Protein AF-0000000076749361 (afdb_homodimer)

Nearest PDB structures (foldseek):
  3mz1-assembly2_D  TM=9.208E-01  e=2.573E-22  Sinorhizobium meliloti 1021
  3hhg-assembly1_D  TM=6.307E-01  e=2.033E-26  Neisseria meningitidis serogroup B
  3hhf-assembly1_A  TM=8.801E-01  e=1.855E-18  Neisseria meningitidis serogroup B
  3kos-assembly1_A  TM=7.605E-01  e=1.256E-14  Citrobacter freundii
  6g1b-assembly1_J-2  TM=4.850E-01  e=5.502E-16  Corynebacterium glutamicum

Radius of gyration: 25.29 Å; Cα contacts (8 Å, |Δi|>4): 1091; chains: 2; bounding box: 62×69×65 Å

Solvent-accessible surface area (backbone atoms only — not comparable to full-atom values): 31247 Å² total; per-residue (Å²): 130,53,72,66,56,37,43,51,46,44,47,36,24,60,65,51,31,24,60,62,55,27,11,62,75,69,73,42,56,49,67,56,46,53,48,40,45,49,49,51,24,62,76,69,71,45,67,38,60,41,81,50,96,85,53,54,38,65,30,74,59,20,49,53,50,41,54,49,41,52,52,52,52,45,52,49,43,34,65,65,31,49,77,36,71,88,66,27,60,44,80,42,33,34,36,30,51,60,70,55,37,56,69,61,42,44,75,49,38,55,61,51,44,66,74,34,68,49,39,33,36,35,46,36,49,67,50,42,75,76,51,41,81,81,65,65,35,54,32,34,42,43,76,42,87,79,88,73,79,88,47,46,73,43,77,72,47,59,35,55,32,38,36,36,29,12,56,68,35,31,71,73,71,49,76,55,85,47,79,78,50,42,76,80,41,44,22,46,30,40,21,52,56,73,43,92,51,51,60,61,47,51,28,34,54,93,91,34,83,46,74,46,73,55,54,61,50,40,31,28,51,39,73,67,51,47,53,49,34,18,60,46,45,58,22,34,42,74,46,49,39,80,81,43,45,66,38,45,75,70,56,48,28,42,83,42,53,74,88,34,39,30,69,61,34,38,29,32,44,31,31,48,72,81,45,65,51,21,30,55,53,44,53,48,53,52,46,50,59,71,66,54,78,116,128,54,72,65,55,37,42,51,46,46,48,36,24,60,66,50,32,26,60,61,57,26,11,60,74,68,71,42,58,48,66,57,45,53,48,42,45,50,50,49,24,61,74,68,71,45,68,38,62,42,82,51,95,84,53,53,38,66,31,74,60,20,50,53,49,40,54,49,41,53,51,51,51,44,52,50,44,35,66,64,30,50,78,36,70,87,67,29,61,44,80,42,33,34,36,29,50,61,70,55,39,56,67,60,41,44,74,49,39,57,62,52,44,65,74,33,70,47,40,35,37,36,47,36,49,67,48,42,76,76,52,41,81,82,66,66,36,54,31,34,42,44,77,43,86,80,86,72,79,87,46,44,75,42,79,70,46,60,36,54,32,36,37,34,29,12,58,68,36,30,72,72,71,50,75,54,84,46,78,77,51,42,76,79,42,44,22,45,30,42,21,52,59,74,44,90,50,50,61,63,48,52,27,32,54,94,93,34,82,44,76,45,74,55,53,59,50,42,33,26,53,40,73,66,50,48,52,50,33,18,60,47,44,57,22,36,42,73,45,48,40,80,82,42,44,66,38,45,74,71,57,48,29,41,83,41,52,74,89,32,38,29,70,60,35,38,29,32,44,30,30,47,73,80,47,65,51,22,30,54,54,44,54,50,54,53,46,50,60,71,66,54,77,115

Secondary structure (DSSP, 8-state):
--HHHHHHHHHHHHHHT-HHHHHHHHT--HHHHHHHHHHHHHHHTS--EEE-SS-EEE-HHHHHHHHHHHHHHHHHHHHHHTT-TTS--EEEEEEE-HHHIIIIIHHHHHHHHHH-TTEEEEEE--SS---HHHHT-SEEEEES----SSSEEEEEEEE-EEEEE-HHHHHHH----SSGGGGG-BB-EE--TT-SSPPPEEEEETTEEEEE--B-SEEES-HHHHHHHHHTTS-BEEEEGGGGHHHHHTTSSEEE-TTSPPPPEEEEEEE-GGGGG-HHHHHHHHHHHHH---/--HHHHHHHHHHHHHHT-HHHHHHHHT--HHHHHHHHHHHHHHHTS--EEE-SS-EEE-HHHHHHHHHHHHHHHHHHHHHHTT-TTS--EEEEEEE-HHHIIIIIHHHHHHHHHH-TTEEEEEE--SS---HHHHT-SEEEEES----SSSEEEEEEEE-EEEEE-HHHHHHH----SSGGGGG-BB-EE--TT-SSPPPEEEEETTEEEEE--B-SEEES-HHHHHHHHHTTS-BEEEEGGGGHHHHHTTSSEEE-TTSPPPPEEEEEEE-GGGGG-HHHHHHHHHHHHH---

Structure (mmCIF, N/CA/C/O backbone):
data_AF-0000000076749361-model_v1
#
loop_
_entity.id
_entity.type
_entity.pdbx_description
1 polymer 'Transcriptional regulator'
#
loop_
_atom_site.group_PDB
_atom_site.id
_atom_site.type_symbol
_atom_site.label_atom_id
_atom_site.label_alt_id
_atom_site.label_comp_id
_atom_site.label_asym_id
_atom_site.label_entity_id
_atom_site.label_seq_id
_atom_site.pdbx_PDB_ins_code
_atom_site.Cartn_x
_atom_site.Cartn_y
_atom_site.Cartn_z
_atom_site.occupancy
_atom_site.B_iso_or_equiv
_atom_site.auth_seq_id
_atom_site.auth_comp_id
_atom_site.auth_asym_id
_atom_site.auth_atom_id
_atom_site.pdbx_PDB_model_num
ATOM 1 N N . MET A 1 1 ? 6.59 -21.062 -35.562 1 78.12 1 MET A N 1
ATOM 2 C CA . MET A 1 1 ? 5.914 -20.766 -34.281 1 78.12 1 MET A CA 1
ATOM 3 C C . MET A 1 1 ? 4.887 -19.656 -34.469 1 78.12 1 MET A C 1
ATOM 5 O O . MET A 1 1 ? 5.145 -18.672 -35.188 1 78.12 1 MET A O 1
ATOM 9 N N . ASP A 1 2 ? 3.6 -19.875 -34.094 1 81.06 2 ASP A N 1
ATOM 10 C CA . ASP A 1 2 ? 2.607 -18.812 -34.312 1 81.06 2 ASP A CA 1
ATOM 11 C C . ASP A 1 2 ? 2.844 -17.656 -33.344 1 81.06 2 ASP A C 1
ATOM 13 O O . ASP A 1 2 ? 3.639 -17.781 -32.406 1 81.06 2 ASP A O 1
ATOM 17 N N . ARG A 1 3 ? 2.221 -16.641 -33.781 1 80.75 3 ARG A N 1
ATOM 18 C CA . ARG A 1 3 ? 2.473 -15.391 -33.062 1 80.75 3 ARG A CA 1
ATOM 19 C C . ARG A 1 3 ? 2.117 -15.523 -31.594 1 80.75 3 ARG A C 1
ATOM 21 O O . ARG A 1 3 ? 2.75 -14.898 -30.734 1 80.75 3 ARG A O 1
ATOM 28 N N . ILE A 1 4 ? 1.194 -16.297 -31.281 1 81.06 4 ILE A N 1
ATOM 29 C CA . ILE A 1 4 ? 0.757 -16.5 -29.906 1 81.06 4 ILE A CA 1
ATOM 30 C C . ILE A 1 4 ? 1.844 -17.234 -29.125 1 81.06 4 ILE A C 1
ATOM 32 O O . ILE A 1 4 ? 2.184 -16.844 -28.016 1 81.06 4 ILE A O 1
ATOM 36 N N . ASP A 1 5 ? 2.34 -18.203 -29.734 1 88.12 5 ASP A N 1
ATOM 37 C CA . ASP A 1 5 ? 3.422 -18.969 -29.109 1 88.12 5 ASP A CA 1
ATOM 38 C C . ASP A 1 5 ? 4.66 -18.094 -28.922 1 88.12 5 ASP A C 1
ATOM 40 O O . ASP A 1 5 ? 5.359 -18.203 -27.906 1 88.12 5 ASP A O 1
ATOM 44 N N . ALA A 1 6 ? 4.852 -17.328 -29.859 1 88.88 6 ALA A N 1
ATOM 45 C CA . ALA A 1 6 ? 6 -16.422 -29.766 1 88.88 6 ALA A CA 1
ATOM 46 C C . ALA A 1 6 ? 5.828 -15.438 -28.625 1 88.88 6 ALA A C 1
ATOM 48 O O . ALA A 1 6 ? 6.801 -15.086 -27.953 1 88.88 6 ALA A O 1
ATOM 49 N N . MET A 1 7 ? 4.645 -14.938 -28.422 1 90.31 7 MET A N 1
ATOM 50 C CA . MET A 1 7 ? 4.371 -14.07 -27.281 1 90.31 7 MET A CA 1
ATOM 51 C C . MET A 1 7 ? 4.629 -14.805 -25.969 1 90.31 7 MET A C 1
ATOM 53 O O . MET A 1 7 ? 5.191 -14.234 -25.031 1 90.31 7 MET A O 1
ATOM 57 N N . ARG A 1 8 ? 4.238 -16.031 -25.953 1 89.62 8 ARG A N 1
ATOM 58 C CA . ARG A 1 8 ? 4.453 -16.844 -24.75 1 89.62 8 ARG A CA 1
ATOM 59 C C . ARG A 1 8 ? 5.941 -17.016 -24.469 1 89.62 8 ARG A C 1
ATOM 61 O O . ARG A 1 8 ? 6.371 -16.953 -23.312 1 89.62 8 ARG A O 1
ATOM 68 N N . VAL A 1 9 ? 6.629 -17.266 -25.547 1 92.25 9 VAL A N 1
ATOM 69 C CA . VAL A 1 9 ? 8.07 -17.422 -25.406 1 92.25 9 VAL A CA 1
ATOM 70 C C . VAL A 1 9 ? 8.695 -16.141 -24.859 1 92.25 9 VAL A C 1
ATOM 72 O O . VAL A 1 9 ? 9.453 -16.188 -23.875 1 92.25 9 VAL A O 1
ATOM 75 N N . PHE A 1 10 ? 8.336 -15.047 -25.406 1 92.31 10 PHE A N 1
ATOM 76 C CA . PHE A 1 10 ? 8.891 -13.766 -24.984 1 92.31 10 PHE A CA 1
ATOM 77 C C . PHE A 1 10 ? 8.57 -13.5 -23.516 1 92.31 10 PHE A C 1
ATOM 79 O O . PHE A 1 10 ? 9.461 -13.133 -22.734 1 92.31 10 PHE A O 1
ATOM 86 N N . THR A 1 11 ? 7.297 -13.688 -23.156 1 90.06 11 THR A N 1
ATOM 87 C CA . THR A 1 11 ? 6.887 -13.414 -21.781 1 90.06 11 THR A CA 1
ATOM 88 C C . THR A 1 11 ? 7.633 -14.328 -20.812 1 90.06 11 THR A C 1
ATOM 90 O O . THR A 1 11 ? 8.062 -13.891 -19.734 1 90.06 11 THR A O 1
ATOM 93 N N . ARG A 1 12 ? 7.859 -15.539 -21.219 1 89.44 12 ARG A N 1
ATOM 94 C CA . ARG A 1 12 ? 8.539 -16.5 -20.344 1 89.44 12 ARG A CA 1
ATOM 95 C C . ARG A 1 12 ? 10.008 -16.141 -20.172 1 89.44 12 ARG A C 1
ATOM 97 O O . ARG A 1 12 ? 10.57 -16.281 -19.094 1 89.44 12 ARG A O 1
ATOM 104 N N . VAL A 1 13 ? 10.609 -15.711 -21.234 1 89.44 13 VAL A N 1
ATOM 105 C CA . VAL A 1 13 ? 12.008 -15.289 -21.188 1 89.44 13 VAL A CA 1
ATOM 106 C C . VAL A 1 13 ? 12.164 -14.148 -20.188 1 89.44 13 VAL A C 1
ATOM 108 O O . VAL A 1 13 ? 13.109 -14.141 -19.391 1 89.44 13 VAL A O 1
ATOM 111 N N . LEU A 1 14 ? 11.281 -13.258 -20.219 1 86.38 14 LEU A N 1
ATOM 112 C CA . LEU A 1 14 ? 11.367 -12.109 -19.328 1 86.38 14 LEU A CA 1
ATOM 113 C C . LEU A 1 14 ? 11.055 -12.523 -17.891 1 86.38 14 LEU A C 1
ATOM 115 O O . LEU A 1 14 ? 11.719 -12.07 -16.953 1 86.38 14 LEU A O 1
ATOM 119 N N . GLU A 1 15 ? 10.102 -13.328 -17.75 1 82.31 15 GLU A N 1
ATOM 120 C CA . GLU A 1 15 ? 9.688 -13.766 -16.422 1 82.31 15 GLU A CA 1
ATOM 121 C C . GLU A 1 15 ? 10.797 -14.531 -15.711 1 82.31 15 GLU A C 1
ATOM 123 O O . GLU A 1 15 ? 10.969 -14.414 -14.5 1 82.31 15 GLU A O 1
ATOM 128 N N . ARG A 1 16 ? 11.539 -15.336 -16.531 1 79.06 16 ARG A N 1
ATOM 129 C CA . ARG A 1 16 ? 12.602 -16.156 -15.961 1 79.06 16 ARG A CA 1
ATOM 130 C C . ARG A 1 16 ? 13.945 -15.445 -16.047 1 79.06 16 ARG A C 1
ATOM 132 O O . ARG A 1 16 ? 14.945 -15.93 -15.516 1 79.06 16 ARG A O 1
ATOM 139 N N . ARG A 1 17 ? 13.906 -14.359 -16.734 1 80.94 17 ARG A N 1
ATOM 140 C CA . ARG A 1 17 ? 15.125 -13.609 -17.031 1 80.94 17 ARG A CA 1
ATOM 141 C C . ARG A 1 17 ? 16.234 -14.523 -17.547 1 80.94 17 ARG A C 1
ATOM 143 O O . ARG A 1 17 ? 17.391 -14.391 -17.156 1 80.94 17 ARG A O 1
ATOM 150 N N . SER A 1 18 ? 15.82 -15.469 -18.266 1 85.5 18 SER A N 1
ATOM 151 C CA . SER A 1 18 ? 16.75 -16.469 -18.781 1 85.5 18 SER A CA 1
ATOM 152 C C . SER A 1 18 ? 16.188 -17.156 -20.016 1 85.5 18 SER A C 1
ATOM 154 O O . SER A 1 18 ? 15.047 -17.625 -20.016 1 85.5 18 SER A O 1
ATOM 156 N N . PHE A 1 19 ? 17.031 -17.25 -21.047 1 88.88 19 PHE A N 1
ATOM 157 C CA . PHE A 1 19 ? 16.641 -17.969 -22.25 1 88.88 19 PHE A CA 1
ATOM 158 C C . PHE A 1 19 ? 16.625 -19.469 -22 1 88.88 19 PHE A C 1
ATOM 160 O O . PHE A 1 19 ? 15.734 -20.172 -22.469 1 88.88 19 PHE A O 1
ATOM 167 N N . THR A 1 20 ?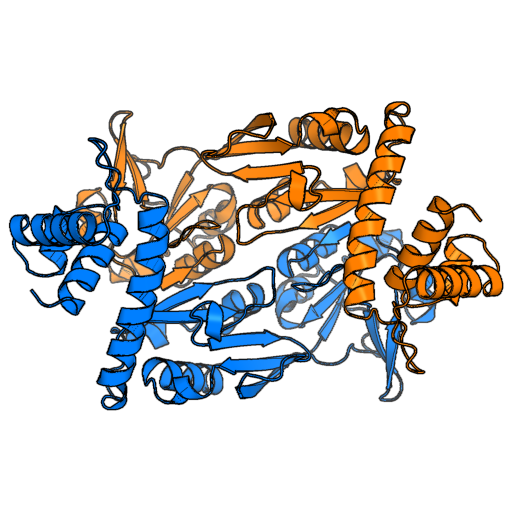 17.547 -19.859 -21.156 1 88.06 20 THR A N 1
ATOM 168 C CA . THR A 1 20 ? 17.688 -21.281 -20.891 1 88.06 20 THR A CA 1
ATOM 169 C C . THR A 1 20 ? 16.531 -21.797 -20.031 1 88.06 20 THR A C 1
ATOM 171 O O . THR A 1 20 ? 15.93 -22.828 -20.344 1 88.06 20 THR A O 1
ATOM 174 N N . LEU A 1 21 ? 16.25 -21.031 -19.078 1 85.25 21 LEU A N 1
ATOM 175 C CA . LEU A 1 21 ? 15.172 -21.453 -18.203 1 85.25 21 LEU A CA 1
ATOM 176 C C . LEU A 1 21 ? 13.828 -21.391 -18.922 1 85.25 21 LEU A C 1
ATOM 178 O O . LEU A 1 21 ? 12.977 -22.266 -18.734 1 85.25 21 LEU A O 1
ATOM 182 N N . ALA A 1 22 ? 13.664 -20.375 -19.688 1 90.44 22 ALA A N 1
ATOM 183 C CA . ALA A 1 22 ? 12.438 -20.266 -20.484 1 90.44 22 ALA A CA 1
ATOM 184 C C . ALA A 1 22 ? 12.289 -21.438 -21.438 1 90.44 22 ALA A C 1
ATOM 186 O O . ALA A 1 22 ? 11.195 -22 -21.578 1 90.44 22 ALA A O 1
ATOM 187 N N . ALA A 1 23 ? 13.359 -21.859 -22.062 1 92.75 23 ALA A N 1
ATOM 188 C CA . ALA A 1 23 ? 13.352 -23 -22.969 1 92.75 23 ALA A CA 1
ATOM 189 C C . ALA A 1 23 ? 12.953 -24.281 -22.234 1 92.75 23 ALA A C 1
ATOM 191 O O . ALA A 1 23 ? 12.133 -25.062 -22.734 1 92.75 23 ALA A O 1
ATOM 192 N N . THR A 1 24 ? 13.523 -24.406 -21.094 1 89.12 24 THR A N 1
ATOM 193 C CA . THR A 1 24 ? 13.227 -25.578 -20.266 1 89.12 24 THR A CA 1
ATOM 194 C C . THR A 1 24 ? 11.75 -25.594 -19.875 1 89.12 24 THR A C 1
ATOM 196 O O . THR A 1 24 ? 11.078 -26.609 -20.031 1 89.12 24 THR A O 1
ATOM 199 N N . ASP A 1 25 ? 11.312 -24.5 -19.453 1 86.06 25 ASP A N 1
ATOM 200 C CA . ASP A 1 25 ? 9.93 -24.391 -19 1 86.06 25 ASP A CA 1
ATOM 201 C C . ASP A 1 25 ? 8.961 -24.719 -20.141 1 86.06 25 ASP A C 1
ATOM 203 O O . ASP A 1 25 ? 7.91 -25.312 -19.922 1 86.06 25 ASP A O 1
ATOM 207 N N . LEU A 1 26 ? 9.289 -24.281 -21.328 1 90.06 26 LEU A N 1
ATOM 208 C CA . LEU A 1 26 ? 8.359 -24.359 -22.453 1 90.06 26 LEU A CA 1
ATOM 209 C C . LEU A 1 26 ? 8.625 -25.609 -23.281 1 90.06 26 LEU A C 1
ATOM 211 O O . LEU A 1 26 ? 7.895 -25.891 -24.234 1 90.06 26 LEU A O 1
ATOM 215 N N . GLY A 1 27 ? 9.617 -26.328 -22.922 1 91.75 27 GLY A N 1
ATOM 216 C CA . GLY A 1 27 ? 9.969 -27.531 -23.656 1 91.75 27 GLY A CA 1
ATOM 217 C C . GLY A 1 27 ? 10.445 -27.234 -25.078 1 91.75 27 GLY A C 1
ATOM 218 O O . GLY A 1 27 ? 10.086 -27.938 -26.016 1 91.75 27 GLY A O 1
ATOM 219 N N . LEU A 1 28 ? 11.141 -26.188 -25.234 1 92.81 28 LEU A N 1
ATOM 220 C CA . LEU A 1 28 ? 11.648 -25.766 -26.531 1 92.81 28 LEU A CA 1
ATOM 221 C C . LEU A 1 28 ? 13.172 -25.703 -26.531 1 92.81 28 LEU A C 1
ATOM 223 O O . LEU A 1 28 ? 13.789 -25.484 -25.484 1 92.81 28 LEU A O 1
ATOM 227 N N . PRO A 1 29 ? 13.734 -26 -27.672 1 93.5 29 PRO A N 1
ATOM 228 C CA . PRO A 1 29 ? 15.172 -25.703 -27.766 1 93.5 29 PRO A CA 1
ATOM 229 C C . PRO A 1 29 ? 15.484 -24.234 -27.516 1 93.5 29 PRO A C 1
ATOM 231 O O . PRO A 1 29 ? 14.734 -23.359 -27.953 1 93.5 29 PRO A O 1
ATOM 234 N N . ARG A 1 30 ? 16.641 -24.016 -26.875 1 93.62 30 ARG A N 1
ATOM 235 C CA . ARG A 1 30 ? 17.062 -22.656 -26.578 1 93.62 30 ARG A CA 1
ATOM 236 C C . ARG A 1 30 ? 17.172 -21.812 -27.844 1 93.62 30 ARG A C 1
ATOM 238 O O . ARG A 1 30 ? 16.859 -20.625 -27.844 1 93.62 30 ARG A O 1
ATOM 245 N N . SER A 1 31 ? 17.625 -22.469 -28.922 1 93.38 31 SER A N 1
ATOM 246 C CA . SER A 1 31 ? 17.75 -21.766 -30.188 1 93.38 31 SER A CA 1
ATOM 247 C C . SER A 1 31 ? 16.406 -21.234 -30.672 1 93.38 31 SER A C 1
ATOM 249 O O . SER A 1 31 ? 16.328 -20.141 -31.219 1 93.38 31 SER A O 1
ATOM 251 N N . THR A 1 32 ? 15.391 -22.016 -30.453 1 92.56 32 THR A N 1
ATOM 252 C CA . THR A 1 32 ? 14.039 -21.609 -30.828 1 92.56 32 THR A CA 1
ATOM 253 C C . THR A 1 32 ? 13.578 -20.406 -30.031 1 92.56 32 THR A C 1
ATOM 255 O O . THR A 1 32 ? 12.953 -19.484 -30.562 1 92.56 32 THR A O 1
ATOM 258 N N . VAL A 1 33 ? 13.844 -20.391 -28.75 1 94 33 VAL A N 1
ATOM 259 C CA . VAL A 1 33 ? 13.5 -19.312 -27.844 1 94 33 VAL A CA 1
ATOM 260 C C . VAL A 1 33 ? 14.227 -18.031 -28.266 1 94 33 VAL A C 1
ATOM 262 O O . VAL A 1 33 ? 13.625 -16.953 -28.344 1 94 33 VAL A O 1
ATOM 265 N N . THR A 1 34 ? 15.469 -18.156 -28.562 1 93 34 THR A N 1
ATOM 266 C CA . THR A 1 34 ? 16.281 -17.031 -28.984 1 93 34 THR A CA 1
ATOM 267 C C . THR A 1 34 ? 15.766 -16.453 -30.297 1 93 34 THR A C 1
ATOM 269 O O . THR A 1 34 ? 15.656 -15.227 -30.422 1 93 34 THR A O 1
ATOM 272 N N . ASP A 1 35 ? 15.453 -17.359 -31.188 1 93.06 35 ASP A N 1
ATOM 273 C CA . ASP A 1 35 ? 14.953 -16.953 -32.5 1 93.06 35 ASP A CA 1
ATOM 274 C C . ASP A 1 35 ? 13.617 -16.203 -32.344 1 93.06 35 ASP A C 1
ATOM 276 O O . ASP A 1 35 ? 13.367 -15.234 -33.062 1 93.06 35 ASP A O 1
ATOM 280 N N . ALA A 1 36 ? 12.781 -16.703 -31.531 1 92.81 36 ALA A N 1
ATOM 281 C CA . ALA A 1 36 ? 11.469 -16.094 -31.344 1 92.81 36 ALA A CA 1
ATOM 282 C C . ALA A 1 36 ? 11.594 -14.656 -30.859 1 92.81 36 ALA A C 1
ATOM 284 O O . ALA A 1 36 ? 10.883 -13.766 -31.344 1 92.81 36 ALA A O 1
ATOM 285 N N . VAL A 1 37 ? 12.469 -14.406 -29.906 1 92.5 37 VAL A N 1
ATOM 286 C CA . VAL A 1 37 ? 12.664 -13.07 -29.359 1 92.5 37 VAL A CA 1
ATOM 287 C C . VAL A 1 37 ? 13.266 -12.156 -30.422 1 92.5 37 VAL A C 1
ATOM 289 O O . VAL A 1 37 ? 12.844 -11.008 -30.562 1 92.5 37 VAL A O 1
ATOM 292 N N . LYS A 1 38 ? 14.195 -12.688 -31.156 1 91.44 38 LYS A N 1
ATOM 293 C CA . LYS A 1 38 ? 14.82 -11.914 -32.219 1 91.44 38 LYS A CA 1
ATOM 294 C C . LYS A 1 38 ? 13.797 -11.523 -33.281 1 91.44 38 LYS A C 1
ATOM 296 O O . LYS A 1 38 ? 13.836 -10.406 -33.812 1 91.44 38 LYS A O 1
ATOM 301 N N . LYS A 1 39 ? 13.023 -12.445 -33.594 1 89.5 39 LYS A N 1
ATOM 302 C CA . LYS A 1 39 ? 11.984 -12.188 -34.594 1 89.5 39 LYS A CA 1
ATOM 303 C C . LYS A 1 39 ? 11.062 -11.062 -34.125 1 89.5 39 LYS A C 1
ATOM 305 O O . LYS A 1 39 ? 10.641 -10.227 -34.938 1 89.5 39 LYS A O 1
ATOM 310 N N . TRP A 1 40 ? 10.68 -11.078 -32.844 1 88.44 40 TRP A N 1
ATOM 311 C CA . TRP A 1 40 ? 9.852 -10 -32.281 1 88.44 40 TRP A CA 1
ATOM 312 C C . TRP A 1 40 ? 10.562 -8.656 -32.406 1 88.44 40 TRP A C 1
ATOM 314 O O . TRP A 1 40 ? 9.961 -7.664 -32.812 1 88.44 40 TRP A O 1
ATOM 324 N N . GLU A 1 41 ? 11.812 -8.672 -31.969 1 91.12 41 GLU A N 1
ATOM 325 C CA . GLU A 1 41 ? 12.578 -7.426 -32.031 1 91.12 41 GLU A CA 1
ATOM 326 C C . GLU A 1 41 ? 12.695 -6.898 -33.438 1 91.12 41 GLU A C 1
ATOM 328 O O . GLU A 1 41 ? 12.578 -5.695 -33.688 1 91.12 41 GLU A O 1
ATOM 333 N N . THR A 1 42 ? 12.898 -7.805 -34.438 1 88 42 THR A N 1
ATOM 334 C CA . THR A 1 42 ? 12.984 -7.438 -35.844 1 88 42 THR A CA 1
ATOM 335 C C . THR A 1 42 ? 11.656 -6.895 -36.344 1 88 42 THR A C 1
ATOM 337 O O . THR A 1 42 ? 11.609 -5.855 -37 1 88 42 THR A O 1
ATOM 340 N N . ARG A 1 43 ? 10.633 -7.547 -36.031 1 85.56 43 ARG A N 1
ATOM 341 C CA . ARG A 1 43 ? 9.297 -7.16 -36.5 1 85.56 43 ARG A CA 1
ATOM 342 C C . ARG A 1 43 ? 8.898 -5.801 -35.938 1 85.56 43 ARG A C 1
ATOM 344 O O . ARG A 1 43 ? 8.312 -4.977 -36.656 1 85.56 43 ARG A O 1
ATOM 351 N N . LEU A 1 44 ? 9.242 -5.605 -34.625 1 86.69 44 LEU A N 1
ATOM 352 C CA . LEU A 1 44 ? 8.828 -4.391 -33.938 1 86.69 44 LEU A CA 1
ATOM 353 C C . LEU A 1 44 ? 9.82 -3.26 -34.156 1 86.69 44 LEU A C 1
ATOM 355 O O . LEU A 1 44 ? 9.508 -2.09 -33.938 1 86.69 44 LEU A O 1
ATOM 359 N N . GLY A 1 45 ? 11.047 -3.592 -34.594 1 87.25 45 GLY A N 1
ATOM 360 C CA . GLY A 1 45 ? 12.07 -2.607 -34.906 1 87.25 45 GLY A CA 1
ATOM 361 C C . GLY A 1 45 ? 12.711 -2.012 -33.656 1 87.25 45 GLY A C 1
ATOM 362 O O . GLY A 1 45 ? 13.258 -0.906 -33.719 1 87.25 45 GLY A O 1
ATOM 363 N N . VAL A 1 46 ? 12.484 -2.615 -32.531 1 88.75 46 VAL A N 1
ATOM 364 C CA . VAL A 1 46 ? 13.078 -2.154 -31.297 1 88.75 46 VAL A CA 1
ATOM 365 C C . VAL A 1 46 ? 13.727 -3.328 -30.562 1 88.75 46 VAL A C 1
ATOM 367 O O . VAL A 1 46 ? 13.445 -4.488 -30.875 1 88.75 46 VAL A O 1
ATOM 370 N N . ARG A 1 47 ? 14.609 -2.996 -29.703 1 88 47 ARG A N 1
ATOM 371 C CA . ARG A 1 47 ? 15.141 -4.004 -28.781 1 88 47 ARG A CA 1
ATOM 372 C C . ARG A 1 47 ? 14.234 -4.191 -27.578 1 88 47 ARG A C 1
ATOM 374 O O . ARG A 1 47 ? 13.789 -3.213 -26.969 1 88 47 ARG A O 1
ATOM 381 N N . LEU A 1 48 ? 13.906 -5.469 -27.25 1 90.12 48 LEU A N 1
ATOM 382 C CA . LEU A 1 48 ? 12.992 -5.75 -26.156 1 90.12 48 LEU A CA 1
ATOM 383 C C . LEU A 1 48 ? 13.758 -6.156 -24.906 1 90.12 48 LEU A C 1
ATOM 385 O O . LEU A 1 48 ? 13.266 -5.977 -23.781 1 90.12 48 LEU A O 1
ATOM 389 N N . LEU A 1 49 ? 14.922 -6.715 -25.109 1 88.94 49 LEU A N 1
ATOM 390 C CA . LEU A 1 49 ? 15.711 -7.207 -23.984 1 88.94 49 LEU A CA 1
ATOM 391 C C . LEU A 1 49 ? 17.109 -6.594 -24 1 88.94 49 LEU A C 1
ATOM 393 O O . LEU A 1 49 ? 17.672 -6.316 -25.062 1 88.94 49 LEU A O 1
ATOM 397 N N . GLU A 1 50 ? 17.516 -6.117 -22.734 1 80.19 50 GLU A N 1
ATOM 398 C CA . GLU A 1 50 ? 18.906 -5.695 -22.594 1 80.19 50 GLU A CA 1
ATOM 399 C C . GLU A 1 50 ? 19.828 -6.895 -22.391 1 80.19 50 GLU A C 1
ATOM 401 O O . GLU A 1 50 ? 19.484 -7.84 -21.688 1 80.19 50 GLU A O 1
ATOM 406 N N . ARG A 1 51 ? 20.656 -7.242 -23.312 1 61.78 51 ARG A N 1
ATOM 407 C CA . ARG A 1 51 ? 21.547 -8.398 -23.266 1 61.78 51 ARG A CA 1
ATOM 408 C C . ARG A 1 51 ? 22.844 -8.062 -22.516 1 61.78 51 ARG A C 1
ATOM 410 O O . ARG A 1 51 ? 23.75 -7.469 -23.094 1 61.78 51 ARG A O 1
ATOM 417 N N . THR A 1 52 ? 22.688 -7.469 -21.359 1 52.97 52 THR A N 1
ATOM 418 C CA . THR A 1 52 ? 24 -7.441 -20.75 1 52.97 52 THR A CA 1
ATOM 419 C C . THR A 1 52 ? 24.422 -8.836 -20.297 1 52.97 52 THR A C 1
ATOM 421 O O . THR A 1 52 ? 23.578 -9.742 -20.219 1 52.97 52 THR A O 1
ATOM 424 N N . THR A 1 53 ? 25.672 -9.133 -20.219 1 50.06 53 THR A N 1
ATOM 425 C CA . THR A 1 53 ? 26.281 -10.438 -19.984 1 50.06 53 THR A CA 1
ATOM 426 C C . THR A 1 53 ? 25.594 -11.156 -18.828 1 50.06 53 THR A C 1
ATOM 428 O O . THR A 1 53 ? 25.594 -12.383 -18.766 1 50.06 53 THR A O 1
ATOM 431 N N . ARG A 1 54 ? 25.109 -10.547 -17.719 1 53.97 54 ARG A N 1
ATOM 432 C CA . ARG A 1 54 ? 24.797 -11.281 -16.5 1 53.97 54 ARG A CA 1
ATOM 433 C C . ARG A 1 54 ? 23.297 -11.531 -16.375 1 53.97 54 ARG A C 1
ATOM 435 O O . ARG A 1 54 ? 22.875 -12.562 -15.852 1 53.97 54 ARG A O 1
ATOM 442 N N . HIS A 1 55 ? 22.375 -10.688 -16.688 1 66.31 55 HIS A N 1
ATOM 443 C CA . HIS A 1 55 ? 20.969 -10.93 -16.406 1 66.31 55 HIS A CA 1
ATOM 444 C C . HIS A 1 55 ? 20.078 -10.328 -17.484 1 66.31 55 HIS A C 1
ATOM 446 O O . HIS A 1 55 ? 20.391 -9.273 -18.047 1 66.31 55 HIS A O 1
ATOM 452 N N . VAL A 1 56 ? 19.141 -11.25 -18.125 1 80.19 56 VAL A N 1
ATOM 453 C CA . VAL A 1 56 ? 18.125 -10.805 -19.094 1 80.19 56 VAL A CA 1
ATOM 454 C C . VAL A 1 56 ? 17.172 -9.82 -18.422 1 80.19 56 VAL A C 1
ATOM 456 O O . VAL A 1 56 ? 16.547 -10.133 -17.406 1 80.19 56 VAL A O 1
ATOM 459 N N . SER A 1 57 ? 17.234 -8.516 -18.844 1 81.81 57 SER A N 1
ATOM 460 C CA . SER A 1 57 ? 16.312 -7.492 -18.359 1 81.81 57 SER A CA 1
ATOM 461 C C . SER A 1 57 ? 15.586 -6.809 -19.5 1 81.81 57 SER A C 1
ATOM 463 O O . SER A 1 57 ? 16.125 -6.695 -20.609 1 81.81 57 SER A O 1
ATOM 465 N N . PRO A 1 58 ? 14.336 -6.414 -19.25 1 82.94 58 PRO A N 1
ATOM 466 C CA . PRO A 1 58 ? 13.602 -5.742 -20.328 1 82.94 58 PRO A CA 1
ATOM 467 C C . PRO A 1 58 ? 14.062 -4.301 -20.531 1 82.94 58 PRO A C 1
ATOM 469 O O . PRO A 1 58 ? 14.492 -3.641 -19.594 1 82.94 58 PRO A O 1
ATOM 472 N N . THR A 1 59 ? 14.047 -3.846 -21.797 1 83.25 59 THR A N 1
ATOM 473 C CA . THR A 1 59 ? 14.039 -2.418 -22.078 1 83.25 59 THR A CA 1
ATOM 474 C C . THR A 1 59 ? 12.695 -1.797 -21.734 1 83.25 59 THR A C 1
ATOM 476 O O . THR A 1 59 ? 11.766 -2.502 -21.328 1 83.25 59 THR A O 1
ATOM 479 N N . LEU A 1 60 ? 12.648 -0.522 -21.859 1 77.94 60 LEU A N 1
ATOM 480 C CA . LEU A 1 60 ? 11.359 0.134 -21.672 1 77.94 60 LEU A CA 1
ATOM 481 C C . LEU A 1 60 ? 10.32 -0.403 -22.641 1 77.94 60 LEU A C 1
ATOM 483 O O . LEU A 1 60 ? 9.18 -0.685 -22.266 1 77.94 60 LEU A O 1
ATOM 487 N N . ASP A 1 61 ? 10.727 -0.552 -23.844 1 80.38 61 ASP A N 1
ATOM 488 C CA . ASP A 1 61 ? 9.859 -1.135 -24.859 1 80.38 61 ASP A CA 1
ATOM 489 C C . ASP A 1 61 ? 9.523 -2.588 -24.531 1 80.38 61 ASP A C 1
ATOM 491 O O . ASP A 1 61 ? 8.406 -3.045 -24.781 1 80.38 61 ASP A O 1
ATOM 495 N N . GLY A 1 62 ? 10.523 -3.217 -23.953 1 85.88 62 GLY A N 1
ATOM 496 C CA . GLY A 1 62 ? 10.305 -4.594 -23.547 1 85.88 62 GLY A CA 1
ATOM 497 C C . GLY A 1 62 ? 9.242 -4.73 -22.469 1 85.88 62 GLY A C 1
ATOM 498 O O . GLY A 1 62 ? 8.391 -5.617 -22.531 1 85.88 62 GLY A O 1
ATOM 499 N N . ASP A 1 63 ? 9.305 -3.83 -21.531 1 81.75 63 ASP A N 1
ATOM 500 C CA . ASP A 1 63 ? 8.32 -3.822 -20.453 1 81.75 63 ASP A CA 1
ATOM 501 C C . ASP A 1 63 ? 6.918 -3.549 -21 1 81.75 63 ASP A C 1
ATOM 503 O O . ASP A 1 63 ? 5.957 -4.215 -20.609 1 81.75 63 ASP A O 1
ATOM 507 N N . ASN A 1 64 ? 6.855 -2.598 -21.828 1 78.81 64 ASN A N 1
ATOM 508 C CA . ASN A 1 64 ? 5.574 -2.248 -22.422 1 78.81 64 ASN A CA 1
ATOM 509 C C . ASN A 1 64 ? 5.012 -3.396 -23.25 1 78.81 64 ASN A C 1
ATOM 511 O O . ASN A 1 64 ? 3.82 -3.703 -23.172 1 78.81 64 ASN A O 1
ATOM 515 N N . PHE A 1 65 ? 5.902 -3.932 -24.078 1 84.81 65 PHE A N 1
ATOM 516 C CA . PHE A 1 65 ? 5.48 -5.039 -24.922 1 84.81 65 PHE A CA 1
ATOM 517 C C . PHE A 1 65 ? 5.07 -6.242 -24.078 1 84.81 65 PHE A C 1
ATOM 519 O O . PHE A 1 65 ? 4.109 -6.938 -24.406 1 84.81 65 PHE A O 1
ATOM 526 N N . TYR A 1 66 ? 5.809 -6.484 -23.016 1 87.06 66 TYR A N 1
ATOM 527 C CA . TYR A 1 66 ? 5.473 -7.566 -22.094 1 87.06 66 TYR A CA 1
ATOM 528 C C . TYR A 1 66 ? 4.07 -7.387 -21.516 1 87.06 66 TYR A C 1
ATOM 530 O O . TYR A 1 66 ? 3.258 -8.32 -21.547 1 87.06 66 TYR A O 1
ATOM 538 N N . ALA A 1 67 ? 3.83 -6.207 -21.078 1 78.56 67 ALA A N 1
ATOM 539 C CA . ALA A 1 67 ? 2.518 -5.918 -20.516 1 78.56 67 ALA A CA 1
ATOM 540 C C . ALA A 1 67 ? 1.408 -6.184 -21.531 1 78.56 67 ALA A C 1
ATOM 542 O O . ALA A 1 67 ? 0.369 -6.754 -21.188 1 78.56 67 ALA A O 1
ATOM 543 N N . ARG A 1 68 ? 1.626 -5.832 -22.703 1 78.06 68 ARG A N 1
ATOM 544 C CA . ARG A 1 68 ? 0.641 -6.039 -23.75 1 78.06 68 ARG A CA 1
ATOM 545 C C . ARG A 1 68 ? 0.497 -7.523 -24.078 1 78.06 68 ARG A C 1
ATOM 547 O O . ARG A 1 68 ? -0.616 -8.016 -24.281 1 78.06 68 ARG A O 1
ATOM 554 N N . CYS A 1 69 ? 1.643 -8.195 -24.203 1 85.56 69 CYS A N 1
ATOM 555 C CA . CYS A 1 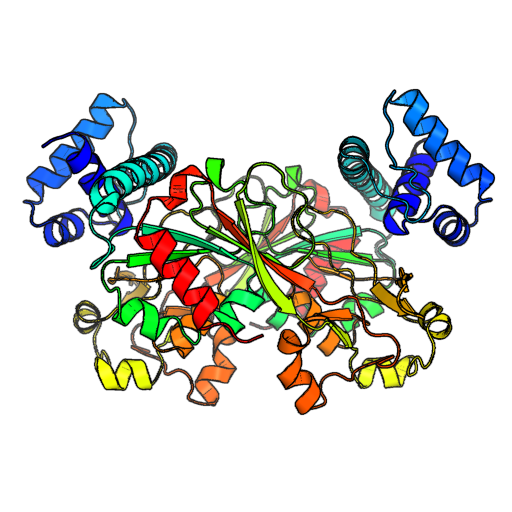69 ? 1.606 -9.625 -24.484 1 85.56 69 CYS A CA 1
ATOM 556 C C . CYS A 1 69 ? 0.813 -10.367 -23.422 1 85.56 69 CYS A C 1
ATOM 558 O O . CYS A 1 69 ? -0.005 -11.234 -23.734 1 85.56 69 CYS A O 1
ATOM 560 N N . VAL A 1 70 ? 1.082 -9.953 -22.25 1 82.44 70 VAL A N 1
ATOM 561 C CA . VAL A 1 70 ? 0.41 -10.602 -21.141 1 82.44 70 VAL A CA 1
ATOM 562 C C . VAL A 1 70 ? -1.101 -10.43 -21.266 1 82.44 70 VAL A C 1
ATOM 564 O O . VAL A 1 70 ? -1.861 -11.375 -21.062 1 82.44 70 VAL A O 1
ATOM 567 N N . GLN A 1 71 ? -1.532 -9.258 -21.656 1 76 71 GLN A N 1
ATOM 568 C CA . GLN A 1 71 ? -2.955 -8.984 -21.828 1 76 71 GLN A CA 1
ATOM 569 C C . GLN A 1 71 ? -3.543 -9.812 -22.969 1 76 71 GLN A C 1
ATOM 571 O O . GLN A 1 71 ? -4.625 -10.383 -22.828 1 76 71 GLN A O 1
ATOM 576 N N . ILE A 1 72 ? -2.838 -9.859 -24.016 1 77.69 72 ILE A N 1
ATOM 577 C CA . ILE A 1 72 ? -3.303 -10.594 -25.188 1 77.69 72 ILE A CA 1
ATOM 578 C C . ILE A 1 72 ? -3.395 -12.086 -24.875 1 77.69 72 ILE A C 1
ATOM 580 O O . ILE A 1 72 ? -4.398 -12.727 -25.172 1 77.69 72 ILE A O 1
ATOM 584 N N . LEU A 1 73 ? -2.387 -12.594 -24.266 1 81.56 73 LEU A N 1
ATOM 585 C CA . LEU A 1 73 ? -2.365 -14.016 -23.922 1 81.56 73 LEU A CA 1
ATOM 586 C C . LEU A 1 73 ? -3.496 -14.352 -22.953 1 81.56 73 LEU A C 1
ATOM 588 O O . LEU A 1 73 ? -4.105 -15.422 -23.062 1 81.56 73 LEU A O 1
ATOM 592 N N . ARG A 1 74 ? -3.729 -13.438 -22.141 1 76.88 74 ARG A N 1
ATOM 593 C CA . ARG A 1 74 ? -4.844 -13.609 -21.203 1 76.88 74 ARG A CA 1
ATOM 594 C C . ARG A 1 74 ? -6.168 -13.68 -21.953 1 76.88 74 ARG A C 1
ATOM 596 O O . ARG A 1 74 ? -7.02 -14.523 -21.656 1 76.88 74 ARG A O 1
ATOM 603 N N . ASP A 1 75 ? -6.312 -12.82 -22.844 1 72.5 75 ASP A N 1
ATOM 604 C CA . ASP A 1 75 ? -7.547 -12.789 -23.625 1 72.5 75 ASP A CA 1
ATOM 605 C C . ASP A 1 75 ? -7.734 -14.094 -24.406 1 72.5 75 ASP A C 1
ATOM 607 O O . ASP A 1 75 ? -8.852 -14.594 -24.516 1 72.5 75 ASP A O 1
ATOM 611 N N . ILE A 1 76 ? -6.684 -14.562 -24.859 1 73.75 76 ILE A N 1
ATOM 612 C CA . ILE A 1 76 ? -6.723 -15.82 -25.578 1 73.75 76 ILE A CA 1
ATOM 613 C C . ILE A 1 76 ? -7.086 -16.953 -24.641 1 73.75 76 ILE A C 1
ATOM 615 O O . ILE A 1 76 ? -7.953 -17.781 -24.938 1 73.75 76 ILE A O 1
ATOM 619 N N . ASP A 1 77 ? -6.426 -16.984 -23.516 1 74.38 77 ASP A N 1
ATOM 620 C CA . ASP A 1 77 ? -6.715 -18.016 -22.516 1 74.38 77 ASP A CA 1
ATOM 621 C C . ASP A 1 77 ? -8.18 -17.953 -22.078 1 74.38 77 ASP A C 1
ATOM 623 O O . ASP A 1 77 ? -8.82 -19 -21.922 1 74.38 77 ASP A O 1
ATOM 627 N N . ASP A 1 78 ? -8.633 -16.797 -21.969 1 71.06 78 ASP A N 1
ATOM 628 C CA . ASP A 1 78 ? -10.031 -16.594 -21.594 1 71.06 78 ASP A CA 1
ATOM 629 C C . ASP A 1 78 ? -10.969 -17.172 -22.641 1 71.06 78 ASP A C 1
ATOM 631 O O . ASP A 1 78 ? -11.969 -17.812 -22.312 1 71.06 78 ASP A O 1
ATOM 635 N N . ALA A 1 79 ? -10.578 -16.938 -23.797 1 67.31 79 ALA A N 1
ATOM 636 C CA . ALA A 1 79 ? -11.398 -17.438 -24.906 1 67.31 79 ALA A CA 1
ATOM 637 C C . ALA A 1 79 ? -11.383 -18.969 -24.953 1 67.31 79 ALA A C 1
ATOM 639 O O . ALA A 1 79 ? -12.406 -19.594 -25.219 1 67.31 79 ALA A O 1
ATOM 640 N N . GLU A 1 80 ? -10.266 -19.484 -24.594 1 67.44 80 GLU A N 1
ATOM 641 C CA . GLU A 1 80 ? -10.117 -20.922 -24.672 1 67.44 80 GLU A CA 1
ATOM 642 C C . GLU A 1 80 ? -10.695 -21.609 -23.453 1 67.44 80 GLU A C 1
ATOM 644 O O . GLU A 1 80 ? -11.148 -22.75 -23.516 1 67.44 80 GLU A O 1
ATOM 649 N N . SER A 1 81 ? -10.562 -20.875 -22.344 1 66.19 81 SER A N 1
ATOM 650 C CA . SER A 1 81 ? -10.977 -21.469 -21.078 1 66.19 81 SER A CA 1
ATOM 651 C C . SER A 1 81 ? -12.477 -21.297 -20.844 1 66.19 81 SER A C 1
ATOM 653 O O . SER A 1 81 ? -13.055 -21.938 -19.969 1 66.19 81 SER A O 1
ATOM 655 N N . ALA A 1 82 ? -12.969 -20.438 -21.562 1 60.28 82 ALA A N 1
ATOM 656 C CA . ALA A 1 82 ? -14.391 -20.188 -21.375 1 60.28 82 ALA A CA 1
ATOM 657 C C . ALA A 1 82 ? -15.195 -21.484 -21.406 1 60.28 82 ALA A C 1
ATOM 659 O O . ALA A 1 82 ? -16.281 -21.562 -20.812 1 60.28 82 ALA A O 1
ATOM 660 N N . PHE A 1 83 ? -14.516 -22.453 -21.844 1 58.12 83 PHE A N 1
ATOM 661 C CA . PHE A 1 83 ? -15.273 -23.688 -22.016 1 58.12 83 PHE A CA 1
ATOM 662 C C . PHE A 1 83 ? -14.789 -24.766 -21.047 1 58.12 83 PHE A C 1
ATOM 664 O O . PHE A 1 83 ? -15.281 -25.891 -21.062 1 58.12 83 PHE A O 1
ATOM 671 N N . GLN A 1 84 ? -13.836 -24.422 -20.156 1 60.94 84 GLN A N 1
ATOM 672 C CA . GLN A 1 84 ? -13.258 -25.438 -19.281 1 60.94 84 GLN A CA 1
ATOM 673 C C . GLN A 1 84 ? -13.359 -25.016 -17.828 1 60.94 84 GLN A C 1
ATOM 675 O O . GLN A 1 84 ? -12.352 -24.656 -17.203 1 60.94 84 GLN A O 1
ATOM 680 N N . ASP A 1 85 ? -14.5 -25.109 -17.188 1 63.44 85 ASP A N 1
ATOM 681 C CA . ASP A 1 85 ? -14.734 -24.656 -15.828 1 63.44 85 ASP A CA 1
ATOM 682 C C . ASP A 1 85 ? -14.031 -25.562 -14.82 1 63.44 85 ASP A C 1
ATOM 684 O O . ASP A 1 85 ? -13.742 -25.141 -13.695 1 63.44 85 ASP A O 1
ATOM 688 N N . GLU A 1 86 ? -13.68 -26.719 -15.195 1 73.19 86 GLU A N 1
ATOM 689 C CA . GLU A 1 86 ? -13.211 -27.688 -14.203 1 73.19 86 GLU A CA 1
ATOM 690 C C . GLU A 1 86 ? -11.742 -27.453 -13.859 1 73.19 86 GLU A C 1
ATOM 692 O O . GLU A 1 86 ? -11.305 -27.766 -12.75 1 73.19 86 GLU A O 1
ATOM 697 N N . ASN A 1 87 ? -11.047 -26.938 -14.719 1 82.94 87 ASN A N 1
ATOM 698 C CA . ASN A 1 87 ? -9.625 -26.75 -14.461 1 82.94 87 ASN A CA 1
ATOM 699 C C . ASN A 1 87 ? -9.133 -25.406 -15.008 1 82.94 87 ASN A C 1
ATOM 701 O O . ASN A 1 87 ? -8.32 -25.375 -15.93 1 82.94 87 ASN A O 1
ATOM 705 N N . PRO A 1 88 ? -9.672 -24.328 -14.273 1 85.88 88 PRO A N 1
ATOM 706 C CA . PRO A 1 88 ? -9.25 -23.031 -14.773 1 85.88 88 PRO A CA 1
ATOM 707 C C . PRO A 1 88 ? -7.734 -22.844 -14.734 1 85.88 88 PRO A C 1
ATOM 709 O O . PRO A 1 88 ? -7.074 -23.312 -13.805 1 85.88 88 PRO A O 1
ATOM 712 N N . LYS A 1 89 ? -7.207 -22.281 -15.781 1 83.88 89 LYS A N 1
ATOM 713 C CA . LYS A 1 89 ? -5.773 -22.047 -15.906 1 83.88 89 LYS A CA 1
ATOM 714 C C . LYS A 1 89 ? -5.484 -20.625 -16.375 1 83.88 89 LYS A C 1
ATOM 716 O O . LYS A 1 89 ? -6.324 -20.016 -17.031 1 83.88 89 LYS A O 1
ATOM 721 N N . GLY A 1 90 ? -4.301 -20.156 -15.945 1 83.56 90 GLY A N 1
ATOM 722 C CA . GLY A 1 90 ? -3.848 -18.891 -16.469 1 83.56 90 GLY A CA 1
ATOM 723 C C . GLY A 1 90 ? -3.76 -17.797 -15.422 1 83.56 90 GLY A C 1
ATOM 724 O O . GLY A 1 90 ? -3.943 -18.062 -14.234 1 83.56 90 GLY A O 1
ATOM 725 N N . ALA A 1 91 ? -3.479 -16.625 -15.898 1 86.19 91 ALA A N 1
ATOM 726 C CA . ALA A 1 91 ? -3.234 -15.492 -15.023 1 86.19 91 ALA A CA 1
ATOM 727 C C . ALA A 1 91 ? -4.543 -14.891 -14.523 1 86.19 91 ALA A C 1
ATOM 729 O O . ALA A 1 91 ? -5.488 -14.711 -15.297 1 86.19 91 ALA A O 1
ATOM 730 N N . LEU A 1 92 ? -4.625 -14.773 -13.305 1 90.31 92 LEU A N 1
ATOM 731 C CA . LEU A 1 92 ? -5.715 -14.062 -12.641 1 90.31 92 LEU A CA 1
ATOM 732 C C . LEU A 1 92 ? -5.191 -12.828 -11.906 1 90.31 92 LEU A C 1
ATOM 734 O O . LEU A 1 92 ? -4.371 -12.953 -10.992 1 90.31 92 LEU A O 1
ATOM 738 N N . ARG A 1 93 ? -5.605 -11.672 -12.305 1 91.06 93 ARG A N 1
ATOM 739 C CA . ARG A 1 93 ? -5.152 -10.414 -11.711 1 91.06 93 ARG A CA 1
ATOM 740 C C . ARG A 1 93 ? -6.238 -9.797 -10.836 1 91.06 93 ARG A C 1
ATOM 742 O O . ARG A 1 93 ? -7.301 -9.422 -11.336 1 91.06 93 ARG A O 1
ATOM 749 N N . VAL A 1 94 ? -5.914 -9.695 -9.57 1 92 94 VAL A N 1
ATOM 750 C CA . VAL A 1 94 ? -6.859 -9.164 -8.594 1 92 94 VAL A CA 1
ATOM 751 C C . VAL A 1 94 ? -6.258 -7.941 -7.902 1 92 94 VAL A C 1
ATOM 753 O O . VAL A 1 94 ? -5.105 -7.977 -7.465 1 92 94 VAL A O 1
ATOM 756 N N . ASP A 1 95 ? -6.977 -6.898 -7.855 1 91.25 95 ASP A N 1
ATOM 757 C CA . ASP A 1 95 ? -6.602 -5.719 -7.086 1 91.25 95 ASP A CA 1
ATOM 758 C C . ASP A 1 95 ? -7.508 -5.543 -5.867 1 91.25 95 ASP A C 1
ATOM 760 O O . ASP A 1 95 ? -8.727 -5.699 -5.969 1 91.25 95 ASP A O 1
ATOM 764 N N . ALA A 1 96 ? -6.902 -5.406 -4.762 1 90.19 96 ALA A N 1
ATOM 765 C CA . ALA A 1 96 ? -7.688 -5.27 -3.535 1 90.19 96 ALA A CA 1
ATOM 766 C C . ALA A 1 96 ? -6.969 -4.383 -2.523 1 90.19 96 ALA A C 1
ATOM 768 O O . ALA A 1 96 ? -5.77 -4.133 -2.646 1 90.19 96 ALA A O 1
ATOM 769 N N . HIS A 1 97 ? -7.758 -3.879 -1.591 1 87.44 97 HIS A N 1
ATOM 770 C CA . HIS A 1 97 ? -7.16 -3.197 -0.447 1 87.44 97 HIS A CA 1
ATOM 771 C C . HIS A 1 97 ? -6.223 -4.125 0.319 1 87.44 97 HIS A C 1
ATOM 773 O O . HIS A 1 97 ? -6.535 -5.297 0.529 1 87.44 97 HIS A O 1
ATOM 779 N N . GLY A 1 98 ? -5.086 -3.615 0.696 1 89.25 98 GLY A N 1
ATOM 780 C CA . GLY A 1 98 ? -4.039 -4.434 1.292 1 89.25 98 GLY A CA 1
ATOM 781 C C . GLY A 1 98 ? -4.488 -5.145 2.555 1 89.25 98 GLY A C 1
ATOM 782 O O . GLY A 1 98 ? -4.309 -6.355 2.688 1 89.25 98 GLY A O 1
ATOM 783 N N . SER A 1 99 ? -5.074 -4.414 3.463 1 88.81 99 SER A N 1
ATOM 784 C CA . SER A 1 99 ? -5.484 -5.012 4.73 1 88.81 99 SER A CA 1
ATOM 785 C C . SER A 1 99 ? -6.551 -6.078 4.516 1 88.81 99 SER A C 1
ATOM 787 O O . SER A 1 99 ? -6.559 -7.102 5.207 1 88.81 99 SER A O 1
ATOM 789 N N . PHE A 1 100 ? -7.445 -5.848 3.572 1 90.12 100 PHE A N 1
ATOM 790 C CA . PHE A 1 100 ? -8.461 -6.836 3.252 1 90.12 100 PHE A CA 1
ATOM 791 C C . PHE A 1 100 ? -7.828 -8.133 2.758 1 90.12 100 PHE A C 1
ATOM 793 O O . PHE A 1 100 ? -8.172 -9.219 3.225 1 90.12 100 PHE A O 1
ATOM 800 N N . SER A 1 101 ? -6.926 -8.008 1.805 1 92.06 101 SER A N 1
ATOM 801 C CA . SER A 1 101 ? -6.258 -9.172 1.231 1 92.06 101 SER A CA 1
ATOM 802 C C . SER A 1 101 ? -5.531 -9.977 2.303 1 92.06 101 SER A C 1
ATOM 804 O O . SER A 1 101 ? -5.656 -11.203 2.354 1 92.06 101 SER A O 1
ATOM 806 N N . ARG A 1 102 ? -4.809 -9.328 3.152 1 91.69 102 ARG A N 1
ATOM 807 C CA . ARG A 1 102 ? -3.973 -9.984 4.148 1 91.69 102 ARG A CA 1
ATOM 808 C C . ARG A 1 102 ? -4.82 -10.656 5.223 1 91.69 102 ARG A C 1
ATOM 810 O O . ARG A 1 102 ? -4.434 -11.688 5.777 1 91.69 102 ARG A O 1
ATOM 817 N N . HIS A 1 103 ? -6.023 -10.117 5.477 1 90.12 103 HIS A N 1
ATOM 818 C CA . HIS A 1 103 ? -6.859 -10.648 6.551 1 90.12 103 HIS A CA 1
ATOM 819 C C . HIS A 1 103 ? -7.832 -11.695 6.023 1 90.12 103 HIS A C 1
ATOM 821 O O . HIS A 1 103 ? -8.125 -12.68 6.707 1 90.12 103 HIS A O 1
ATOM 827 N N . PHE A 1 104 ? -8.312 -11.484 4.785 1 91 104 PHE A N 1
ATOM 828 C CA . PHE A 1 104 ? -9.422 -12.32 4.344 1 91 104 PHE A CA 1
ATOM 829 C C . PHE A 1 104 ? -8.992 -13.242 3.211 1 91 104 PHE A C 1
ATOM 831 O O . PHE A 1 104 ? -9.484 -14.367 3.098 1 91 104 PHE A O 1
ATOM 838 N N . ILE A 1 105 ? -8.07 -12.891 2.342 1 92.88 105 ILE A N 1
ATOM 839 C CA . ILE A 1 105 ? -7.746 -13.648 1.141 1 92.88 105 ILE A CA 1
ATOM 840 C C . ILE A 1 105 ? -6.555 -14.562 1.417 1 92.88 105 ILE A C 1
ATOM 842 O O . ILE A 1 105 ? -6.676 -15.789 1.35 1 92.88 105 ILE A O 1
ATOM 846 N N . LEU A 1 106 ? -5.465 -14.016 1.877 1 93.31 106 LEU A N 1
ATOM 847 C CA . LEU A 1 106 ? -4.195 -14.734 1.962 1 93.31 106 LEU A CA 1
ATOM 848 C C . LEU A 1 106 ? -4.297 -15.914 2.924 1 93.31 106 LEU A C 1
ATOM 850 O O . LEU A 1 106 ? -3.795 -17 2.635 1 93.31 106 LEU A O 1
ATOM 854 N N . PRO A 1 107 ? -5.066 -15.766 4.055 1 92.25 107 PRO A N 1
ATOM 855 C CA . PRO A 1 107 ? -5.133 -16.891 4.992 1 92.25 107 PRO A CA 1
ATOM 856 C C . PRO A 1 107 ? -5.848 -18.109 4.406 1 92.25 107 PRO A C 1
ATOM 858 O O . PRO A 1 107 ? -5.691 -19.219 4.91 1 92.25 107 PRO A O 1
ATOM 861 N N . ARG A 1 108 ? -6.559 -17.859 3.33 1 92.38 108 ARG A N 1
ATOM 862 C CA . ARG A 1 108 ? -7.363 -18.938 2.744 1 92.38 108 ARG A CA 1
ATOM 863 C C . ARG A 1 108 ? -6.875 -19.281 1.341 1 92.38 108 ARG A C 1
ATOM 865 O O . ARG A 1 108 ? -7.387 -20.203 0.712 1 92.38 108 ARG A O 1
ATOM 872 N N . LEU A 1 109 ? -5.918 -18.578 0.921 1 94.12 109 LEU A N 1
ATOM 873 C CA . LEU A 1 109 ? -5.516 -18.641 -0.48 1 94.12 109 LEU A CA 1
ATOM 874 C C . LEU A 1 109 ? -4.848 -19.969 -0.802 1 94.12 109 LEU A C 1
ATOM 876 O O . LEU A 1 109 ? -4.938 -20.453 -1.931 1 94.12 109 LEU A O 1
ATOM 880 N N . GLY A 1 110 ? -4.125 -20.562 0.199 1 92.31 110 GLY A N 1
ATOM 881 C CA . GLY A 1 110 ? -3.49 -21.859 -0.018 1 92.31 110 GLY A CA 1
ATOM 882 C C . GLY A 1 110 ? -4.453 -22.922 -0.526 1 92.31 110 GLY A C 1
ATOM 883 O O . GLY A 1 110 ? -4.152 -23.625 -1.489 1 92.31 110 GLY A O 1
ATOM 884 N N . ALA A 1 111 ? -5.637 -22.984 0.108 1 91.12 111 ALA A N 1
ATOM 885 C CA . ALA A 1 111 ? -6.652 -23.953 -0.278 1 91.12 111 ALA A CA 1
ATOM 886 C C . ALA A 1 111 ? -7.16 -23.688 -1.691 1 91.12 111 ALA A C 1
ATOM 888 O O . ALA A 1 111 ? -7.402 -24.625 -2.459 1 91.12 111 ALA A O 1
ATOM 889 N N . PHE A 1 112 ? -7.344 -22.469 -2.02 1 93.75 112 PHE A N 1
ATOM 890 C CA . PHE A 1 112 ? -7.805 -22.094 -3.352 1 93.75 112 PHE A CA 1
ATOM 891 C C . PHE A 1 112 ? -6.789 -22.516 -4.41 1 93.75 112 PHE A C 1
ATOM 893 O O . PHE A 1 112 ? -7.152 -23.094 -5.43 1 93.75 112 PHE A O 1
ATOM 900 N N . LEU A 1 113 ? -5.496 -22.203 -4.152 1 93.12 113 LEU A N 1
ATOM 901 C CA . LEU A 1 113 ? -4.453 -22.484 -5.129 1 93.12 113 LEU A CA 1
ATOM 902 C C . LEU A 1 113 ? -4.203 -23.984 -5.234 1 93.12 113 LEU A C 1
ATOM 904 O O . LEU A 1 113 ? -3.775 -24.469 -6.281 1 93.12 113 LEU A O 1
ATOM 908 N N . GLN A 1 114 ? -4.457 -24.688 -4.148 1 91.06 114 GLN A N 1
ATOM 909 C CA . GLN A 1 114 ? -4.387 -26.156 -4.195 1 91.06 114 GLN A CA 1
ATOM 910 C C . GLN A 1 114 ? -5.516 -26.734 -5.047 1 91.06 114 GLN A C 1
ATOM 912 O O . GLN A 1 114 ? -5.305 -27.688 -5.797 1 91.06 114 GLN A O 1
ATOM 917 N N . ARG A 1 115 ? -6.676 -26.141 -4.91 1 91.62 115 ARG A N 1
ATOM 918 C CA . ARG A 1 115 ? -7.84 -26.594 -5.664 1 91.62 115 ARG A CA 1
ATOM 919 C C . ARG A 1 115 ? -7.691 -26.266 -7.148 1 91.62 115 ARG A C 1
ATOM 921 O O . ARG A 1 115 ? -8.141 -27.031 -8.008 1 91.62 115 ARG A O 1
ATOM 928 N N . TYR A 1 116 ? -7.109 -25.156 -7.426 1 92.5 116 TYR A N 1
ATOM 929 C CA . TYR A 1 116 ? -6.938 -24.719 -8.805 1 92.5 116 TYR A CA 1
ATOM 930 C C . TYR A 1 116 ? -5.469 -24.438 -9.109 1 92.5 116 TYR A C 1
ATOM 932 O O . TYR A 1 116 ? -5.074 -23.281 -9.305 1 92.5 116 TYR A O 1
ATOM 940 N N . PRO A 1 117 ? -4.68 -25.422 -9.234 1 91.38 117 PRO A N 1
ATOM 941 C CA . PRO A 1 117 ? -3.229 -25.281 -9.367 1 91.38 117 PRO A CA 1
ATOM 942 C C . PRO A 1 117 ? -2.816 -24.641 -10.688 1 91.38 117 PRO A C 1
ATOM 944 O O . PRO A 1 117 ? -1.662 -24.234 -10.852 1 91.38 117 PRO A O 1
ATOM 947 N N . GLY A 1 118 ? -3.734 -24.547 -11.594 1 88.12 118 GLY A N 1
ATOM 948 C CA . GLY A 1 118 ? -3.438 -23.938 -12.883 1 88.12 118 GLY A CA 1
ATOM 949 C C . GLY A 1 118 ? -3.527 -22.422 -12.859 1 88.12 118 GLY A C 1
ATOM 950 O O . GLY A 1 118 ? -3.115 -21.75 -13.812 1 88.12 118 GLY A O 1
ATOM 951 N N . ILE A 1 119 ? -4.023 -21.844 -11.797 1 89.75 119 ILE A N 1
ATOM 952 C CA . ILE A 1 119 ? -4.215 -20.406 -11.703 1 89.75 119 ILE A CA 1
ATOM 953 C C . ILE A 1 119 ? -2.936 -19.75 -11.18 1 89.75 119 ILE A C 1
ATOM 955 O O . ILE A 1 119 ? -2.357 -20.203 -10.188 1 89.75 119 ILE A O 1
ATOM 959 N N . ASN A 1 120 ? -2.43 -18.75 -11.953 1 90.06 120 ASN A N 1
ATOM 960 C CA . ASN A 1 120 ? -1.391 -17.828 -11.5 1 90.06 120 ASN A CA 1
ATOM 961 C C . ASN A 1 120 ? -1.983 -16.5 -11.023 1 90.06 120 ASN A C 1
ATOM 963 O O . ASN A 1 120 ? -2.455 -15.703 -11.828 1 90.06 120 ASN A O 1
ATOM 967 N N . LEU A 1 121 ? -1.905 -16.312 -9.695 1 94.06 121 LEU A N 1
ATOM 968 C CA . LEU A 1 121 ? -2.623 -15.188 -9.109 1 94.06 121 LEU A CA 1
ATOM 969 C C . LEU A 1 121 ? -1.691 -13.992 -8.906 1 94.06 121 LEU A C 1
ATOM 971 O O . LEU A 1 121 ? -0.649 -14.117 -8.266 1 94.06 121 LEU A O 1
ATOM 975 N N . PHE A 1 122 ? -2.033 -12.922 -9.492 1 92.19 122 PHE A N 1
ATOM 976 C CA . PHE A 1 122 ? -1.409 -11.625 -9.234 1 92.19 122 PHE A CA 1
ATOM 977 C C . PHE A 1 122 ? -2.293 -10.766 -8.336 1 92.19 122 PHE A C 1
ATOM 979 O O . PHE A 1 122 ? -3.336 -10.273 -8.773 1 92.19 122 PHE A O 1
ATOM 986 N N . LEU A 1 123 ? -1.895 -10.641 -7.113 1 93.69 123 LEU A N 1
ATOM 987 C CA . LEU A 1 123 ? -2.637 -9.875 -6.117 1 93.69 123 LEU A CA 1
ATOM 988 C C . LEU A 1 123 ? -1.971 -8.531 -5.855 1 93.69 123 LEU A C 1
ATOM 990 O O . LEU A 1 123 ? -0.939 -8.461 -5.184 1 93.69 123 LEU A O 1
ATOM 994 N N . SER A 1 124 ? -2.588 -7.449 -6.332 1 90.62 124 SER A N 1
ATOM 995 C CA . SER A 1 124 ? -1.993 -6.121 -6.223 1 90.62 124 SER A CA 1
ATOM 996 C C . SER A 1 124 ? -2.799 -5.227 -5.289 1 90.62 124 SER A C 1
ATOM 998 O O . SER A 1 124 ? -3.959 -5.516 -4.988 1 90.62 124 SER A O 1
ATOM 1000 N N . GLU A 1 125 ? -2.105 -4.23 -4.734 1 88.38 125 GLU A N 1
ATOM 1001 C CA . GLU A 1 125 ? -2.668 -3.125 -3.969 1 88.38 125 GLU A CA 1
ATOM 1002 C C . GLU A 1 125 ? -2.387 -1.786 -4.645 1 88.38 125 GLU A C 1
ATOM 1004 O O . GLU A 1 125 ? -1.236 -1.477 -4.965 1 88.38 125 GLU A O 1
ATOM 1009 N N . ALA A 1 126 ? -3.449 -1.066 -4.973 1 79.88 126 ALA A N 1
ATOM 1010 C CA . ALA A 1 126 ? -3.246 0.191 -5.691 1 79.88 126 ALA A CA 1
ATOM 1011 C C . ALA A 1 126 ? -3.525 1.389 -4.789 1 79.88 126 ALA A C 1
ATOM 1013 O O . ALA A 1 126 ? -4.402 1.33 -3.922 1 79.88 126 ALA A O 1
ATOM 1014 N N . ASP A 1 127 ? -2.762 2.453 -5.012 1 71.38 127 ASP A N 1
ATOM 1015 C CA . ASP A 1 127 ? -2.936 3.707 -4.289 1 71.38 127 ASP A CA 1
ATOM 1016 C C . ASP A 1 127 ? -3.902 4.637 -5.02 1 71.38 127 ASP A C 1
ATOM 1018 O O . ASP A 1 127 ? -4.113 5.773 -4.602 1 71.38 127 ASP A O 1
ATOM 1022 N N . ARG A 1 128 ? -4.43 4.098 -6.059 1 72.12 128 ARG A N 1
ATOM 1023 C CA . ARG A 1 128 ? -5.348 4.867 -6.895 1 72.12 128 ARG A CA 1
ATOM 1024 C C . ARG A 1 128 ? -6.527 4.012 -7.34 1 72.12 128 ARG A C 1
ATOM 1026 O O . ARG A 1 128 ? -6.508 2.787 -7.191 1 72.12 128 ARG A O 1
ATOM 1033 N N . ARG A 1 129 ? -7.477 4.762 -7.84 1 71.38 129 ARG A N 1
ATOM 1034 C CA . ARG A 1 129 ? -8.594 4.031 -8.438 1 71.38 129 ARG A CA 1
ATOM 1035 C C . ARG A 1 129 ? -8.156 3.324 -9.719 1 71.38 129 ARG A C 1
ATOM 1037 O O . ARG A 1 129 ? -7.648 3.959 -10.641 1 71.38 129 ARG A O 1
ATOM 1044 N N . VAL A 1 130 ? -8.266 2.068 -9.656 1 71.44 130 VAL A N 1
ATOM 1045 C CA . VAL A 1 130 ? -7.832 1.266 -10.797 1 71.44 130 VAL A CA 1
ATOM 1046 C C . VAL A 1 130 ? -8.961 1.185 -11.82 1 71.44 130 VAL A C 1
ATOM 1048 O O . VAL A 1 130 ? -10.133 1.105 -11.461 1 71.44 130 VAL A O 1
ATOM 1051 N N . ASP A 1 131 ? -8.523 1.435 -13.031 1 70.12 131 ASP A N 1
ATOM 1052 C CA . ASP A 1 131 ? -9.414 1.073 -14.133 1 70.12 131 ASP A CA 1
ATOM 1053 C C . ASP A 1 131 ? -9.18 -0.371 -14.57 1 70.12 131 ASP A C 1
ATOM 1055 O O . ASP A 1 131 ? -8.227 -0.661 -15.297 1 70.12 131 ASP A O 1
ATOM 1059 N N . PRO A 1 132 ? -10.156 -1.166 -14.125 1 71.75 132 PRO A N 1
ATOM 1060 C CA . PRO A 1 132 ? -9.922 -2.586 -14.391 1 71.75 132 PRO A CA 1
ATOM 1061 C C . PRO A 1 132 ? -9.766 -2.883 -15.883 1 71.75 132 PRO A C 1
ATOM 1063 O O . PRO A 1 132 ? -8.969 -3.74 -16.266 1 71.75 132 PRO A O 1
ATOM 1066 N N . LEU A 1 133 ? -10.531 -2.273 -16.719 1 66.38 133 LEU A N 1
ATOM 1067 C CA . LEU A 1 133 ? -10.484 -2.531 -18.156 1 66.38 133 LEU A CA 1
ATOM 1068 C C . LEU A 1 133 ? -9.148 -2.086 -18.75 1 66.38 133 LEU A C 1
ATOM 1070 O O . LEU A 1 133 ? -8.508 -2.838 -19.484 1 66.38 133 LEU A O 1
ATOM 1074 N N . ARG A 1 134 ? -8.727 -1.029 -18.312 1 66.44 134 ARG A N 1
ATOM 1075 C CA . ARG A 1 134 ? -7.543 -0.431 -18.922 1 66.44 134 ARG A CA 1
ATOM 1076 C C . ARG A 1 134 ? -6.262 -1.032 -18.359 1 66.44 134 ARG A C 1
ATOM 1078 O O . ARG A 1 134 ? -5.246 -1.123 -19.047 1 66.44 134 ARG A O 1
ATOM 1085 N N . GLU A 1 135 ? -6.402 -1.512 -17.203 1 74.38 135 GLU A N 1
ATOM 1086 C CA . GLU A 1 135 ? -5.184 -1.939 -16.516 1 74.38 135 GLU A CA 1
ATOM 1087 C C . GLU A 1 135 ? -5.082 -3.461 -16.469 1 74.38 135 GLU A C 1
ATOM 1089 O O . GLU A 1 135 ? -4.184 -4.012 -15.836 1 74.38 135 GLU A O 1
ATOM 1094 N N . GLY A 1 136 ? -5.988 -4.07 -17.156 1 77.88 136 GLY A N 1
ATOM 1095 C CA . GLY A 1 136 ? -5.926 -5.52 -17.266 1 77.88 136 GLY A CA 1
ATOM 1096 C C . GLY A 1 136 ? -6.184 -6.23 -15.945 1 77.88 136 GLY A C 1
ATOM 1097 O O . GLY A 1 136 ? -5.555 -7.246 -15.648 1 77.88 136 GLY A O 1
ATOM 1098 N N . ILE A 1 137 ? -6.973 -5.629 -15.117 1 86.06 137 ILE A N 1
ATOM 1099 C CA . ILE A 1 137 ? -7.375 -6.238 -13.859 1 86.06 137 ILE A CA 1
ATOM 1100 C C . ILE A 1 137 ? -8.656 -7.043 -14.055 1 86.06 137 ILE A C 1
ATOM 1102 O O . ILE A 1 137 ? -9.602 -6.566 -14.695 1 86.06 137 ILE A O 1
ATOM 1106 N N . ASP A 1 138 ? -8.602 -8.289 -13.57 1 87.44 138 ASP A N 1
ATOM 1107 C CA . ASP A 1 138 ? -9.734 -9.195 -13.766 1 87.44 138 ASP A CA 1
ATOM 1108 C C . ASP A 1 138 ? -10.828 -8.945 -12.727 1 87.44 138 ASP A C 1
ATOM 1110 O O . ASP A 1 138 ? -12.008 -9.125 -13.008 1 87.44 138 ASP A O 1
ATOM 1114 N N . CYS A 1 139 ? -10.344 -8.633 -11.578 1 89.88 139 CYS A N 1
ATOM 1115 C CA . CYS A 1 139 ? -11.258 -8.461 -10.453 1 89.88 139 CYS A CA 1
ATOM 1116 C C . CYS A 1 139 ? -10.711 -7.449 -9.461 1 89.88 139 CYS A C 1
ATOM 1118 O O . CYS A 1 139 ? -9.508 -7.422 -9.195 1 89.88 139 CYS A O 1
ATOM 1120 N N . VAL A 1 140 ? -11.594 -6.621 -8.93 1 89.94 140 VAL A N 1
ATOM 1121 C CA . VAL A 1 140 ? -11.219 -5.645 -7.918 1 89.94 140 VAL A CA 1
ATOM 1122 C C . VAL A 1 140 ? -12.086 -5.828 -6.676 1 89.94 140 VAL A C 1
ATOM 1124 O O . VAL A 1 140 ? -13.305 -6 -6.785 1 89.94 140 VAL A O 1
ATOM 1127 N N . VAL A 1 141 ? -11.453 -5.914 -5.562 1 90.06 141 VAL A N 1
ATOM 1128 C CA . VAL A 1 141 ? -12.195 -5.871 -4.309 1 90.06 141 VAL A CA 1
ATOM 1129 C C . VAL A 1 141 ? -12.07 -4.488 -3.678 1 90.06 141 VAL A C 1
ATOM 1131 O O . VAL A 1 141 ? -10.961 -4.004 -3.439 1 90.06 141 VAL A O 1
ATOM 1134 N N . ARG A 1 142 ? -13.18 -3.898 -3.414 1 88.5 142 ARG A N 1
ATOM 1135 C CA . ARG A 1 142 ? -13.203 -2.549 -2.857 1 88.5 142 ARG A CA 1
ATOM 1136 C C . ARG A 1 142 ? -14.039 -2.494 -1.584 1 88.5 142 ARG A C 1
ATOM 1138 O O . ARG A 1 142 ? -15.023 -3.227 -1.449 1 88.5 142 ARG A O 1
ATOM 1145 N N . ILE A 1 143 ? -13.539 -1.647 -0.81 1 89.19 143 ILE A N 1
ATOM 1146 C CA . ILE A 1 143 ? -14.281 -1.362 0.415 1 89.19 143 ILE A CA 1
ATOM 1147 C C . ILE A 1 143 ? -14.812 0.07 0.377 1 89.19 143 ILE A C 1
ATOM 1149 O O . ILE A 1 143 ? -14.078 1 0.038 1 89.19 143 ILE A O 1
ATOM 1153 N N . GLY A 1 144 ? -16.047 0.233 0.685 1 85.62 144 GLY A N 1
ATOM 1154 C CA . GLY A 1 144 ? -16.656 1.554 0.727 1 85.62 144 GLY A CA 1
ATOM 1155 C C . GLY A 1 144 ? -17.625 1.806 -0.421 1 85.62 144 GLY A C 1
ATOM 1156 O O . GLY A 1 144 ? -17.969 0.882 -1.156 1 85.62 144 GLY A O 1
ATOM 1157 N N . HIS A 1 145 ? -18.031 3.014 -0.531 1 77.56 145 HIS A N 1
ATOM 1158 C CA . HIS A 1 145 ? -19.047 3.334 -1.532 1 77.56 145 HIS A CA 1
ATOM 1159 C C . HIS A 1 145 ? -18.422 3.475 -2.918 1 77.56 145 HIS A C 1
ATOM 1161 O O . HIS A 1 145 ? -17.344 4.066 -3.064 1 77.56 145 HIS A O 1
ATOM 1167 N N . LEU A 1 146 ? -19.047 2.768 -3.854 1 74.06 146 LEU A N 1
ATOM 1168 C CA . LEU A 1 146 ? -18.562 2.748 -5.23 1 74.06 146 LEU A CA 1
ATOM 1169 C C . LEU A 1 146 ? -18.969 4.02 -5.969 1 74.06 146 LEU A C 1
ATOM 1171 O O . LEU A 1 146 ? -20.062 4.531 -5.766 1 74.06 146 LEU A O 1
ATOM 1175 N N . GLN A 1 147 ? -17.984 4.66 -6.613 1 60.84 147 GLN A N 1
ATOM 1176 C CA . GLN A 1 147 ? -18.359 5.773 -7.477 1 60.84 147 GLN A CA 1
ATOM 1177 C C . GLN A 1 147 ? -18.438 5.34 -8.938 1 60.84 147 GLN A C 1
ATOM 1179 O O . GLN A 1 147 ? -18.859 6.109 -9.797 1 60.84 147 GLN A O 1
ATOM 1184 N N . GLN A 1 148 ? -18.203 4.023 -9.266 1 61.06 148 GLN A N 1
ATOM 1185 C CA . GLN A 1 148 ? -17.891 3.785 -10.672 1 61.06 148 GLN A CA 1
ATOM 1186 C C . GLN A 1 148 ? -19.031 3.088 -11.383 1 61.06 148 GLN A C 1
ATOM 1188 O O . GLN A 1 148 ? -19.734 2.254 -10.789 1 61.06 148 GLN A O 1
ATOM 1193 N N . ASP A 1 149 ? -19.219 3.518 -12.695 1 60.69 149 ASP A N 1
ATOM 1194 C CA . ASP A 1 149 ? -20.344 3.17 -13.539 1 60.69 149 ASP A CA 1
ATOM 1195 C C . ASP A 1 149 ? -20.031 1.973 -14.43 1 60.69 149 ASP A C 1
ATOM 1197 O O . ASP A 1 149 ? -20.922 1.2 -14.789 1 60.69 149 ASP A O 1
ATOM 1201 N N . ASP A 1 150 ? -18.828 1.795 -14.859 1 63.22 150 ASP A N 1
ATOM 1202 C CA . ASP A 1 150 ? -18.719 0.913 -16.016 1 63.22 150 ASP A CA 1
ATOM 1203 C C . ASP A 1 150 ? -18.203 -0.466 -15.609 1 63.22 150 ASP A C 1
ATOM 1205 O O . ASP A 1 150 ? -17.578 -1.163 -16.406 1 63.22 150 ASP A O 1
ATOM 1209 N N . VAL A 1 151 ? -18.531 -0.887 -14.398 1 74.75 151 VAL A N 1
ATOM 1210 C CA . VAL A 1 151 ? -18.125 -2.197 -13.906 1 74.75 151 VAL A CA 1
ATOM 1211 C C . VAL A 1 151 ? -19.297 -2.887 -13.219 1 74.75 151 VAL A C 1
ATOM 1213 O O . VAL A 1 151 ? -20.234 -2.227 -12.773 1 74.75 151 VAL A O 1
ATOM 1216 N N . VAL A 1 152 ? -19.328 -4.215 -13.461 1 81.62 152 VAL A N 1
ATOM 1217 C CA . VAL A 1 152 ? -20.266 -4.988 -12.656 1 81.62 152 VAL A CA 1
ATOM 1218 C C . VAL A 1 152 ? -19.812 -4.984 -11.195 1 81.62 152 VAL A C 1
ATOM 1220 O O . VAL A 1 152 ? -18.641 -5.234 -10.898 1 81.62 152 VAL A O 1
ATOM 1223 N N . ALA A 1 153 ? -20.703 -4.625 -10.383 1 86.62 153 ALA A N 1
ATOM 1224 C CA . ALA A 1 153 ? -20.406 -4.582 -8.953 1 86.62 153 ALA A CA 1
ATOM 1225 C C . ALA A 1 153 ? -21.344 -5.508 -8.172 1 86.62 153 ALA A C 1
ATOM 1227 O O . ALA A 1 153 ? -22.547 -5.508 -8.391 1 86.62 153 ALA A O 1
ATOM 1228 N N . ARG A 1 154 ? -20.719 -6.379 -7.359 1 86.44 154 ARG A N 1
ATOM 1229 C CA . ARG A 1 154 ? -21.469 -7.238 -6.449 1 86.44 154 ARG A CA 1
ATOM 1230 C C . ARG A 1 154 ? -21.031 -7.016 -5.004 1 86.44 154 ARG A C 1
ATOM 1232 O O . ARG A 1 154 ? -19.844 -7.098 -4.691 1 86.44 154 ARG A O 1
ATOM 1239 N N . GLN A 1 155 ? -22 -6.727 -4.195 1 89.19 155 GLN A N 1
ATOM 1240 C CA . GLN A 1 155 ? -21.688 -6.605 -2.777 1 89.19 155 GLN A CA 1
ATOM 1241 C C . GLN A 1 155 ? -21.516 -7.98 -2.135 1 89.19 155 GLN A C 1
ATOM 1243 O O . GLN A 1 155 ? -22.391 -8.836 -2.246 1 89.19 155 GLN A O 1
ATOM 1248 N N . ILE A 1 156 ? -20.422 -8.164 -1.465 1 88.69 156 ILE A N 1
ATOM 1249 C CA . ILE A 1 156 ? -20.172 -9.5 -0.934 1 88.69 156 ILE A CA 1
ATOM 1250 C C . ILE A 1 156 ? -20.141 -9.453 0.592 1 88.69 156 ILE A C 1
ATOM 1252 O O . ILE A 1 156 ? -20.047 -10.492 1.25 1 88.69 156 ILE A O 1
ATOM 1256 N N . GLY A 1 157 ? -20.266 -8.281 1.122 1 89.94 157 GLY A N 1
ATOM 1257 C CA . GLY A 1 157 ? -20.266 -8.203 2.574 1 89.94 157 GLY A CA 1
ATOM 1258 C C . GLY A 1 157 ? -20.375 -6.785 3.096 1 89.94 157 GLY A C 1
ATOM 1259 O O . GLY A 1 157 ? -20.516 -5.84 2.314 1 89.94 157 GLY A O 1
ATOM 1260 N N . LEU A 1 158 ? -20.484 -6.734 4.445 1 92.06 158 LEU A N 1
ATOM 1261 C CA . LEU A 1 158 ? -20.484 -5.488 5.207 1 92.06 158 LEU A CA 1
ATOM 1262 C C . LEU A 1 158 ? -19.516 -5.562 6.379 1 92.06 158 LEU A C 1
ATOM 1264 O O . LEU A 1 158 ? -19.516 -6.531 7.137 1 92.06 158 LEU A O 1
ATOM 1268 N N . LEU A 1 159 ? -18.703 -4.543 6.418 1 94.12 159 LEU A N 1
ATOM 1269 C CA . LEU A 1 159 ? -17.719 -4.52 7.496 1 94.12 159 LEU A CA 1
ATOM 1270 C C . LEU A 1 159 ? -18.109 -3.506 8.562 1 94.12 159 LEU A C 1
ATOM 1272 O O . LEU A 1 159 ? -18.297 -2.324 8.266 1 94.12 159 LEU A O 1
ATOM 1276 N N . GLU A 1 160 ? -18.172 -4.031 9.766 1 95.06 160 GLU A N 1
ATOM 1277 C CA . GLU A 1 160 ? -18.375 -3.121 10.891 1 95.06 160 GLU A CA 1
ATOM 1278 C C . GLU A 1 160 ? -17.188 -2.184 11.062 1 95.06 160 GLU A C 1
ATOM 1280 O O . GLU A 1 160 ? -16.031 -2.607 10.945 1 95.06 160 GLU A O 1
ATOM 1285 N N . GLU A 1 161 ? -17.531 -0.927 11.305 1 96.44 161 GLU A N 1
ATOM 1286 C CA . GLU A 1 161 ? -16.5 0.076 11.555 1 96.44 161 GLU A CA 1
ATOM 1287 C C . GLU A 1 161 ? -16.453 0.445 13.039 1 96.44 161 GLU A C 1
ATOM 1289 O O . GLU A 1 161 ? -17.453 0.322 13.75 1 96.44 161 GLU A O 1
ATOM 1294 N N . VAL A 1 162 ? -15.289 0.918 13.461 1 98.06 162 VAL A N 1
ATOM 1295 C CA . VAL A 1 162 ? -15.102 1.298 14.852 1 98.06 162 VAL A CA 1
ATOM 1296 C C . VAL A 1 162 ? -14.219 2.539 14.938 1 98.06 162 VAL A C 1
ATOM 1298 O O . VAL A 1 162 ? -13.352 2.752 14.086 1 98.06 162 VAL A O 1
ATOM 1301 N N . THR A 1 163 ? -14.508 3.357 15.883 1 98.69 163 THR A N 1
ATOM 1302 C CA . THR A 1 163 ? -13.656 4.488 16.234 1 98.69 163 THR A CA 1
ATOM 1303 C C . THR A 1 163 ? -12.695 4.109 17.359 1 98.69 163 THR A C 1
ATOM 1305 O O . THR A 1 163 ? -13.117 3.584 18.391 1 98.69 163 THR A O 1
ATOM 1308 N N . VAL A 1 164 ? -11.359 4.391 17.141 1 98.81 164 VAL A N 1
ATOM 1309 C CA . VAL A 1 164 ? -10.414 3.916 18.141 1 98.81 164 VAL A CA 1
ATOM 1310 C C . VAL A 1 164 ? -9.328 4.965 18.375 1 98.81 164 VAL A C 1
ATOM 1312 O O . VAL A 1 164 ? -9.117 5.836 17.516 1 98.81 164 VAL A O 1
ATOM 1315 N N . ALA A 1 165 ? -8.703 4.887 19.453 1 98.75 165 ALA A N 1
ATOM 1316 C CA . ALA A 1 165 ? -7.484 5.605 19.812 1 98.75 165 ALA A CA 1
ATOM 1317 C C . ALA A 1 165 ? -6.645 4.801 20.812 1 98.75 165 ALA A C 1
ATOM 1319 O O . ALA A 1 165 ? -7.125 3.82 21.391 1 98.75 165 ALA A O 1
ATOM 1320 N N . SER A 1 166 ? -5.398 5.188 20.953 1 98.62 166 SER A N 1
ATOM 1321 C CA . SER A 1 166 ? -4.535 4.5 21.906 1 98.62 166 SER A CA 1
ATOM 1322 C C . SER A 1 166 ? -4.809 4.973 23.344 1 98.62 166 SER A C 1
ATOM 1324 O O . SER A 1 166 ? -5.25 6.105 23.547 1 98.62 166 SER A O 1
ATOM 1326 N N . PRO A 1 167 ? -4.551 4.105 24.344 1 98.56 167 PRO A N 1
ATOM 1327 C CA . PRO A 1 167 ? -4.688 4.527 25.734 1 98.56 167 PRO A CA 1
ATOM 1328 C C . PRO A 1 167 ? -3.818 5.734 26.078 1 98.56 167 PRO A C 1
ATOM 1330 O O . PRO A 1 167 ? -4.246 6.613 26.828 1 98.56 167 PRO A O 1
ATOM 1333 N N . ALA A 1 168 ? -2.65 5.801 25.562 1 97.69 168 ALA A N 1
ATOM 1334 C CA . ALA A 1 168 ? -1.742 6.906 25.859 1 97.69 168 ALA A CA 1
ATOM 1335 C C . ALA A 1 168 ? -2.279 8.219 25.297 1 97.69 168 ALA A C 1
ATOM 1337 O O . ALA A 1 168 ? -2.143 9.273 25.938 1 97.69 168 ALA A O 1
ATOM 1338 N N . TYR A 1 169 ? -2.814 8.164 24.125 1 97.44 169 TYR A N 1
ATOM 1339 C CA . TYR A 1 169 ? -3.48 9.328 23.547 1 97.44 169 TYR A CA 1
ATOM 1340 C C . TYR A 1 169 ? -4.578 9.836 24.484 1 97.44 169 TYR A C 1
ATOM 1342 O O . TYR A 1 169 ? -4.672 11.031 24.75 1 97.44 169 TYR A O 1
ATOM 1350 N N . LEU A 1 170 ? -5.391 8.898 24.953 1 97.94 170 LEU A N 1
ATOM 1351 C CA . LEU A 1 170 ? -6.531 9.242 25.781 1 97.94 170 LEU A CA 1
ATOM 1352 C C . LEU A 1 170 ? -6.074 9.734 27.156 1 97.94 170 LEU A C 1
ATOM 1354 O O . LEU A 1 170 ? -6.727 10.578 27.766 1 97.94 170 LEU A O 1
ATOM 1358 N N . ALA A 1 171 ? -5.008 9.18 27.625 1 97.62 171 ALA A N 1
ATOM 1359 C CA . ALA A 1 171 ? -4.453 9.641 28.906 1 97.62 171 ALA A CA 1
ATOM 1360 C C . ALA A 1 171 ? -4.031 11.102 28.812 1 97.62 171 ALA A C 1
ATOM 1362 O O . ALA A 1 171 ? -4.137 11.844 29.797 1 97.62 171 ALA A O 1
ATOM 1363 N N . LYS A 1 172 ? -3.627 11.523 27.688 1 95.56 172 LYS A N 1
ATOM 1364 C CA . LYS A 1 172 ? -3.129 12.883 27.484 1 95.56 172 LYS A CA 1
ATOM 1365 C C . LYS A 1 172 ? -4.273 13.852 27.219 1 95.56 172 LYS A C 1
ATOM 1367 O O . LYS A 1 172 ? -4.289 14.961 27.75 1 95.56 172 LYS A O 1
ATOM 1372 N N . LEU A 1 173 ? -5.246 13.469 26.391 1 96 173 LEU A N 1
ATOM 1373 C CA . LEU A 1 173 ? -6.238 14.43 25.922 1 96 173 LEU A CA 1
ATOM 1374 C C . LEU A 1 173 ? -7.617 14.109 26.484 1 96 173 LEU A C 1
ATOM 1376 O O . LEU A 1 173 ? -8.57 14.859 26.25 1 96 173 LEU A O 1
ATOM 1380 N N . GLY A 1 174 ? -7.734 13.023 27.297 1 96.81 174 GLY A N 1
ATOM 1381 C CA . GLY A 1 174 ? -9.023 12.602 27.812 1 96.81 174 GLY A CA 1
ATOM 1382 C C . GLY A 1 174 ? -9.789 11.695 26.875 1 96.81 174 GLY A C 1
ATOM 1383 O O . GLY A 1 174 ? -9.453 11.602 25.688 1 96.81 174 GLY A O 1
ATOM 1384 N N . THR A 1 175 ? -10.773 10.992 27.359 1 97.62 175 THR A N 1
ATOM 1385 C CA . THR A 1 175 ? -11.648 10.141 26.562 1 97.62 175 THR A CA 1
ATOM 1386 C C . THR A 1 175 ? -12.922 10.883 26.172 1 97.62 175 THR A C 1
ATOM 1388 O O . THR A 1 175 ? -13.688 11.312 27.031 1 97.62 175 THR A O 1
ATOM 1391 N N . PRO A 1 176 ? -13.125 11.07 24.891 1 97.56 176 PRO A N 1
ATOM 1392 C CA . PRO A 1 176 ? -14.383 11.727 24.484 1 97.56 176 PRO A CA 1
ATOM 1393 C C . PRO A 1 176 ? -15.609 10.867 24.781 1 97.56 176 PRO A C 1
ATOM 1395 O O . PRO A 1 176 ? -15.68 9.719 24.328 1 97.56 176 PRO A O 1
ATOM 1398 N N . ARG A 1 177 ? -16.562 11.43 25.422 1 94.94 177 ARG A N 1
ATOM 1399 C CA . ARG A 1 177 ? -17.766 10.68 25.812 1 94.94 177 ARG A CA 1
ATOM 1400 C C . ARG A 1 177 ? -18.969 11.148 25.016 1 94.94 177 ARG A C 1
ATOM 1402 O O . ARG A 1 177 ? -20.078 10.609 25.172 1 94.94 177 ARG A O 1
ATOM 1409 N N . SER A 1 178 ? -18.812 12.125 24.234 1 95.5 178 SER A N 1
ATOM 1410 C CA . SER A 1 178 ? -19.844 12.641 23.328 1 95.5 178 SER A CA 1
ATOM 1411 C C . SER A 1 178 ? -19.234 13.141 22.016 1 95.5 178 SER A C 1
ATOM 1413 O O . SER A 1 178 ? -18.016 13.344 21.938 1 95.5 178 SER A O 1
ATOM 1415 N N . LEU A 1 179 ? -20.078 13.297 21.062 1 95.81 179 LEU A N 1
ATOM 1416 C CA . LEU A 1 179 ? -19.609 13.805 19.766 1 95.81 179 LEU A CA 1
ATOM 1417 C C . LEU A 1 179 ? -19.062 15.227 19.906 1 95.81 179 LEU A C 1
ATOM 1419 O O . LEU A 1 179 ? -18.094 15.594 19.25 1 95.81 179 LEU A O 1
ATOM 1423 N N . ASN A 1 180 ? -19.656 15.977 20.734 1 94.75 180 ASN A N 1
ATOM 1424 C CA . ASN A 1 180 ? -19.219 17.344 20.953 1 94.75 180 ASN A CA 1
ATOM 1425 C C . ASN A 1 180 ? -17.828 17.406 21.562 1 94.75 180 ASN A C 1
ATOM 1427 O O . ASN A 1 180 ? -17.078 18.344 21.312 1 94.75 180 ASN A O 1
ATOM 1431 N N . ALA A 1 181 ? -17.5 16.391 22.359 1 95.94 181 ALA A N 1
ATOM 1432 C CA . ALA A 1 181 ? -16.203 16.344 23.031 1 95.94 181 ALA A CA 1
ATOM 1433 C C . ALA A 1 181 ? -15.07 16.125 22.016 1 95.94 181 ALA A C 1
ATOM 1435 O O . ALA A 1 181 ? -13.898 16.328 22.344 1 95.94 181 ALA A O 1
ATOM 1436 N N . LEU A 1 182 ? -15.359 15.742 20.719 1 95.94 182 LEU A N 1
ATOM 1437 C CA . LEU A 1 182 ? -14.359 15.445 19.703 1 95.94 182 LEU A CA 1
ATOM 1438 C C . LEU A 1 182 ? -13.672 16.719 19.234 1 95.94 182 LEU A C 1
ATOM 1440 O O . LEU A 1 182 ? -12.586 16.656 18.641 1 95.94 182 LEU A O 1
ATOM 1444 N N . LYS A 1 183 ? -14.281 17.859 19.453 1 90.62 183 LYS A N 1
ATOM 1445 C CA . LYS A 1 183 ? -13.75 19.125 18.969 1 90.62 183 LYS A CA 1
ATOM 1446 C C . LYS A 1 183 ? -12.367 19.391 19.547 1 90.62 183 LYS A C 1
ATOM 1448 O O . LYS A 1 183 ? -11.562 20.109 18.953 1 90.62 183 LYS A O 1
ATOM 1453 N N . ASP A 1 184 ? -12.055 18.812 20.719 1 92.88 184 ASP A N 1
ATOM 1454 C CA . ASP A 1 184 ? -10.789 19.016 21.406 1 92.88 184 ASP A CA 1
ATOM 1455 C C . ASP A 1 184 ? -9.789 17.922 21.062 1 92.88 184 ASP A C 1
ATOM 1457 O O . ASP A 1 184 ? -8.734 17.812 21.688 1 92.88 184 ASP A O 1
ATOM 1461 N N . HIS A 1 185 ? -10.125 17.078 20.141 1 96.56 185 HIS A N 1
ATOM 1462 C CA . HIS A 1 185 ? -9.297 15.93 19.781 1 96.56 185 HIS A CA 1
ATOM 1463 C C . HIS A 1 185 ? -8.758 16.062 18.359 1 96.56 185 HIS A C 1
ATOM 1465 O O . HIS A 1 185 ? -9.117 17 17.641 1 96.56 185 HIS A O 1
ATOM 1471 N N . GLN A 1 186 ? -7.805 15.227 18.078 1 95.06 186 GLN A N 1
ATOM 1472 C CA . GLN A 1 186 ? -7.215 15.156 16.75 1 95.06 186 GLN A CA 1
ATOM 1473 C C . GLN A 1 186 ? -7.445 13.789 16.109 1 95.06 186 GLN A C 1
ATOM 1475 O O . GLN A 1 186 ? -7.582 12.789 16.812 1 95.06 186 GLN A O 1
ATOM 1480 N N . MET A 1 187 ? -7.578 13.836 14.812 1 97.31 187 MET A N 1
ATOM 1481 C CA . MET A 1 187 ? -7.629 12.57 14.086 1 97.31 187 MET A CA 1
ATOM 1482 C C . MET A 1 187 ? -6.363 12.367 13.258 1 97.31 187 MET A C 1
ATOM 1484 O O . MET A 1 187 ? -5.543 13.273 13.141 1 97.31 187 MET A O 1
ATOM 1488 N N . VAL A 1 188 ? -6.082 11.188 12.859 1 97.12 188 VAL A N 1
ATOM 1489 C CA . VAL A 1 188 ? -5.184 10.938 11.742 1 97.12 188 VAL A CA 1
ATOM 1490 C C . VAL A 1 188 ? -5.973 10.945 10.43 1 97.12 188 VAL A C 1
ATOM 1492 O O . VAL A 1 188 ? -6.945 10.203 10.281 1 97.12 188 VAL A O 1
ATOM 1495 N N . GLY A 1 189 ? -5.582 11.859 9.555 1 94.75 189 GLY A N 1
ATOM 1496 C CA . GLY A 1 189 ? -6.297 11.938 8.289 1 94.75 189 GLY A CA 1
ATOM 1497 C C . GLY A 1 189 ? -6.039 10.75 7.379 1 94.75 189 GLY A C 1
ATOM 1498 O O . GLY A 1 189 ? -4.895 10.305 7.242 1 94.75 189 GLY A O 1
ATOM 1499 N N . TYR A 1 190 ? -7.113 10.18 6.883 1 94 190 TYR A N 1
ATOM 1500 C CA . TYR A 1 190 ? -7.004 9.125 5.887 1 94 190 TYR A CA 1
ATOM 1501 C C . TYR A 1 190 ? -7.465 9.609 4.52 1 94 190 TYR A C 1
ATOM 1503 O O . TYR A 1 190 ? -8.625 10.008 4.355 1 94 190 TYR A O 1
ATOM 1511 N N . CYS A 1 191 ? -6.609 9.602 3.588 1 86.62 191 CYS A N 1
ATOM 1512 C CA . CYS A 1 191 ? -6.953 9.93 2.209 1 86.62 191 CYS A CA 1
ATOM 1513 C C . CYS A 1 191 ? -7.113 8.672 1.369 1 86.62 191 CYS A C 1
ATOM 1515 O O . CYS A 1 191 ? -6.125 8.031 1.009 1 86.62 191 CYS A O 1
ATOM 1517 N N . ALA A 1 192 ? -8.328 8.359 1.072 1 80.62 192 ALA A N 1
ATOM 1518 C CA . ALA A 1 192 ? -8.609 7.18 0.264 1 80.62 192 ALA A CA 1
ATOM 1519 C C . ALA A 1 192 ? -7.996 7.305 -1.127 1 80.62 192 ALA A C 1
ATOM 1521 O O . ALA A 1 192 ? -7.648 8.406 -1.562 1 80.62 192 ALA A O 1
ATOM 1522 N N . SER A 1 193 ? -7.812 6.129 -1.762 1 73.31 193 SER A N 1
ATOM 1523 C CA . SER A 1 193 ? -7.18 6.086 -3.076 1 73.31 193 SER A CA 1
ATOM 1524 C C . SER A 1 193 ? -7.801 7.109 -4.02 1 73.31 193 SER A C 1
ATOM 1526 O O . SER A 1 193 ? -9.023 7.145 -4.191 1 73.31 193 SER A O 1
ATOM 1528 N N . GLY A 1 194 ? -6.938 7.906 -4.52 1 66.44 194 GLY A N 1
ATOM 1529 C CA . GLY A 1 194 ? -7.375 8.867 -5.516 1 66.44 194 GLY A CA 1
ATOM 1530 C C . GLY A 1 194 ? -7.961 10.133 -4.91 1 66.44 194 GLY A C 1
ATOM 1531 O O . GLY A 1 194 ? -8.367 11.047 -5.633 1 66.44 194 GLY A O 1
ATOM 1532 N N . GLN A 1 195 ? -8.016 10.203 -3.646 1 72.25 195 GLN A N 1
ATOM 1533 C CA . GLN A 1 195 ? -8.57 11.383 -2.986 1 72.25 195 GLN A CA 1
ATOM 1534 C C . GLN A 1 195 ? -7.469 12.227 -2.357 1 72.25 195 GLN A C 1
ATOM 1536 O O . GLN A 1 195 ? -6.504 11.688 -1.808 1 72.25 195 GLN A O 1
ATOM 1541 N N . SER A 1 196 ? -7.688 13.508 -2.529 1 72.12 196 SER A N 1
ATOM 1542 C CA . SER A 1 196 ? -6.684 14.414 -1.987 1 72.12 196 SER A CA 1
ATOM 1543 C C . SER A 1 196 ? -7.07 14.891 -0.589 1 72.12 196 SER A C 1
ATOM 1545 O O . SER A 1 196 ? -6.238 15.438 0.136 1 72.12 196 SER A O 1
ATOM 1547 N N . VAL A 1 197 ? -8.336 14.711 -0.269 1 77.94 197 VAL A N 1
ATOM 1548 C CA . VAL A 1 197 ? -8.805 15.18 1.029 1 77.94 197 VAL A CA 1
ATOM 1549 C C . VAL A 1 197 ? -9.117 13.984 1.93 1 77.94 197 VAL A C 1
ATOM 1551 O O . VAL A 1 197 ? -9.602 12.961 1.46 1 77.94 197 VAL A O 1
ATOM 1554 N N . ALA A 1 198 ? -8.82 14.18 3.199 1 87.75 198 ALA A N 1
ATOM 1555 C CA . ALA A 1 198 ? -9.055 13.117 4.172 1 87.75 198 ALA A CA 1
ATOM 1556 C C . ALA A 1 198 ? -10.547 12.852 4.352 1 87.75 198 ALA A C 1
ATOM 1558 O O . ALA A 1 198 ? -11.352 13.789 4.352 1 87.75 198 ALA A O 1
ATOM 1559 N N . MET A 1 199 ? -10.859 11.648 4.551 1 88.44 199 MET A N 1
ATOM 1560 C CA . MET A 1 199 ? -12.219 11.258 4.906 1 88.44 199 MET A CA 1
ATOM 1561 C C . MET A 1 199 ? -12.586 11.773 6.293 1 88.44 199 MET A C 1
ATOM 1563 O O . MET A 1 199 ? -11.766 11.75 7.207 1 88.44 199 MET A O 1
ATOM 1567 N N . PRO A 1 200 ? -13.836 12.234 6.438 1 90.56 200 PRO A N 1
ATOM 1568 C CA . PRO A 1 200 ? -14.273 12.594 7.789 1 90.56 200 PRO A CA 1
ATOM 1569 C C . PRO A 1 200 ? -14.562 11.375 8.664 1 90.56 200 PRO A C 1
ATOM 1571 O O . PRO A 1 200 ? -14.688 10.266 8.156 1 90.56 200 PRO A O 1
ATOM 1574 N N . LEU A 1 201 ? -14.578 11.672 9.961 1 95.38 201 LEU A 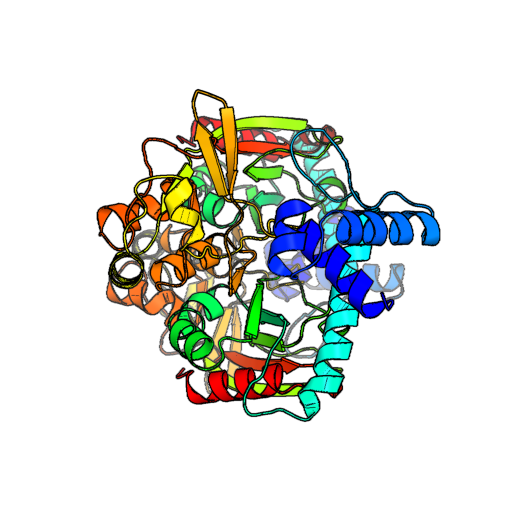N 1
ATOM 1575 C CA . LEU A 1 201 ? -15.141 10.648 10.836 1 95.38 201 LEU A CA 1
ATOM 1576 C C . LEU A 1 201 ? -16.656 10.586 10.695 1 95.38 201 LEU A C 1
ATOM 1578 O O . LEU A 1 201 ? -17.312 11.625 10.578 1 95.38 201 LEU A O 1
ATOM 1582 N N . GLU A 1 202 ? -17.141 9.43 10.688 1 95.88 202 GLU A N 1
ATOM 1583 C CA . GLU A 1 202 ? -18.594 9.227 10.578 1 95.88 202 GLU A CA 1
ATOM 1584 C C . GLU A 1 202 ? -19.172 8.633 11.859 1 95.88 202 GLU A C 1
ATOM 1586 O O . GLU A 1 202 ? -18.547 7.758 12.477 1 95.88 202 GLU A O 1
ATOM 1591 N N . PHE A 1 203 ? -20.375 9.164 12.18 1 96.81 203 PHE A N 1
ATOM 1592 C CA . PHE A 1 203 ? -21.109 8.648 13.336 1 96.81 203 PHE A CA 1
ATOM 1593 C C . PHE A 1 203 ? -22.594 8.508 13.023 1 96.81 203 PHE A C 1
ATOM 1595 O O . PHE A 1 203 ? -23.172 9.367 12.375 1 96.81 203 PHE A O 1
ATOM 1602 N N . GLN A 1 204 ? -23.078 7.383 13.453 1 95.56 204 GLN A N 1
ATOM 1603 C CA . GLN A 1 204 ? -24.531 7.199 13.344 1 95.56 204 GLN A CA 1
ATOM 1604 C C . GLN A 1 204 ? -25.25 7.727 14.586 1 95.56 204 GLN A C 1
ATOM 1606 O O . GLN A 1 204 ? -24.984 7.266 15.703 1 95.56 204 GLN A O 1
ATOM 1611 N N . VAL A 1 205 ? -26.125 8.688 14.375 1 93.88 205 VAL A N 1
ATOM 1612 C CA . VAL A 1 205 ? -26.953 9.273 15.414 1 93.88 205 VAL A CA 1
ATOM 1613 C C . VAL A 1 205 ? -28.422 9.172 15.008 1 93.88 205 VAL A C 1
ATOM 1615 O O . VAL A 1 205 ? -28.844 9.773 14.016 1 93.88 205 VAL A O 1
ATOM 1618 N N . ASN A 1 206 ? -29.203 8.43 15.781 1 91.5 206 ASN A N 1
ATOM 1619 C CA . ASN A 1 206 ? -30.609 8.234 15.453 1 91.5 206 ASN A CA 1
ATOM 1620 C C . ASN A 1 206 ? -30.797 7.777 14.008 1 91.5 206 ASN A C 1
ATOM 1622 O O . ASN A 1 206 ? -31.594 8.352 13.273 1 91.5 206 ASN A O 1
ATOM 1626 N N . ARG A 1 207 ? -30.078 6.922 13.57 1 86.06 207 ARG A N 1
ATOM 1627 C CA . ARG A 1 207 ? -30.141 6.254 12.281 1 86.06 207 ARG A CA 1
ATOM 1628 C C . ARG A 1 207 ? -29.75 7.211 11.156 1 86.06 207 ARG A C 1
ATOM 1630 O O . ARG A 1 207 ? -30.109 6.984 9.992 1 86.06 207 ARG A O 1
ATOM 1637 N N . LYS A 1 208 ? -29.141 8.266 11.555 1 93.81 208 LYS A N 1
ATOM 1638 C CA . LYS A 1 208 ? -28.625 9.211 10.57 1 93.81 208 LYS A CA 1
ATOM 1639 C C . LYS A 1 208 ? -27.109 9.367 10.703 1 93.81 208 LYS A C 1
ATOM 1641 O O . LYS A 1 208 ? -26.578 9.422 11.82 1 93.81 208 LYS A O 1
ATOM 1646 N N . VAL A 1 209 ? -26.531 9.461 9.547 1 92.81 209 VAL A N 1
ATOM 1647 C CA . VAL A 1 209 ? -25.078 9.594 9.547 1 92.81 209 VAL A CA 1
ATOM 1648 C C . VAL A 1 209 ? -24.688 11.062 9.703 1 92.81 209 VAL A C 1
ATOM 1650 O O . VAL A 1 209 ? -25.203 11.93 8.992 1 92.81 209 VAL A O 1
ATOM 1653 N N . THR A 1 210 ? -23.844 11.32 10.703 1 92.31 210 THR A N 1
ATOM 1654 C CA . THR A 1 210 ? -23.219 12.633 10.898 1 92.31 210 THR A CA 1
ATOM 1655 C C . THR A 1 210 ? -21.703 12.539 10.766 1 92.31 210 THR A C 1
ATOM 1657 O O . THR A 1 210 ? -21.109 11.516 11.109 1 92.31 210 THR A O 1
ATOM 1660 N N . THR A 1 211 ? -21.062 13.57 10.227 1 92.19 211 THR A N 1
ATOM 1661 C CA . THR A 1 211 ? -19.625 13.547 10.023 1 92.19 211 THR A CA 1
ATOM 1662 C C . THR A 1 211 ? -18.938 14.586 10.898 1 92.19 211 THR A C 1
ATOM 1664 O O . THR A 1 211 ? -19.547 15.586 11.281 1 92.19 211 THR A O 1
ATOM 1667 N N . GLN A 1 212 ? -17.734 14.25 11.289 1 91 212 GLN A N 1
ATOM 1668 C CA . GLN A 1 212 ? -16.875 15.148 12.047 1 91 212 GLN A CA 1
ATOM 1669 C C . GLN A 1 212 ? -15.492 15.25 11.398 1 91 212 GLN A C 1
ATOM 1671 O O . GLN A 1 212 ? -14.891 14.242 11.031 1 91 212 GLN A O 1
ATOM 1676 N N . HIS A 1 213 ? -15.086 16.484 11.195 1 88.31 213 HIS A N 1
ATOM 1677 C CA . HIS A 1 213 ? -13.727 16.75 10.734 1 88.31 213 HIS A CA 1
ATOM 1678 C C . HIS A 1 213 ? -12.867 17.297 11.859 1 88.31 213 HIS A C 1
ATOM 1680 O O . HIS A 1 213 ? -13.008 18.469 12.234 1 88.31 213 HIS A O 1
ATOM 1686 N N . LEU A 1 214 ? -12 16.484 12.297 1 90.81 214 LEU A N 1
ATOM 1687 C CA . LEU A 1 214 ? -11.117 16.922 13.383 1 90.81 214 LEU A CA 1
ATOM 1688 C C . LEU A 1 214 ? -9.812 17.469 12.828 1 90.81 214 LEU A C 1
ATOM 1690 O O . LEU A 1 214 ? -9.453 17.203 11.68 1 90.81 214 LEU A O 1
ATOM 1694 N N . ALA A 1 215 ? -9.172 18.25 13.688 1 87.62 215 ALA A N 1
ATOM 1695 C CA . ALA A 1 215 ? -7.82 18.672 13.352 1 87.62 215 ALA A CA 1
ATOM 1696 C C . ALA A 1 215 ? -6.895 17.469 13.18 1 87.62 215 ALA A C 1
ATOM 1698 O O . ALA A 1 215 ? -7.102 16.422 13.805 1 87.62 215 ALA A O 1
ATOM 1699 N N . ALA A 1 216 ? -5.938 17.625 12.273 1 91.81 216 ALA A N 1
ATOM 1700 C CA . ALA A 1 216 ? -4.949 16.578 12.039 1 91.81 216 ALA A CA 1
ATOM 1701 C C . ALA A 1 216 ? -3.574 17.172 11.742 1 91.81 216 ALA A C 1
ATOM 1703 O O . ALA A 1 216 ? -3.473 18.266 11.188 1 91.81 216 ALA A O 1
ATOM 1704 N N . SER A 1 217 ? -2.553 16.453 12.18 1 91.81 217 SER A N 1
ATOM 1705 C CA . SER A 1 217 ? -1.185 16.828 11.828 1 91.81 217 SER A CA 1
ATOM 1706 C C . SER A 1 217 ? -0.541 15.781 10.922 1 91.81 217 SER A C 1
ATOM 1708 O O . SER A 1 217 ? 0.535 16.016 10.367 1 91.81 217 SER A O 1
ATOM 1710 N N . LEU A 1 218 ? -1.233 14.688 10.781 1 95 218 LEU A N 1
ATOM 1711 C CA . LEU A 1 218 ? -0.756 13.586 9.953 1 95 218 LEU A CA 1
ATOM 1712 C C . LEU A 1 218 ? -1.867 13.07 9.047 1 95 218 LEU A C 1
ATOM 1714 O O . LEU A 1 218 ? -3 12.875 9.492 1 95 218 LEU A O 1
ATOM 1718 N N . TRP A 1 219 ? -1.541 12.953 7.781 1 93.94 219 TRP A N 1
ATOM 1719 C CA . TRP A 1 219 ? -2.404 12.297 6.805 1 93.94 219 TRP A CA 1
ATOM 1720 C C . TRP A 1 219 ? -1.688 11.125 6.148 1 93.94 219 TRP A C 1
ATOM 1722 O O . TRP A 1 219 ? -0.497 11.203 5.844 1 93.94 219 TRP A O 1
ATOM 1732 N N . VAL A 1 220 ? -2.424 10.008 5.984 1 94.31 220 VAL A N 1
ATOM 1733 C CA . VAL A 1 220 ? -1.881 8.82 5.336 1 94.31 220 VAL A CA 1
ATOM 1734 C C . VAL A 1 220 ? -2.863 8.312 4.285 1 94.31 220 VAL A C 1
ATOM 1736 O O . VAL A 1 220 ? -4.039 8.688 4.289 1 94.31 220 VAL A O 1
ATOM 1739 N N . ASN A 1 221 ? -2.367 7.457 3.359 1 90.5 221 ASN A N 1
ATOM 1740 C CA . ASN A 1 221 ? -3.246 6.863 2.355 1 90.5 221 ASN A CA 1
ATOM 1741 C C . ASN A 1 221 ? -3.266 5.344 2.455 1 90.5 221 ASN A C 1
ATOM 1743 O O . ASN A 1 221 ? -3.721 4.66 1.534 1 90.5 221 ASN A O 1
ATOM 1747 N N . SER A 1 222 ? -2.695 4.816 3.484 1 91.69 222 SER A N 1
ATOM 1748 C CA . SER A 1 222 ? -2.707 3.381 3.756 1 91.69 222 SER A CA 1
ATOM 1749 C C . SER A 1 222 ? -3.461 3.07 5.047 1 91.69 222 SER A C 1
ATOM 1751 O O . SER A 1 222 ? -3.193 3.674 6.086 1 91.69 222 SER A O 1
ATOM 1753 N N . ALA A 1 223 ? -4.355 2.125 4.941 1 91.62 223 ALA A N 1
ATOM 1754 C CA . ALA A 1 223 ? -5.105 1.726 6.129 1 91.62 223 ALA A CA 1
ATOM 1755 C C . ALA A 1 223 ? -4.176 1.151 7.195 1 91.62 223 ALA A C 1
ATOM 1757 O O . ALA A 1 223 ? -4.414 1.331 8.391 1 91.62 223 ALA A O 1
ATOM 1758 N N . GLU A 1 224 ? -3.146 0.513 6.766 1 92.5 224 GLU A N 1
ATOM 1759 C CA . GLU A 1 224 ? -2.18 -0.034 7.715 1 92.5 224 GLU A CA 1
ATOM 1760 C C . GLU A 1 224 ? -1.439 1.079 8.453 1 92.5 224 GLU A C 1
ATOM 1762 O O . GLU A 1 224 ? -1.22 0.99 9.664 1 92.5 224 GLU A O 1
ATOM 1767 N N . SER A 1 225 ? -1.039 2.074 7.703 1 94.06 225 SER A N 1
ATOM 1768 C CA . SER A 1 225 ? -0.357 3.205 8.32 1 94.06 225 SER A CA 1
ATOM 1769 C C . SER A 1 225 ? -1.292 3.975 9.25 1 94.06 225 SER A C 1
ATOM 1771 O O . SER A 1 225 ? -0.86 4.508 10.273 1 94.06 225 SER A O 1
ATOM 1773 N N . LEU A 1 226 ? -2.541 4.016 8.852 1 96.69 226 LEU A N 1
ATOM 1774 C CA . LEU A 1 226 ? -3.549 4.656 9.688 1 96.69 226 LEU A CA 1
ATOM 1775 C C . LEU A 1 226 ? -3.619 3.996 11.062 1 96.69 226 LEU A C 1
ATOM 1777 O O . LEU A 1 226 ? -3.537 4.676 12.086 1 96.69 226 LEU A O 1
ATOM 1781 N N . VAL A 1 227 ? -3.682 2.699 11.07 1 97.19 227 VAL A N 1
ATOM 1782 C CA . VAL A 1 227 ? -3.779 1.94 12.312 1 97.19 227 VAL A CA 1
ATOM 1783 C C . VAL A 1 227 ? -2.492 2.094 13.117 1 97.19 227 VAL A C 1
ATOM 1785 O O . VAL A 1 227 ? -2.531 2.307 14.328 1 97.19 227 VAL A O 1
ATOM 1788 N N . GLU A 1 228 ? -1.364 2.014 12.398 1 96.19 228 GLU A N 1
ATOM 1789 C CA . GLU A 1 228 ? -0.094 2.166 13.102 1 96.19 228 GLU A CA 1
ATOM 1790 C C . GLU A 1 228 ? 0.02 3.545 13.742 1 96.19 228 GLU A C 1
ATOM 1792 O O . GLU A 1 228 ? 0.494 3.67 14.875 1 96.19 228 GLU A O 1
ATOM 1797 N N . ALA A 1 229 ? -0.401 4.578 13.078 1 97.19 229 ALA A N 1
ATOM 1798 C CA . ALA A 1 229 ? -0.374 5.938 13.609 1 97.19 229 ALA A CA 1
ATOM 1799 C C . ALA A 1 229 ? -1.204 6.043 14.891 1 97.19 229 ALA A C 1
ATOM 1801 O O . ALA A 1 229 ? -0.781 6.672 15.859 1 97.19 229 ALA A O 1
ATOM 1802 N N . ALA A 1 230 ? -2.375 5.434 14.867 1 98.31 230 ALA A N 1
ATOM 1803 C CA . ALA A 1 230 ? -3.229 5.453 16.047 1 98.31 230 ALA A CA 1
ATOM 1804 C C . ALA A 1 230 ? -2.551 4.758 17.234 1 98.31 230 ALA A C 1
ATOM 1806 O O . ALA A 1 230 ? -2.592 5.25 18.359 1 98.31 230 ALA A O 1
ATOM 1807 N N . LYS A 1 231 ? -1.914 3.619 16.938 1 97.81 231 LYS A N 1
ATOM 1808 C CA . LYS A 1 231 ? -1.211 2.881 17.984 1 97.81 231 LYS A CA 1
ATOM 1809 C C . LYS A 1 231 ? -0.081 3.713 18.578 1 97.81 231 LYS A C 1
ATOM 1811 O O . LYS A 1 231 ? 0.327 3.488 19.719 1 97.81 231 LYS A O 1
ATOM 1816 N N . ARG A 1 232 ? 0.396 4.668 17.797 1 96.38 232 ARG A N 1
ATOM 1817 C CA . ARG A 1 232 ? 1.519 5.5 18.219 1 96.38 232 ARG A CA 1
ATOM 1818 C C . ARG A 1 232 ? 1.032 6.824 18.781 1 96.38 232 ARG A C 1
ATOM 1820 O O . ARG A 1 232 ? 1.734 7.836 18.719 1 96.38 232 ARG A O 1
ATOM 1827 N N . ASP A 1 233 ? -0.144 6.875 19.156 1 96.94 233 ASP A N 1
ATOM 1828 C CA . ASP A 1 233 ? -0.701 7.969 19.953 1 96.94 233 ASP A CA 1
ATOM 1829 C C . ASP A 1 233 ? -0.897 9.219 19.094 1 96.94 233 ASP A C 1
ATOM 1831 O O . ASP A 1 233 ? -0.837 10.344 19.594 1 96.94 233 ASP A O 1
ATOM 1835 N N . LEU A 1 234 ? -1.101 9.039 17.766 1 96.94 234 LEU A N 1
ATOM 1836 C CA . LEU A 1 234 ? -1.049 10.211 16.906 1 96.94 234 LEU A CA 1
ATOM 1837 C C . LEU A 1 234 ? -2.453 10.727 16.609 1 96.94 234 LEU A C 1
ATOM 1839 O O . LEU A 1 234 ? -2.611 11.766 15.969 1 96.94 234 LEU A O 1
ATOM 1843 N N . GLY A 1 235 ? -3.51 9.977 17.047 1 97.69 235 GLY A N 1
ATOM 1844 C CA . GLY A 1 235 ? -4.848 10.516 16.859 1 97.69 235 GLY A CA 1
ATOM 1845 C C . GLY A 1 235 ? -5.926 9.453 16.828 1 97.69 235 GLY A C 1
ATOM 1846 O O . GLY A 1 235 ? -5.625 8.258 16.875 1 97.69 235 GLY A O 1
ATOM 1847 N N . ILE A 1 236 ? -7.168 9.906 16.703 1 98.5 236 ILE A N 1
ATOM 1848 C CA . ILE A 1 236 ? -8.367 9.078 16.578 1 98.5 236 ILE A CA 1
ATOM 1849 C C . ILE A 1 236 ? -8.539 8.641 15.133 1 98.5 236 ILE A C 1
ATOM 1851 O O . ILE A 1 236 ? -8.344 9.438 14.211 1 98.5 236 ILE A O 1
ATOM 1855 N N . ILE A 1 237 ? -8.883 7.426 14.961 1 98.56 237 ILE A N 1
ATOM 1856 C CA . ILE A 1 237 ? -9.133 6.945 13.609 1 98.56 237 ILE A CA 1
ATOM 1857 C C . ILE A 1 237 ? -10.414 6.113 13.578 1 98.56 237 ILE A C 1
ATOM 1859 O O . ILE A 1 237 ? -10.938 5.742 14.633 1 98.56 237 ILE A O 1
ATOM 1863 N N . GLN A 1 238 ? -10.953 5.91 12.398 1 97.94 238 GLN A N 1
ATOM 1864 C CA . GLN A 1 238 ? -12.008 4.945 12.117 1 97.94 238 GLN A CA 1
ATOM 1865 C C . GLN A 1 238 ? -11.57 3.928 11.07 1 97.94 238 GLN A C 1
ATOM 1867 O O . GLN A 1 238 ? -10.938 4.293 10.078 1 97.94 238 GLN A O 1
ATOM 1872 N N . VAL A 1 239 ? -11.797 2.693 11.375 1 96.88 239 VAL A N 1
ATOM 1873 C CA . VAL A 1 239 ? -11.422 1.608 10.477 1 96.88 239 VAL A CA 1
ATOM 1874 C C . VAL A 1 239 ? -12.383 0.436 10.656 1 96.88 239 VAL A C 1
ATOM 1876 O O . VAL A 1 239 ? -13.062 0.335 11.672 1 96.88 239 VAL A O 1
ATOM 1879 N N . PRO A 1 240 ? -12.453 -0.48 9.625 1 95.88 240 PRO A N 1
ATOM 1880 C CA . PRO A 1 240 ? -13.156 -1.734 9.898 1 95.88 240 PRO A CA 1
ATOM 1881 C C . PRO A 1 240 ? -12.633 -2.447 11.141 1 95.88 240 PRO A C 1
ATOM 1883 O O . PRO A 1 240 ? -11.414 -2.535 11.336 1 95.88 240 PRO A O 1
ATOM 1886 N N . ARG A 1 241 ? -13.516 -2.969 11.922 1 95.94 241 ARG A N 1
ATOM 1887 C CA . ARG A 1 241 ? -13.188 -3.521 13.234 1 95.94 241 ARG A CA 1
ATOM 1888 C C . ARG A 1 241 ? -12.18 -4.656 13.109 1 95.94 241 ARG A C 1
ATOM 1890 O O . ARG A 1 241 ? -11.305 -4.809 13.961 1 95.94 241 ARG A O 1
ATOM 1897 N N . TYR A 1 242 ? -12.289 -5.441 12.023 1 93.31 242 TYR A N 1
ATOM 1898 C CA . TYR A 1 242 ? -11.391 -6.574 11.859 1 93.31 242 TYR A CA 1
ATOM 1899 C C . TYR A 1 242 ? -9.938 -6.117 11.859 1 93.31 242 TYR A C 1
ATOM 1901 O O . TYR A 1 242 ? -9.047 -6.855 12.289 1 93.31 242 TYR A O 1
ATOM 1909 N N . HIS A 1 243 ? -9.703 -4.934 11.375 1 94.12 243 HIS A N 1
ATOM 1910 C CA . HIS A 1 243 ? -8.359 -4.41 11.188 1 94.12 243 HIS A CA 1
ATOM 1911 C C . HIS A 1 243 ? -7.68 -4.145 12.531 1 94.12 243 HIS A C 1
ATOM 1913 O O . HIS A 1 243 ? -6.449 -4.125 12.617 1 94.12 243 HIS A O 1
ATOM 1919 N N . VAL A 1 244 ? -8.5 -3.912 13.547 1 97 244 VAL A N 1
ATOM 1920 C CA . VAL A 1 244 ? -7.93 -3.545 14.836 1 97 244 VAL A CA 1
ATOM 1921 C C . VAL A 1 244 ? -8.391 -4.531 15.906 1 97 244 VAL A C 1
ATOM 1923 O O . VAL A 1 244 ? -8.305 -4.246 17.094 1 97 244 VAL A O 1
ATOM 1926 N N . ALA A 1 245 ? -8.875 -5.68 15.516 1 95.56 245 ALA A N 1
ATOM 1927 C CA . ALA A 1 245 ? -9.406 -6.656 16.469 1 95.56 245 ALA A CA 1
ATOM 1928 C C . ALA A 1 245 ? -8.344 -7.082 17.469 1 95.56 245 ALA A C 1
ATOM 1930 O O . ALA A 1 245 ? -8.586 -7.09 18.672 1 95.56 245 ALA A O 1
ATOM 1931 N N . ASN A 1 246 ? -7.195 -7.395 16.969 1 94.19 246 ASN A N 1
ATOM 1932 C CA . ASN A 1 246 ? -6.105 -7.809 17.844 1 94.19 246 ASN A CA 1
ATOM 1933 C C . ASN A 1 246 ? -5.668 -6.676 18.766 1 94.19 246 ASN A C 1
ATOM 1935 O O . ASN A 1 246 ? -5.422 -6.898 19.953 1 94.19 246 ASN A O 1
ATOM 1939 N N . ALA A 1 247 ? -5.559 -5.492 18.203 1 96.69 247 ALA A N 1
ATOM 1940 C CA . ALA A 1 247 ? -5.137 -4.336 19 1 96.69 247 ALA A CA 1
ATOM 1941 C C . ALA A 1 247 ? -6.148 -4.023 20.094 1 96.69 247 ALA A C 1
ATOM 1943 O O . ALA A 1 247 ? -5.773 -3.602 21.188 1 96.69 247 ALA A O 1
ATOM 1944 N N . LEU A 1 248 ? -7.43 -4.199 19.797 1 97.75 248 LEU A N 1
ATOM 1945 C CA . LEU A 1 248 ? -8.477 -4 20.797 1 97.75 248 LEU A CA 1
ATOM 1946 C C . LEU A 1 248 ? -8.398 -5.051 21.891 1 97.75 248 LEU A C 1
ATOM 1948 O O . LEU A 1 248 ? -8.469 -4.719 23.078 1 97.75 248 LEU A O 1
ATOM 1952 N N . SER A 1 249 ? -8.125 -6.266 21.516 1 97.31 249 SER A N 1
ATOM 1953 C CA . SER A 1 249 ? -8.07 -7.363 22.469 1 97.31 249 SER A CA 1
ATOM 1954 C C . SER A 1 249 ? -6.859 -7.242 23.375 1 97.31 249 SER A C 1
ATOM 1956 O O . SER A 1 249 ? -6.922 -7.609 24.562 1 97.31 249 SER A O 1
ATOM 1958 N N . GLN A 1 250 ? -5.789 -6.68 22.859 1 96.56 250 GLN A N 1
ATOM 1959 C CA . GLN A 1 250 ? -4.539 -6.57 23.609 1 96.56 250 GLN A CA 1
ATOM 1960 C C . GLN A 1 250 ? -4.461 -5.242 24.359 1 96.56 250 GLN A C 1
ATOM 1962 O O . GLN A 1 250 ? -3.496 -4.988 25.078 1 96.56 250 GLN A O 1
ATOM 1967 N N . GLY A 1 251 ? -5.387 -4.418 24.109 1 97.25 251 GLY A N 1
ATOM 1968 C CA . GLY A 1 251 ? -5.445 -3.148 24.812 1 97.25 251 GLY A CA 1
ATOM 1969 C C . GLY A 1 251 ? -4.535 -2.09 24.219 1 97.25 251 GLY A C 1
ATOM 1970 O O . GLY A 1 251 ? -4.262 -1.068 24.859 1 97.25 251 GLY A O 1
ATOM 1971 N N . GLU A 1 252 ? -4.031 -2.334 23.047 1 97.75 252 GLU A N 1
ATOM 1972 C CA . GLU A 1 252 ? -3.221 -1.34 22.344 1 97.75 252 GLU A CA 1
ATOM 1973 C C . GLU A 1 252 ? -4.078 -0.181 21.844 1 97.75 252 GLU A C 1
ATOM 1975 O O . GLU A 1 252 ? -3.588 0.938 21.688 1 97.75 252 GLU A O 1
ATOM 1980 N N . LEU A 1 253 ? -5.32 -0.499 21.531 1 98.62 253 LEU A N 1
ATOM 1981 C CA . LEU A 1 253 ? -6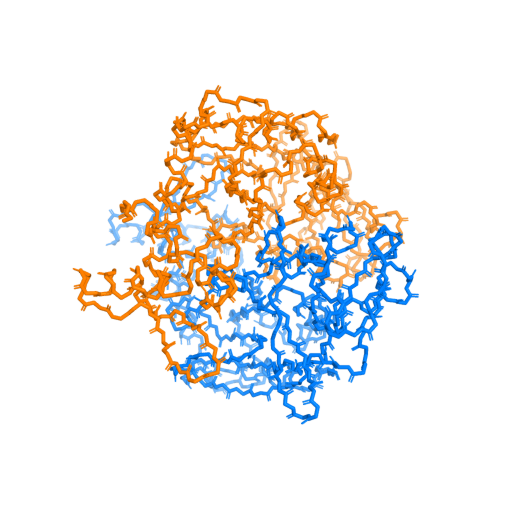.328 0.482 21.141 1 98.62 253 LEU A CA 1
ATOM 1982 C C . LEU A 1 253 ? -7.605 0.302 21.953 1 98.62 253 LEU A C 1
ATOM 1984 O O . LEU A 1 253 ? -7.875 -0.792 22.453 1 98.62 253 LEU A O 1
ATOM 1988 N N . VAL A 1 254 ? -8.328 1.378 22.078 1 98.56 254 VAL A N 1
ATOM 1989 C CA . VAL A 1 254 ? -9.594 1.391 22.797 1 98.56 254 VAL A CA 1
ATOM 1990 C C . VAL A 1 254 ? -10.703 1.925 21.906 1 98.56 254 VAL A C 1
ATOM 1992 O O . VAL A 1 254 ? -10.516 2.914 21.188 1 98.56 254 VAL A O 1
ATOM 1995 N N . ALA A 1 255 ? -11.875 1.239 21.969 1 98.56 255 ALA A N 1
ATOM 1996 C CA . ALA A 1 255 ? -13.039 1.692 21.203 1 98.56 255 ALA A CA 1
ATOM 1997 C C . ALA A 1 255 ? -13.672 2.922 21.844 1 98.56 255 ALA A C 1
ATOM 1999 O O . ALA A 1 255 ? -13.781 3 23.078 1 98.56 255 ALA A O 1
ATOM 2000 N N . LEU A 1 256 ? -14.031 3.855 21.047 1 98.5 256 LEU A N 1
ATOM 2001 C CA . LEU A 1 256 ? -14.625 5.109 21.484 1 98.5 256 LEU A CA 1
ATOM 2002 C C . LEU A 1 256 ? -16.047 5.262 20.953 1 98.5 256 LEU A C 1
ATOM 2004 O O . LEU A 1 256 ? -16.359 4.781 19.859 1 98.5 256 LEU A O 1
ATOM 2008 N N . LEU A 1 257 ? -16.906 5.891 21.766 1 97.94 257 LEU A N 1
ATOM 2009 C CA . LEU A 1 257 ? -18.219 6.344 21.328 1 97.94 257 LEU A CA 1
ATOM 2010 C C . LEU A 1 257 ? -19 5.203 20.688 1 97.94 257 LEU A C 1
ATOM 2012 O O . LEU A 1 257 ? -19.547 5.359 19.594 1 97.94 257 LEU A O 1
ATOM 2016 N N . GLU A 1 258 ? -18.969 4.066 21.266 1 96.38 258 GLU A N 1
ATOM 2017 C CA . GLU A 1 258 ? -19.562 2.846 20.734 1 96.38 258 GLU A CA 1
ATOM 2018 C C . GLU A 1 258 ? -21.078 2.992 20.562 1 96.38 258 GLU A C 1
ATOM 2020 O O . GLU A 1 258 ? -21.703 2.234 19.828 1 96.38 258 GLU A O 1
ATOM 2025 N N . ALA A 1 259 ? -21.641 4 21.219 1 96 259 ALA A N 1
ATOM 2026 C CA . ALA A 1 259 ? -23.062 4.281 21.078 1 96 259 ALA A CA 1
ATOM 2027 C C . ALA A 1 259 ? -23.344 4.922 19.719 1 96 259 ALA A C 1
ATOM 2029 O O . ALA A 1 259 ? -24.5 4.973 19.281 1 96 259 ALA A O 1
ATOM 2030 N N . TYR A 1 260 ? -22.344 5.438 19.094 1 96.69 260 TYR A N 1
ATOM 2031 C CA . TYR A 1 260 ? -22.453 6.102 17.812 1 96.69 260 TYR A CA 1
ATOM 2032 C C . TYR A 1 260 ? -21.516 5.453 16.781 1 96.69 260 TYR A C 1
ATOM 2034 O O . TYR A 1 260 ? -20.625 6.109 16.234 1 96.69 260 TYR A O 1
ATOM 2042 N N . PRO A 1 261 ? -21.766 4.242 16.422 1 95.88 261 PRO A N 1
ATOM 2043 C CA . PRO A 1 261 ? -20.828 3.582 15.5 1 95.88 261 PRO A CA 1
ATOM 2044 C C . PRO A 1 261 ? -20.844 4.207 14.109 1 95.88 261 PRO A C 1
ATOM 2046 O O . PRO A 1 261 ? -21.875 4.711 13.656 1 95.88 261 PRO A O 1
ATOM 2049 N N . PRO A 1 262 ? -19.625 4.254 13.453 1 96.38 262 PRO A N 1
ATOM 2050 C CA . PRO A 1 262 ? -19.641 4.66 12.047 1 96.38 262 PRO A CA 1
ATOM 2051 C C . PRO A 1 262 ? -20.516 3.75 11.18 1 96.38 262 PRO A C 1
ATOM 2053 O O . PRO A 1 262 ? -20.859 2.646 11.602 1 96.38 262 PRO A O 1
ATOM 2056 N N . GLU A 1 263 ? -20.828 4.285 9.984 1 93.75 263 GLU A N 1
ATOM 2057 C CA . GLU A 1 263 ? -21.547 3.447 9.023 1 93.75 263 GLU A CA 1
ATOM 2058 C C . GLU A 1 263 ? -20.688 2.266 8.578 1 93.75 263 GLU A C 1
ATOM 2060 O O . GLU A 1 263 ? -19.484 2.424 8.312 1 93.75 263 GLU A O 1
ATOM 2065 N N . PRO A 1 264 ? -21.391 1.071 8.594 1 93.94 264 PRO A N 1
ATOM 2066 C CA . PRO A 1 264 ? -20.625 -0.068 8.07 1 93.94 264 PRO A CA 1
ATOM 2067 C C . PRO A 1 264 ? -20.172 0.131 6.629 1 93.94 264 PRO A C 1
ATOM 2069 O O . PRO A 1 264 ? -20.859 0.796 5.848 1 93.94 264 PRO A O 1
ATOM 2072 N N . SER A 1 265 ? -19.031 -0.414 6.309 1 93.19 265 SER A N 1
ATOM 2073 C CA . SER A 1 265 ? -18.484 -0.287 4.965 1 93.19 265 SER A CA 1
ATOM 2074 C C . SER A 1 265 ? -18.828 -1.498 4.105 1 93.19 265 SER A C 1
ATOM 2076 O O . SER A 1 265 ? -18.484 -2.631 4.453 1 93.19 265 SER A O 1
ATOM 2078 N N . PRO A 1 266 ? -19.469 -1.289 3.002 1 92.62 266 PRO A N 1
ATOM 2079 C CA . PRO A 1 266 ? -19.719 -2.418 2.102 1 92.62 266 PRO A CA 1
ATOM 2080 C C . PRO A 1 266 ? -18.453 -2.91 1.409 1 92.62 266 PRO A C 1
ATOM 2082 O O . PRO A 1 266 ? -17.531 -2.121 1.148 1 92.62 266 PRO A O 1
ATOM 2085 N N . VAL A 1 267 ? -18.422 -4.176 1.184 1 91.44 267 VAL A N 1
ATOM 2086 C CA . VAL A 1 267 ? -17.359 -4.801 0.399 1 91.44 267 VAL A CA 1
ATOM 2087 C C . VAL A 1 267 ? -17.906 -5.23 -0.96 1 91.44 267 VAL A C 1
ATOM 2089 O O . VAL A 1 267 ? -18.938 -5.91 -1.035 1 91.44 267 VAL A O 1
ATOM 2092 N N . TRP A 1 268 ? -17.141 -4.77 -1.996 1 89.31 268 TRP A N 1
ATOM 2093 C CA . TRP A 1 268 ? -17.594 -5.039 -3.355 1 89.31 268 TRP A CA 1
ATOM 2094 C C . TRP A 1 268 ? -16.562 -5.844 -4.129 1 89.31 268 TRP A C 1
ATOM 2096 O O . TRP A 1 268 ? -15.359 -5.652 -3.945 1 89.31 268 TRP A O 1
ATOM 2106 N N . VAL A 1 269 ? -17.078 -6.727 -4.93 1 89.12 269 VAL A N 1
ATOM 2107 C CA . VAL A 1 269 ? -16.266 -7.309 -5.996 1 89.12 269 VAL A CA 1
ATOM 2108 C C . VAL A 1 269 ? -16.672 -6.715 -7.34 1 89.12 269 VAL A C 1
ATOM 2110 O O . VAL A 1 269 ? -17.859 -6.727 -7.695 1 89.12 269 VAL A O 1
ATOM 2113 N N . LEU A 1 270 ? -15.727 -6.094 -8 1 88.38 270 LEU A N 1
ATOM 2114 C CA . LEU A 1 270 ? -15.953 -5.473 -9.297 1 88.38 270 LEU A CA 1
ATOM 2115 C C . LEU A 1 270 ? -15.195 -6.219 -10.398 1 88.38 270 LEU A C 1
ATOM 2117 O O . LEU A 1 270 ? -14.062 -6.648 -10.195 1 88.38 270 LEU A O 1
ATOM 2121 N N . PHE A 1 271 ? -15.789 -6.375 -11.492 1 85.88 271 PHE A N 1
ATOM 2122 C CA . PHE A 1 271 ? -15.133 -6.98 -12.641 1 85.88 271 PHE A CA 1
ATOM 2123 C C . PHE A 1 271 ? -15.781 -6.531 -13.938 1 85.88 271 PHE A C 1
ATOM 2125 O O . PHE A 1 271 ? -16.969 -6.184 -13.961 1 85.88 271 PHE A O 1
ATOM 2132 N N . PRO A 1 272 ? -14.977 -6.453 -14.969 1 78.56 272 PRO A N 1
ATOM 2133 C CA . PRO A 1 272 ? -15.57 -6.102 -16.266 1 78.56 272 PRO A CA 1
ATOM 2134 C C . PRO A 1 272 ? -16.656 -7.082 -16.703 1 78.56 272 PRO A C 1
ATOM 2136 O O . PRO A 1 272 ? -16.531 -8.289 -16.469 1 78.56 272 PRO A O 1
ATOM 2139 N N . PRO A 1 273 ? -17.672 -6.574 -17.344 1 74.06 273 PRO A N 1
ATOM 2140 C CA . PRO A 1 273 ? -18.797 -7.422 -17.766 1 74.06 273 PRO A CA 1
ATOM 2141 C C . PRO A 1 273 ? -18.359 -8.578 -18.656 1 74.06 273 PRO A C 1
ATOM 2143 O O . PRO A 1 273 ? -18.906 -9.672 -18.562 1 74.06 273 PRO A O 1
ATOM 2146 N N . HIS A 1 274 ? -17.438 -8.367 -19.453 1 70.38 274 HIS A N 1
ATOM 2147 C CA . HIS A 1 274 ? -17.047 -9.391 -20.422 1 70.38 274 HIS A CA 1
ATOM 2148 C C . HIS A 1 274 ? -16.203 -10.469 -19.766 1 70.38 274 HIS A C 1
ATOM 2150 O O . HIS A 1 274 ? -15.953 -11.523 -20.359 1 70.38 274 HIS A O 1
ATOM 2156 N N . ARG A 1 275 ? -15.758 -10.227 -18.531 1 65.69 275 ARG A N 1
ATOM 2157 C CA . ARG A 1 275 ? -14.867 -11.164 -17.859 1 65.69 275 ARG A CA 1
ATOM 2158 C C . ARG A 1 275 ? -15.656 -12.258 -17.156 1 65.69 275 ARG A C 1
ATOM 2160 O O . ARG A 1 275 ? -15.078 -13.219 -16.656 1 65.69 275 ARG A O 1
ATOM 2167 N N . GLN A 1 276 ? -16.828 -12.117 -17.172 1 62.47 276 GLN A N 1
ATOM 2168 C CA . GLN A 1 276 ? -17.656 -13.156 -16.562 1 62.47 276 GLN A CA 1
ATOM 2169 C C . GLN A 1 276 ? -17.469 -14.5 -17.266 1 62.47 276 GLN A C 1
ATOM 2171 O O . GLN A 1 276 ? -17.672 -15.555 -16.656 1 62.47 276 GLN A O 1
ATOM 2176 N N . ALA A 1 277 ? -16.969 -14.367 -18.266 1 62.78 277 ALA A N 1
ATOM 2177 C CA . ALA A 1 277 ? -16.844 -15.586 -19.062 1 62.78 277 ALA A CA 1
ATOM 2178 C C . ALA A 1 277 ? -15.578 -16.359 -18.672 1 62.78 277 ALA A C 1
ATOM 2180 O O . ALA A 1 277 ? -15.484 -17.562 -18.922 1 62.78 277 ALA A O 1
ATOM 2181 N N . SER A 1 278 ? -14.688 -15.758 -18.047 1 79.25 278 SER A N 1
ATOM 2182 C CA . SER A 1 278 ? -13.461 -16.453 -17.688 1 79.25 278 SER A CA 1
ATOM 2183 C C . SER A 1 278 ? -13.68 -17.359 -16.469 1 79.25 278 SER A C 1
ATOM 2185 O O . SER A 1 278 ? -14.133 -16.906 -15.422 1 79.25 278 SER A O 1
ATOM 2187 N N . SER A 1 279 ? -13.391 -18.609 -16.594 1 84.81 279 SER A N 1
ATOM 2188 C CA . SER A 1 279 ? -13.594 -19.578 -15.523 1 84.81 279 SER A CA 1
ATOM 2189 C C . SER A 1 279 ? -12.758 -19.234 -14.297 1 84.81 279 SER A C 1
ATOM 2191 O O . SER A 1 279 ? -13.211 -19.406 -13.156 1 84.81 279 SER A O 1
ATOM 2193 N N . ARG A 1 280 ? -11.562 -18.734 -14.516 1 87.81 280 ARG A N 1
ATOM 2194 C CA . ARG A 1 280 ? -10.703 -18.406 -13.383 1 87.81 280 ARG A CA 1
ATOM 2195 C C . ARG A 1 280 ? -11.273 -17.25 -12.562 1 87.81 280 ARG A C 1
ATOM 2197 O O . ARG A 1 280 ? -11.18 -17.25 -11.336 1 87.81 280 ARG A O 1
ATOM 2204 N N . VAL A 1 281 ? -11.898 -16.344 -13.258 1 87.75 281 VAL A N 1
ATOM 2205 C CA . VAL A 1 281 ? -12.516 -15.219 -12.562 1 87.75 281 VAL A CA 1
ATOM 2206 C C . VAL A 1 281 ? -13.75 -15.695 -11.797 1 87.75 281 VAL A C 1
ATOM 2208 O O . VAL A 1 281 ? -13.938 -15.336 -10.633 1 87.75 281 VAL A O 1
ATOM 2211 N N . ARG A 1 282 ? -14.5 -16.516 -12.445 1 86.75 282 ARG A N 1
ATOM 2212 C CA . ARG A 1 282 ? -15.727 -17.031 -11.844 1 86.75 282 ARG A CA 1
ATOM 2213 C C . ARG A 1 282 ? -15.43 -17.844 -10.586 1 86.75 282 ARG A C 1
ATOM 2215 O O . ARG A 1 282 ? -16.031 -17.609 -9.539 1 86.75 282 ARG A O 1
ATOM 2222 N N . VAL A 1 283 ? -14.5 -18.766 -10.695 1 89.19 283 VAL A N 1
ATOM 2223 C CA . VAL A 1 283 ? -14.234 -19.625 -9.555 1 89.19 283 VAL A CA 1
ATOM 2224 C C . VAL A 1 283 ? -13.641 -18.812 -8.406 1 89.19 283 VAL A C 1
ATOM 2226 O O . VAL A 1 283 ? -13.875 -19.125 -7.234 1 89.19 283 VAL A O 1
ATOM 2229 N N . PHE A 1 284 ? -12.883 -17.797 -8.711 1 92.81 284 PHE A N 1
ATOM 2230 C CA . PHE A 1 284 ? -12.305 -16.953 -7.672 1 92.81 284 PHE A CA 1
ATOM 2231 C C . PHE A 1 284 ? -13.398 -16.172 -6.949 1 92.81 284 PHE A C 1
ATOM 2233 O O . PHE A 1 284 ? -13.414 -16.109 -5.719 1 92.81 284 PHE A O 1
ATOM 2240 N N . ILE A 1 285 ? -14.297 -15.57 -7.711 1 88.5 285 ILE A N 1
ATOM 2241 C CA . ILE A 1 285 ? -15.383 -14.789 -7.137 1 88.5 285 ILE A CA 1
ATOM 2242 C C . ILE A 1 285 ? -16.281 -15.688 -6.281 1 88.5 285 ILE A C 1
ATOM 2244 O O . ILE A 1 285 ? -16.688 -15.305 -5.184 1 88.5 285 ILE A O 1
ATOM 2248 N N . GLU A 1 286 ? -16.547 -16.859 -6.781 1 86.75 286 GLU A N 1
ATOM 2249 C CA . GLU A 1 286 ? -17.344 -17.812 -6.023 1 86.75 286 GLU A CA 1
ATOM 2250 C C . GLU A 1 286 ? -16.641 -18.203 -4.723 1 86.75 286 GLU A C 1
ATOM 2252 O O . GLU A 1 286 ? -17.281 -18.297 -3.672 1 86.75 286 GLU A O 1
ATOM 2257 N N . TRP A 1 287 ? -15.383 -18.438 -4.906 1 89.5 287 TRP A N 1
ATOM 2258 C CA . TRP A 1 287 ? -14.586 -18.781 -3.738 1 89.5 287 TRP A CA 1
ATOM 2259 C C . TRP A 1 287 ? -14.594 -17.656 -2.713 1 89.5 287 TRP A C 1
ATOM 2261 O O . TRP A 1 287 ? -14.742 -17.906 -1.514 1 89.5 287 TRP A O 1
ATOM 2271 N N . LEU A 1 288 ? -14.414 -16.391 -3.068 1 88.06 288 LEU A N 1
ATOM 2272 C CA . LEU A 1 288 ? -14.453 -15.242 -2.182 1 88.06 288 LEU A CA 1
ATOM 2273 C C . LEU A 1 288 ? -15.781 -15.18 -1.426 1 88.06 288 LEU A C 1
ATOM 2275 O O . LEU A 1 288 ? -15.797 -14.969 -0.211 1 88.06 288 LEU A O 1
ATOM 2279 N N . GLN A 1 289 ? -16.781 -15.391 -2.15 1 84.69 289 GLN A N 1
ATOM 2280 C CA . GLN A 1 289 ? -18.109 -15.273 -1.58 1 84.69 289 GLN A CA 1
ATOM 2281 C C . GLN A 1 289 ? -18.391 -16.391 -0.579 1 84.69 289 GLN A C 1
ATOM 2283 O O . GLN A 1 289 ? -19.062 -16.172 0.428 1 84.69 289 GLN A O 1
ATOM 2288 N N . GLN A 1 290 ? -17.844 -17.516 -0.809 1 83.19 290 GLN A N 1
ATOM 2289 C CA . GLN A 1 290 ? -18.094 -18.688 0.033 1 83.19 290 GLN A CA 1
ATOM 2290 C C . GLN A 1 290 ? -17.219 -18.672 1.277 1 83.19 290 GLN A C 1
ATOM 2292 O O . GLN A 1 290 ? -17.609 -19.156 2.336 1 83.19 290 GLN A O 1
ATOM 2297 N N . THR A 1 291 ? -16.109 -18.125 1.104 1 79.75 291 THR A N 1
ATOM 2298 C CA . THR A 1 291 ? -15.094 -18.297 2.137 1 79.75 291 THR A CA 1
ATOM 2299 C C . THR A 1 291 ? -15.062 -17.094 3.066 1 79.75 291 THR A C 1
ATOM 2301 O O . THR A 1 291 ? -14.742 -17.219 4.25 1 79.75 291 THR A O 1
ATOM 2304 N N . LEU A 1 292 ? -15.461 -15.977 2.549 1 76.31 292 LEU A N 1
ATOM 2305 C CA . LEU A 1 292 ? -15.266 -14.773 3.352 1 76.31 292 LEU A CA 1
ATOM 2306 C C . LEU A 1 292 ? -16.453 -14.539 4.27 1 76.31 292 LEU A C 1
ATOM 2308 O O . LEU A 1 292 ? -17.609 -14.594 3.83 1 76.31 292 LEU A O 1
ATOM 2312 N N . GLU A 1 293 ? -16.125 -14.711 5.52 1 75.94 293 GLU A N 1
ATOM 2313 C CA . GLU A 1 293 ? -17.062 -14.344 6.578 1 75.94 293 GLU A CA 1
ATOM 2314 C C . GLU A 1 293 ? -16.641 -13.039 7.25 1 75.94 293 GLU A C 1
ATOM 2316 O O . GLU A 1 293 ? -15.484 -12.859 7.617 1 75.94 293 GLU A O 1
ATOM 2321 N N . PHE A 1 294 ? -17.547 -12.141 7.031 1 73.12 294 PHE A N 1
ATOM 2322 C CA . PHE A 1 294 ? -17.234 -10.828 7.586 1 73.12 294 PHE A CA 1
ATOM 2323 C C . PHE A 1 294 ? -17.844 -10.672 8.977 1 73.12 294 PHE A C 1
ATOM 2325 O O . PHE A 1 294 ? -18.891 -11.266 9.273 1 73.12 294 PHE A O 1
ATOM 2332 N N . MET B 1 1 ? -9.242 40.438 -0.572 1 78 1 MET B N 1
ATOM 2333 C CA . MET B 1 1 ? -8.43 39.281 -0.239 1 78 1 MET B CA 1
ATOM 2334 C C . MET B 1 1 ? -7.52 38.906 -1.4 1 78 1 MET B C 1
ATOM 2336 O O . MET B 1 1 ? -7.934 38.938 -2.561 1 78 1 MET B O 1
ATOM 2340 N N . ASP B 1 2 ? -6.191 38.781 -1.185 1 81.38 2 ASP B N 1
ATOM 2341 C CA . ASP B 1 2 ? -5.312 38.438 -2.299 1 81.38 2 ASP B CA 1
ATOM 2342 C C . ASP B 1 2 ? -5.508 37 -2.732 1 81.38 2 ASP B C 1
ATOM 2344 O O . ASP B 1 2 ? -6.172 36.219 -2.041 1 81.38 2 ASP B O 1
ATOM 2348 N N . ARG B 1 3 ? -5.027 36.875 -3.914 1 80.69 3 ARG B N 1
ATOM 2349 C CA . ARG B 1 3 ? -5.277 35.594 -4.555 1 80.69 3 ARG B CA 1
ATOM 2350 C C . ARG B 1 3 ? -4.73 34.438 -3.713 1 80.69 3 ARG B C 1
ATOM 2352 O O . ARG B 1 3 ? -5.297 33.344 -3.709 1 80.69 3 ARG B O 1
ATOM 2359 N N . ILE B 1 4 ? -3.729 34.656 -3.016 1 81.31 4 ILE B N 1
ATOM 2360 C CA . ILE B 1 4 ? -3.109 33.656 -2.176 1 81.31 4 ILE B CA 1
ATOM 2361 C C . ILE B 1 4 ? -4.035 33.312 -1.009 1 81.31 4 ILE B C 1
ATOM 2363 O O . ILE B 1 4 ? -4.262 32.125 -0.708 1 81.31 4 ILE B O 1
ATOM 2367 N N . ASP B 1 5 ? -4.535 34.312 -0.446 1 88.25 5 ASP B N 1
ATOM 2368 C CA . ASP B 1 5 ? -5.473 34.125 0.657 1 88.25 5 ASP B CA 1
ATOM 2369 C C . ASP B 1 5 ? -6.742 33.406 0.183 1 88.25 5 ASP B C 1
ATOM 2371 O O . ASP B 1 5 ? -7.297 32.562 0.9 1 88.25 5 ASP B O 1
ATOM 2375 N N . ALA B 1 6 ? -7.102 33.781 -0.939 1 89 6 ALA B N 1
ATOM 2376 C CA . ALA B 1 6 ? -8.289 33.156 -1.498 1 89 6 ALA B CA 1
ATOM 2377 C C . ALA B 1 6 ? -8.047 31.656 -1.741 1 89 6 ALA B C 1
ATOM 2379 O O . ALA B 1 6 ? -8.953 30.828 -1.557 1 89 6 ALA B O 1
ATOM 2380 N N . MET B 1 7 ? -6.887 31.297 -2.211 1 90.5 7 MET B N 1
ATOM 2381 C CA . MET B 1 7 ? -6.535 29.891 -2.367 1 90.5 7 MET B CA 1
ATOM 2382 C C . MET B 1 7 ? -6.574 29.172 -1.023 1 90.5 7 MET B C 1
ATOM 2384 O O . MET B 1 7 ? -7.059 28.031 -0.936 1 90.5 7 MET B O 1
ATOM 2388 N N . ARG B 1 8 ? -6.098 29.828 -0.036 1 89.69 8 ARG B N 1
ATOM 2389 C CA . ARG B 1 8 ? -6.102 29.25 1.306 1 89.69 8 ARG B CA 1
ATOM 2390 C C . ARG B 1 8 ? -7.527 29.016 1.793 1 89.69 8 ARG B C 1
ATOM 2392 O O . ARG B 1 8 ? -7.812 27.984 2.404 1 89.69 8 ARG B O 1
ATOM 2399 N N . VAL B 1 9 ? -8.32 30 1.514 1 92.38 9 VAL B N 1
ATOM 2400 C CA . VAL B 1 9 ? -9.719 29.875 1.908 1 92.38 9 VAL B CA 1
ATOM 2401 C C . VAL B 1 9 ? -10.359 28.688 1.207 1 92.38 9 VAL B C 1
ATOM 2403 O O . VAL B 1 9 ? -10.984 27.844 1.854 1 92.38 9 VAL B O 1
ATOM 2406 N N . PHE B 1 10 ? -10.148 28.578 -0.05 1 92.38 10 PHE B N 1
ATOM 2407 C CA . PHE B 1 10 ? -10.734 27.484 -0.832 1 92.38 10 PHE B CA 1
ATOM 2408 C C . PHE B 1 10 ? -10.258 26.141 -0.324 1 92.38 10 PHE B C 1
ATOM 2410 O O . PHE B 1 10 ? -11.07 25.234 -0.109 1 92.38 10 PHE B O 1
ATOM 2417 N N . THR B 1 11 ? -8.945 26.016 -0.138 1 90.19 11 THR B N 1
ATOM 2418 C CA . THR B 1 11 ? -8.391 24.734 0.313 1 90.19 11 THR B CA 1
ATOM 2419 C C . THR B 1 11 ? -8.945 24.359 1.687 1 90.19 11 THR B C 1
ATOM 2421 O O . THR B 1 11 ? -9.273 23.203 1.934 1 90.19 11 THR B O 1
ATOM 2424 N N . ARG B 1 12 ? -9.133 25.359 2.525 1 89.5 12 ARG B N 1
ATOM 2425 C CA . ARG B 1 12 ? -9.625 25.094 3.871 1 89.5 12 ARG B CA 1
ATOM 2426 C C . ARG B 1 12 ? -11.086 24.656 3.842 1 89.5 12 ARG B C 1
ATOM 2428 O O . ARG B 1 12 ? -11.5 23.781 4.609 1 89.5 12 ARG B O 1
ATOM 2435 N N . VAL B 1 13 ? -11.836 25.281 2.992 1 89.56 13 VAL B N 1
ATOM 2436 C CA . VAL B 1 13 ? -13.242 24.906 2.852 1 89.56 13 VAL B CA 1
ATOM 2437 C C . VAL B 1 13 ? -13.359 23.453 2.441 1 89.56 13 VAL B C 1
ATOM 2439 O O . VAL B 1 13 ? -14.195 22.703 2.975 1 89.56 13 VAL B O 1
ATOM 2442 N N . LEU B 1 14 ? -12.562 23.062 1.561 1 86.5 14 LEU B N 1
ATOM 2443 C CA . LEU B 1 14 ? -12.617 21.672 1.084 1 86.5 14 LEU B CA 1
ATOM 2444 C C . LEU B 1 14 ? -12.102 20.719 2.148 1 86.5 14 LEU B C 1
ATOM 2446 O O . LEU B 1 14 ? -12.672 19.641 2.346 1 86.5 14 LEU B O 1
ATOM 2450 N N . GLU B 1 15 ? -11.086 21.094 2.795 1 82.38 15 GLU B N 1
ATOM 2451 C CA . GLU B 1 15 ? -10.477 20.234 3.809 1 82.38 15 GLU B CA 1
ATOM 2452 C C . GLU B 1 15 ? -11.438 19.984 4.969 1 82.38 15 GLU B C 1
ATOM 2454 O O . GLU B 1 15 ? -11.469 18.891 5.535 1 82.38 15 GLU B O 1
ATOM 2459 N N . ARG B 1 16 ? -12.203 21.062 5.301 1 79.25 16 ARG B N 1
ATOM 2460 C CA . ARG B 1 16 ? -13.133 20.953 6.426 1 79.25 16 ARG B CA 1
ATOM 2461 C C . ARG B 1 16 ? -14.523 20.562 5.957 1 79.25 16 ARG B C 1
ATOM 2463 O O . ARG B 1 16 ? -15.414 20.312 6.773 1 79.25 16 ARG B O 1
ATOM 2470 N N . ARG B 1 17 ? -14.656 20.562 4.672 1 81.25 17 ARG B N 1
ATOM 2471 C CA . ARG B 1 17 ? -15.953 20.312 4.043 1 81.25 17 ARG B CA 1
ATOM 2472 C C . ARG B 1 17 ? -17.047 21.172 4.68 1 81.25 17 ARG B C 1
ATOM 2474 O O . ARG B 1 17 ? -18.141 20.703 4.934 1 81.25 17 ARG B O 1
ATOM 2481 N N . SER B 1 18 ? -16.656 22.312 5.051 1 85.56 18 SER B N 1
ATOM 2482 C CA . SER B 1 18 ? -17.562 23.234 5.738 1 85.56 18 SER B CA 1
ATOM 2483 C C . SER B 1 18 ? -17.109 24.672 5.582 1 85.56 18 SER B C 1
ATOM 2485 O O . SER B 1 18 ? -15.938 25 5.832 1 85.56 18 SER B O 1
ATOM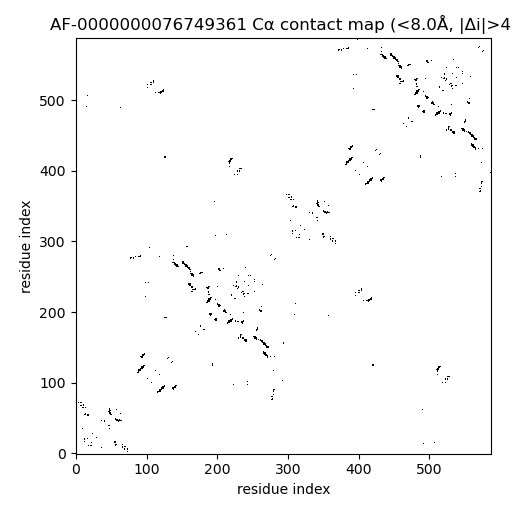 2487 N N . PHE B 1 19 ? -18.047 25.531 5.227 1 88.94 19 PHE B N 1
ATOM 2488 C CA . PHE B 1 19 ? -17.766 26.953 5.145 1 88.94 19 PHE B CA 1
ATOM 2489 C C . PHE B 1 19 ? -17.609 27.562 6.535 1 88.94 19 PHE B C 1
ATOM 2491 O O . PHE B 1 19 ? -16.734 28.391 6.766 1 88.94 19 PHE B O 1
ATOM 2498 N N . THR B 1 20 ? -18.391 27 7.43 1 88.19 20 THR B N 1
ATOM 2499 C CA . THR B 1 20 ? -18.391 27.531 8.789 1 88.19 20 THR B CA 1
ATOM 2500 C C . THR B 1 20 ? -17.094 27.172 9.516 1 88.19 20 THR B C 1
ATOM 2502 O O . THR B 1 20 ? -16.469 28.016 10.148 1 88.19 20 THR B O 1
ATOM 2505 N N . LEU B 1 21 ? -16.766 25.984 9.344 1 85.25 21 LEU B N 1
ATOM 2506 C CA . LEU B 1 21 ? -15.555 25.547 10.016 1 85.25 21 LEU B CA 1
ATOM 2507 C C . LEU B 1 21 ? -14.32 26.188 9.406 1 85.25 21 LEU B C 1
ATOM 2509 O O . LEU B 1 21 ? -13.391 26.562 10.125 1 85.25 21 LEU B O 1
ATOM 2513 N N . ALA B 1 22 ? -14.328 26.297 8.125 1 90.5 22 ALA B N 1
ATOM 2514 C CA . ALA B 1 22 ? -13.227 26.969 7.457 1 90.5 22 ALA B CA 1
ATOM 2515 C C . ALA B 1 22 ? -13.109 28.422 7.926 1 90.5 22 ALA B C 1
ATOM 2517 O O . ALA B 1 22 ? -12.008 28.922 8.164 1 90.5 22 ALA B O 1
ATOM 2518 N N . ALA B 1 23 ? -14.211 29.109 8.086 1 92.75 23 ALA B N 1
ATOM 2519 C CA . ALA B 1 23 ? -14.227 30.484 8.562 1 92.75 23 ALA B CA 1
ATOM 2520 C C . ALA B 1 23 ? -13.648 30.594 9.969 1 92.75 23 ALA B C 1
ATOM 2522 O O . ALA B 1 23 ? -12.844 31.484 10.258 1 92.75 23 ALA B O 1
ATOM 2523 N N . THR B 1 24 ? -14.062 29.656 10.758 1 89.25 24 THR B N 1
ATOM 2524 C CA . THR B 1 24 ? -13.578 29.625 12.133 1 89.25 24 THR B CA 1
ATOM 2525 C C . THR B 1 24 ? -12.07 29.391 12.164 1 89.25 24 THR B C 1
ATOM 2527 O O . THR B 1 24 ? -11.344 30.109 12.859 1 89.25 24 THR B O 1
ATOM 2530 N N . ASP B 1 25 ? -11.664 28.469 11.414 1 86.12 25 ASP B N 1
ATOM 2531 C CA . ASP B 1 25 ? -10.242 28.125 11.375 1 86.12 25 ASP B CA 1
ATOM 2532 C C . ASP B 1 25 ? -9.406 29.312 10.922 1 86.12 25 ASP B C 1
ATOM 2534 O O . ASP B 1 25 ? -8.289 29.516 11.414 1 86.12 25 ASP B O 1
ATOM 2538 N N . LEU B 1 26 ? -9.914 30.062 9.977 1 90.19 26 LEU B N 1
ATOM 2539 C CA . LEU B 1 26 ? -9.133 31.109 9.328 1 90.19 26 LEU B CA 1
ATOM 2540 C C . LEU B 1 26 ? -9.398 32.469 9.977 1 90.19 26 LEU B C 1
ATOM 2542 O O . LEU B 1 26 ? -8.773 33.469 9.609 1 90.19 26 LEU B O 1
ATOM 2546 N N . GLY B 1 27 ? -10.281 32.469 10.898 1 91.94 27 GLY B N 1
ATOM 2547 C CA . GLY B 1 27 ? -10.633 33.719 11.555 1 91.94 27 GLY B CA 1
ATOM 2548 C C . GLY B 1 27 ? -11.297 34.719 10.625 1 91.94 27 GLY B C 1
ATOM 2549 O O . GLY B 1 27 ? -11 35.938 10.672 1 91.94 27 GLY B O 1
ATOM 2550 N N . LEU B 1 28 ? -12.094 34.25 9.758 1 92.94 28 LEU B N 1
ATOM 2551 C CA . LEU B 1 28 ? -12.781 35.094 8.773 1 92.94 28 LEU B CA 1
ATOM 2552 C C . LEU B 1 28 ? -14.297 34.969 8.922 1 92.94 28 LEU B C 1
ATOM 2554 O O . LEU B 1 28 ? -14.789 33.906 9.375 1 92.94 28 LEU B O 1
ATOM 2558 N N . PRO B 1 29 ? -14.969 36.031 8.656 1 93.56 29 PRO B N 1
ATOM 2559 C CA . PRO B 1 29 ? -16.422 35.875 8.547 1 93.56 29 PRO B CA 1
ATOM 2560 C C . PRO B 1 29 ? -16.812 34.844 7.473 1 93.56 29 PRO B C 1
ATOM 2562 O O . PRO B 1 29 ? -16.188 34.781 6.41 1 93.56 29 PRO B O 1
ATOM 2565 N N . ARG B 1 30 ? -17.891 34.125 7.773 1 93.56 30 ARG B N 1
ATOM 2566 C CA . ARG B 1 30 ? -18.375 33.094 6.836 1 93.56 30 ARG B CA 1
ATOM 2567 C C . ARG B 1 30 ? -18.703 33.719 5.48 1 93.56 30 ARG B C 1
ATOM 2569 O O . ARG B 1 30 ? -18.484 33.094 4.441 1 93.56 30 ARG B O 1
ATOM 2576 N N . SER B 1 31 ? -19.234 34.938 5.523 1 93.38 31 SER B N 1
ATOM 2577 C CA . SER B 1 31 ? -19.562 35.625 4.281 1 93.38 31 SER B CA 1
ATOM 2578 C C . SER B 1 31 ? -18.328 35.812 3.408 1 93.38 31 SER B C 1
ATOM 2580 O O . SER B 1 31 ? -18.406 35.688 2.184 1 93.38 31 SER B O 1
ATOM 2582 N N . THR B 1 32 ? -17.234 36.125 4.039 1 92.69 32 THR B N 1
ATOM 2583 C CA . THR B 1 32 ? -15.977 36.312 3.326 1 92.69 32 THR B CA 1
ATOM 2584 C C . THR B 1 32 ? -15.508 35 2.68 1 92.69 32 THR B C 1
ATOM 2586 O O . THR B 1 32 ? -15.031 35 1.546 1 92.69 32 THR B O 1
ATOM 2589 N N . VAL B 1 33 ? -15.625 33.906 3.387 1 94.12 33 VAL B N 1
ATOM 2590 C CA . VAL B 1 33 ? -15.25 32.594 2.9 1 94.12 33 VAL B CA 1
ATOM 2591 C C . VAL B 1 33 ? -16.125 32.219 1.701 1 94.12 33 VAL B C 1
ATOM 2593 O O . VAL B 1 33 ? -15.617 31.734 0.682 1 94.12 33 VAL B O 1
ATOM 2596 N N . THR B 1 34 ? -17.375 32.438 1.809 1 93.06 34 THR B N 1
ATOM 2597 C CA . THR B 1 34 ? -18.328 32.156 0.742 1 93.06 34 THR B CA 1
ATOM 2598 C C . THR B 1 34 ? -18.016 32.969 -0.509 1 93.06 34 THR B C 1
ATOM 2600 O O . THR B 1 34 ? -18.016 32.438 -1.62 1 93.06 34 THR B O 1
ATOM 2603 N N . ASP B 1 35 ? -17.75 34.219 -0.25 1 93.12 35 ASP B N 1
ATOM 2604 C CA . ASP B 1 35 ? -17.438 35.125 -1.355 1 93.12 35 ASP B CA 1
ATOM 2605 C C . ASP B 1 35 ? -16.156 34.688 -2.074 1 93.12 35 ASP B C 1
ATOM 2607 O O . ASP B 1 35 ? -16.078 34.781 -3.301 1 93.12 35 ASP B O 1
ATOM 2611 N N . ALA B 1 36 ? -15.195 34.344 -1.337 1 92.81 36 ALA B N 1
ATOM 2612 C CA . ALA B 1 36 ? -13.914 33.938 -1.907 1 92.81 36 ALA B CA 1
ATOM 2613 C C . ALA B 1 36 ? -14.086 32.719 -2.848 1 92.81 36 ALA B C 1
ATOM 2615 O O . ALA B 1 36 ? -13.516 32.719 -3.938 1 92.81 36 ALA B O 1
ATOM 2616 N N . VAL B 1 37 ? -14.844 31.75 -2.449 1 92.56 37 VAL B N 1
ATOM 2617 C CA . VAL B 1 37 ? -15.078 30.547 -3.252 1 92.56 37 VAL B CA 1
ATOM 2618 C C . VAL B 1 37 ? -15.867 30.906 -4.508 1 92.56 37 VAL B C 1
ATOM 2620 O O . VAL B 1 37 ? -15.547 30.438 -5.605 1 92.56 37 VAL B O 1
ATOM 2623 N N . LYS B 1 38 ? -16.844 31.75 -4.324 1 91.44 38 LYS B N 1
ATOM 2624 C CA . LYS B 1 38 ? -17.656 32.188 -5.461 1 91.44 38 LYS B CA 1
ATOM 2625 C C . LYS B 1 38 ? -16.797 32.938 -6.48 1 91.44 38 LYS B C 1
ATOM 2627 O O . LYS B 1 38 ? -16.984 32.781 -7.688 1 91.44 38 LYS B O 1
ATOM 2632 N N . LYS B 1 39 ? -16 33.75 -5.969 1 89.56 39 LYS B N 1
ATOM 2633 C CA . LYS B 1 39 ? -15.125 34.531 -6.848 1 89.56 39 LYS B CA 1
ATOM 2634 C C . LYS B 1 39 ? -14.227 33.594 -7.668 1 89.56 39 LYS B C 1
ATOM 2636 O O . LYS B 1 39 ? -13.984 33.844 -8.852 1 89.56 39 LYS B O 1
ATOM 2641 N N . TRP B 1 40 ? -13.68 32.531 -7.012 1 88.56 40 TRP B N 1
ATOM 2642 C CA . TRP B 1 40 ? -12.875 31.547 -7.734 1 88.56 40 TRP B CA 1
ATOM 2643 C C . TRP B 1 40 ? -13.695 30.875 -8.836 1 88.56 40 TRP B C 1
ATOM 2645 O O . TRP B 1 40 ? -13.219 30.719 -9.969 1 88.56 40 TRP B O 1
ATOM 2655 N N . GLU B 1 41 ? -14.875 30.438 -8.438 1 91.38 41 GLU B N 1
ATOM 2656 C CA . GLU B 1 41 ? -15.727 29.75 -9.406 1 91.38 41 GLU B CA 1
ATOM 2657 C C . GLU B 1 41 ? -16.062 30.656 -10.586 1 91.38 41 GLU B C 1
ATOM 2659 O O . GLU B 1 41 ? -16.062 30.203 -11.734 1 91.38 41 GLU B O 1
ATOM 2664 N N . THR B 1 42 ? -16.328 31.953 -10.32 1 88.25 42 THR B N 1
ATOM 2665 C CA . THR B 1 42 ? -16.609 32.938 -11.367 1 88.25 42 THR B CA 1
ATOM 2666 C C . THR B 1 42 ? -15.398 33.156 -12.258 1 88.25 42 THR B C 1
ATOM 2668 O O . THR B 1 42 ? -15.508 33.156 -13.484 1 88.25 42 THR B O 1
ATOM 2671 N N . ARG B 1 43 ? -14.305 33.312 -11.68 1 85.94 43 ARG B N 1
ATOM 2672 C CA . ARG B 1 43 ? -13.07 33.594 -12.414 1 85.94 43 ARG B CA 1
ATOM 2673 C C . ARG B 1 43 ? -12.703 32.406 -13.312 1 85.94 43 ARG B C 1
ATOM 2675 O O . ARG B 1 43 ? -12.281 32.594 -14.453 1 85.94 43 ARG B O 1
ATOM 2682 N N . LEU B 1 44 ? -12.883 31.172 -12.742 1 86.88 44 LEU B N 1
ATOM 2683 C CA . LEU B 1 44 ? -12.477 29.969 -13.445 1 86.88 44 LEU B CA 1
ATOM 2684 C C . LEU B 1 44 ? -13.57 29.5 -14.398 1 86.88 44 LEU B C 1
ATOM 2686 O O . LEU B 1 44 ? -13.32 28.688 -15.297 1 86.88 44 LEU B O 1
ATOM 2690 N N . GLY B 1 45 ? -14.812 29.953 -14.18 1 87.56 45 GLY B N 1
ATOM 2691 C CA . GLY B 1 45 ? -15.938 29.609 -15.031 1 87.56 45 GLY B CA 1
ATOM 2692 C C . GLY B 1 45 ? -16.453 28.203 -14.797 1 87.56 45 GLY B C 1
ATOM 2693 O O . GLY B 1 45 ? -17.094 27.609 -15.672 1 87.56 45 GLY B O 1
ATOM 2694 N N . VAL B 1 46 ? -16.047 27.609 -13.727 1 89.12 46 VAL B N 1
ATOM 2695 C CA . VAL B 1 46 ? -16.516 26.266 -13.383 1 89.12 46 VAL B CA 1
ATOM 2696 C C . VAL B 1 46 ? -16.984 26.234 -11.93 1 89.12 46 VAL B C 1
ATOM 2698 O O . VAL B 1 46 ? -16.672 27.141 -11.148 1 89.12 46 VAL B O 1
ATOM 2701 N N . ARG B 1 47 ? -17.781 25.297 -11.633 1 88.19 47 ARG B N 1
ATOM 2702 C CA . ARG B 1 47 ? -18.125 25.031 -10.234 1 88.19 47 ARG B CA 1
ATOM 2703 C C . ARG B 1 47 ? -17.062 24.172 -9.555 1 88.19 47 ARG B C 1
ATOM 2705 O O . ARG B 1 47 ? -16.609 23.172 -10.117 1 88.19 47 ARG B O 1
ATOM 2712 N N . LEU B 1 48 ? -16.609 24.6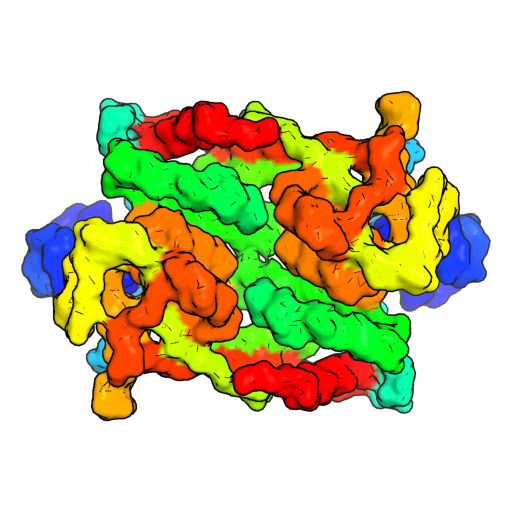09 -8.367 1 90.25 48 LEU B N 1
ATOM 2713 C CA . LEU B 1 48 ? -15.547 23.891 -7.66 1 90.25 48 LEU B CA 1
ATOM 2714 C C . LEU B 1 48 ? -16.125 23.016 -6.562 1 90.25 48 LEU B C 1
ATOM 2716 O O . LEU B 1 48 ? -15.516 22 -6.191 1 90.25 48 LEU B O 1
ATOM 2720 N N . LEU B 1 49 ? -17.266 23.406 -6.051 1 89 49 LEU B N 1
ATOM 2721 C CA . LEU B 1 49 ? -17.875 22.688 -4.945 1 89 49 LEU B CA 1
ATOM 2722 C C . LEU B 1 49 ? -19.297 22.266 -5.281 1 89 49 LEU B C 1
ATOM 2724 O O . LEU B 1 49 ? -20 22.984 -6.008 1 89 49 LEU B O 1
ATOM 2728 N N . GLU B 1 50 ? -19.594 20.938 -4.953 1 80.25 50 GLU B N 1
ATOM 2729 C CA . GLU B 1 50 ? -20.984 20.5 -5.074 1 80.25 50 GLU B CA 1
ATOM 2730 C C . GLU B 1 50 ? -21.812 20.953 -3.867 1 80.25 50 GLU B C 1
ATOM 2732 O O . GLU B 1 50 ? -21.328 20.922 -2.732 1 80.25 50 GLU B O 1
ATOM 2737 N N . ARG B 1 51 ? -22.719 21.844 -4 1 62.34 51 ARG B N 1
ATOM 2738 C CA . ARG B 1 51 ? -23.531 22.391 -2.916 1 62.34 51 ARG B CA 1
ATOM 2739 C C . ARG B 1 51 ? -24.719 21.5 -2.598 1 62.34 51 ARG B C 1
ATOM 2741 O O . ARG B 1 51 ? -25.75 21.562 -3.264 1 62.34 51 ARG B O 1
ATOM 2748 N N . THR B 1 52 ? -24.453 20.203 -2.527 1 52.81 52 THR B N 1
ATOM 2749 C CA . THR B 1 52 ? -25.688 19.609 -2.039 1 52.81 52 THR B CA 1
ATOM 2750 C C . THR B 1 52 ? -25.906 19.938 -0.566 1 52.81 52 THR B C 1
ATOM 2752 O O . THR B 1 52 ? -24.984 20.406 0.114 1 52.81 52 THR B O 1
ATOM 2755 N N . THR B 1 53 ? -27.125 19.984 -0.102 1 50.09 53 THR B N 1
ATOM 2756 C CA . THR B 1 53 ? -27.594 20.453 1.195 1 50.09 53 THR B CA 1
ATOM 2757 C C . THR B 1 53 ? -26.719 19.891 2.32 1 50.09 53 THR B C 1
ATOM 2759 O O . THR B 1 53 ? -26.609 20.516 3.383 1 50.09 53 THR B O 1
ATOM 2762 N N . ARG B 1 54 ? -26.156 18.672 2.318 1 53.97 54 ARG B N 1
ATOM 2763 C CA . ARG B 1 54 ? -25.672 18.047 3.543 1 53.97 54 ARG B CA 1
ATOM 2764 C C . ARG B 1 54 ? -24.156 18.141 3.639 1 53.97 54 ARG B C 1
ATOM 2766 O O . ARG B 1 54 ? -23.609 18.266 4.734 1 53.97 54 ARG B O 1
ATOM 2773 N N . HIS B 1 55 ? -23.344 18.031 2.643 1 66.75 55 HIS B N 1
ATOM 2774 C CA . HIS B 1 55 ? -21.891 18 2.822 1 66.75 55 HIS B CA 1
ATOM 2775 C C . HIS B 1 55 ? -21.172 18.641 1.646 1 66.75 55 HIS B C 1
ATOM 2777 O O . HIS B 1 55 ? -21.625 18.531 0.501 1 66.75 55 HIS B O 1
ATOM 2783 N N . VAL B 1 56 ? -20.25 19.734 1.969 1 80.25 56 VAL B N 1
ATOM 2784 C CA . VAL B 1 56 ? -19.391 20.359 0.973 1 80.25 56 VAL B CA 1
ATOM 2785 C C . VAL B 1 56 ? -18.438 19.328 0.376 1 80.25 56 VAL B C 1
ATOM 2787 O O . VAL B 1 56 ? -17.672 18.688 1.101 1 80.25 56 VAL B O 1
ATOM 2790 N N . SER B 1 57 ? -18.641 18.969 -0.938 1 81.94 57 SER B N 1
ATOM 2791 C CA . SER B 1 57 ? -17.75 18.062 -1.656 1 81.94 57 SER B CA 1
ATOM 2792 C C . SER B 1 57 ? -17.219 18.703 -2.934 1 81.94 57 SER B C 1
ATOM 2794 O O . SER B 1 57 ? -17.891 19.547 -3.543 1 81.94 57 SER B O 1
ATOM 2796 N N . PRO B 1 58 ? -15.969 18.359 -3.285 1 83.25 58 PRO B N 1
ATOM 2797 C CA . PRO B 1 58 ? -15.43 18.938 -4.512 1 83.25 58 PRO B CA 1
ATOM 2798 C C . PRO B 1 58 ? -16.016 18.312 -5.777 1 83.25 58 PRO B C 1
ATOM 2800 O O . PRO B 1 58 ? -16.375 17.141 -5.773 1 83.25 58 PRO B O 1
ATOM 2803 N N . THR B 1 59 ? -16.172 19.109 -6.828 1 83.5 59 THR B N 1
ATOM 2804 C CA . THR B 1 59 ? -16.312 18.594 -8.188 1 83.5 59 THR B CA 1
ATOM 2805 C C . THR B 1 59 ? -14.984 18.062 -8.695 1 83.5 59 THR B C 1
ATOM 2807 O O . THR B 1 59 ? -13.961 18.156 -8.008 1 83.5 59 THR B O 1
ATOM 2810 N N . LEU B 1 60 ? -15.031 17.484 -9.828 1 78.38 60 LEU B N 1
ATOM 2811 C CA . LEU B 1 60 ? -13.781 17.062 -10.445 1 78.38 60 LEU B CA 1
ATOM 2812 C C . LEU B 1 60 ? -12.844 18.234 -10.648 1 78.38 60 LEU B C 1
ATOM 2814 O O . LEU B 1 60 ? -11.648 18.141 -10.359 1 78.38 60 LEU B O 1
ATOM 2818 N N . ASP B 1 61 ? -13.391 19.297 -11.102 1 80.69 61 ASP B N 1
ATOM 2819 C CA . ASP B 1 61 ? -12.625 20.531 -11.258 1 80.69 61 ASP B CA 1
ATOM 2820 C C . ASP B 1 61 ? -12.141 21.062 -9.906 1 80.69 61 ASP B C 1
ATOM 2822 O O . ASP B 1 61 ? -11.031 21.578 -9.797 1 80.69 61 ASP B O 1
ATOM 2826 N N . GLY B 1 62 ? -13.008 20.844 -8.938 1 86.06 62 GLY B N 1
ATOM 2827 C CA . GLY B 1 62 ? -12.641 21.25 -7.59 1 86.06 62 GLY B CA 1
ATOM 2828 C C . GLY B 1 62 ? -11.445 20.484 -7.043 1 86.06 62 GLY B C 1
ATOM 2829 O O . GLY B 1 62 ? -10.547 21.078 -6.445 1 86.06 62 GLY B O 1
ATOM 2830 N N . ASP B 1 63 ? -11.453 19.219 -7.305 1 81.88 63 ASP B N 1
ATOM 2831 C CA . ASP B 1 63 ? -10.344 18.375 -6.871 1 81.88 63 ASP B CA 1
ATOM 2832 C C . ASP B 1 63 ? -9.039 18.766 -7.562 1 81.88 63 ASP B C 1
ATOM 2834 O O . ASP B 1 63 ? -7.996 18.859 -6.918 1 81.88 63 ASP B O 1
ATOM 2838 N N . ASN B 1 64 ? -9.156 18.953 -8.789 1 79.06 64 ASN B N 1
ATOM 2839 C CA . ASN B 1 64 ? -7.984 19.359 -9.562 1 79.06 64 ASN B CA 1
ATOM 2840 C C . ASN B 1 64 ? -7.445 20.703 -9.109 1 79.06 64 ASN B C 1
ATOM 2842 O O . ASN B 1 64 ? -6.234 20.891 -8.961 1 79.06 64 ASN B O 1
ATOM 2846 N N . PHE B 1 65 ? -8.391 21.625 -8.984 1 84.94 65 PHE B N 1
ATOM 2847 C CA . PHE B 1 65 ? -7.996 22.969 -8.555 1 84.94 65 PHE B CA 1
ATOM 2848 C C . PHE B 1 65 ? -7.402 22.938 -7.152 1 84.94 65 PHE B C 1
ATOM 2850 O O . PHE B 1 65 ? -6.438 23.641 -6.863 1 84.94 65 PHE B O 1
ATOM 2857 N N . TYR B 1 66 ? -7.977 22.109 -6.293 1 87.19 66 TYR B N 1
ATOM 2858 C CA . TYR B 1 66 ? -7.453 21.953 -4.941 1 87.19 66 TYR B CA 1
ATOM 2859 C C . TYR B 1 66 ? -6.008 21.469 -4.973 1 87.19 66 TYR B C 1
ATOM 2861 O O . TYR B 1 66 ? -5.141 22.047 -4.312 1 87.19 66 TYR B O 1
ATOM 2869 N N . ALA B 1 67 ? -5.801 20.484 -5.77 1 78.62 67 ALA B N 1
ATOM 2870 C CA . ALA B 1 67 ? -4.453 19.938 -5.879 1 78.62 67 ALA B CA 1
ATOM 2871 C C . ALA B 1 67 ? -3.459 21 -6.332 1 78.62 67 ALA B C 1
ATOM 2873 O O . ALA B 1 67 ? -2.348 21.078 -5.805 1 78.62 67 ALA B O 1
ATOM 2874 N N . ARG B 1 68 ? -3.844 21.781 -7.215 1 78.38 68 ARG B N 1
ATOM 2875 C CA . ARG B 1 68 ? -2.986 22.844 -7.727 1 78.38 68 ARG B CA 1
ATOM 2876 C C . ARG B 1 68 ? -2.777 23.922 -6.676 1 78.38 68 ARG B C 1
ATOM 2878 O O . ARG B 1 68 ? -1.664 24.422 -6.508 1 78.38 68 ARG B O 1
ATOM 2885 N N . CYS B 1 69 ? -3.877 24.312 -6.02 1 85.75 69 CYS B N 1
ATOM 2886 C CA . CYS B 1 69 ? -3.771 25.328 -4.969 1 85.75 69 CYS B CA 1
ATOM 2887 C C . CYS B 1 69 ? -2.801 24.875 -3.883 1 85.75 69 CYS B C 1
ATOM 2889 O O . CYS B 1 69 ? -1.969 25.672 -3.43 1 85.75 69 CYS B O 1
ATOM 2891 N N . VAL B 1 70 ? -2.949 23.656 -3.586 1 82.56 70 VAL B N 1
ATOM 2892 C CA . VAL B 1 70 ? -2.098 23.125 -2.533 1 82.56 70 VAL B CA 1
ATOM 2893 C C . VAL B 1 70 ? -0.631 23.234 -2.943 1 82.56 70 VAL B C 1
ATOM 2895 O O . VAL B 1 70 ? 0.216 23.625 -2.139 1 82.56 70 VAL B O 1
ATOM 2898 N N . GLN B 1 71 ? -0.345 22.953 -4.184 1 76.31 71 GLN B N 1
ATOM 2899 C CA . GLN B 1 71 ? 1.021 23.047 -4.688 1 76.31 71 GLN B CA 1
ATOM 2900 C C . GLN B 1 71 ? 1.521 24.5 -4.668 1 76.31 71 GLN B C 1
ATOM 2902 O O . GLN B 1 71 ? 2.65 24.766 -4.254 1 76.31 71 GLN B O 1
ATOM 2907 N N . ILE B 1 72 ? 0.702 25.359 -5.098 1 78 72 ILE B N 1
ATOM 2908 C CA . ILE B 1 72 ? 1.066 26.766 -5.164 1 78 72 ILE B CA 1
ATOM 2909 C C . ILE B 1 72 ? 1.306 27.312 -3.754 1 78 72 ILE B C 1
ATOM 2911 O O . ILE B 1 72 ? 2.309 27.984 -3.502 1 78 72 ILE B O 1
ATOM 2915 N N . LEU B 1 73 ? 0.419 27.016 -2.871 1 81.75 73 LEU B N 1
ATOM 2916 C CA . LEU B 1 73 ? 0.542 27.484 -1.496 1 81.75 73 LEU B CA 1
ATOM 2917 C C . LEU B 1 73 ? 1.806 26.938 -0.843 1 81.75 73 LEU B C 1
ATOM 2919 O O . LEU B 1 73 ? 2.471 27.641 -0.081 1 81.75 73 LEU B O 1
ATOM 2923 N N . ARG B 1 74 ? 2.07 25.781 -1.216 1 77.06 74 ARG B N 1
ATOM 2924 C CA . ARG B 1 74 ? 3.305 25.172 -0.727 1 77.06 74 ARG B CA 1
ATOM 2925 C C . ARG B 1 74 ? 4.527 25.922 -1.235 1 77.06 74 ARG B C 1
ATOM 2927 O O . ARG B 1 74 ? 5.469 26.172 -0.479 1 77.06 74 ARG B O 1
ATOM 2934 N N . ASP B 1 75 ? 4.496 26.203 -2.439 1 72.81 75 ASP B N 1
ATOM 2935 C CA . ASP B 1 75 ? 5.617 26.938 -3.033 1 72.81 75 ASP B CA 1
ATOM 2936 C C . ASP B 1 75 ? 5.797 28.297 -2.381 1 72.81 75 ASP B C 1
ATOM 2938 O O . ASP B 1 75 ? 6.926 28.75 -2.168 1 72.81 75 ASP B O 1
ATOM 2942 N N . ILE B 1 76 ? 4.738 28.859 -2.086 1 73.94 76 ILE B N 1
ATOM 2943 C CA . ILE B 1 76 ? 4.77 30.156 -1.421 1 73.94 76 ILE B CA 1
ATOM 2944 C C . ILE B 1 76 ? 5.332 30 -0.01 1 73.94 76 ILE B C 1
ATOM 2946 O O . ILE B 1 76 ? 6.215 30.75 0.403 1 73.94 76 ILE B O 1
ATOM 2950 N N . ASP B 1 77 ? 4.824 29.016 0.687 1 74.56 77 ASP B N 1
ATOM 2951 C CA . ASP B 1 77 ? 5.312 28.766 2.037 1 74.56 77 ASP B CA 1
ATOM 2952 C C . ASP B 1 77 ? 6.812 28.469 2.035 1 74.56 77 ASP B C 1
ATOM 2954 O O . ASP B 1 77 ? 7.543 28.938 2.906 1 74.56 77 ASP B O 1
ATOM 2958 N N . ASP B 1 78 ? 7.195 27.766 1.052 1 71 78 ASP B N 1
ATOM 2959 C CA . ASP B 1 78 ? 8.609 27.438 0.907 1 71 78 ASP B CA 1
ATOM 2960 C C . ASP B 1 78 ? 9.445 28.703 0.716 1 71 78 ASP B C 1
ATOM 2962 O O . ASP B 1 78 ? 10.531 28.828 1.295 1 71 78 ASP B O 1
ATOM 2966 N N . ALA B 1 79 ? 8.891 29.516 -0.036 1 67.44 79 ALA B N 1
ATOM 2967 C CA . ALA B 1 79 ? 9.594 30.766 -0.307 1 67.44 79 ALA B CA 1
ATOM 2968 C C . ALA B 1 79 ? 9.68 31.641 0.947 1 67.44 79 ALA B C 1
ATOM 2970 O O . ALA B 1 79 ? 10.703 32.281 1.201 1 67.44 79 ALA B O 1
ATOM 2971 N N . GLU B 1 80 ? 8.672 31.547 1.707 1 67.81 80 GLU B N 1
ATOM 2972 C CA . GLU B 1 80 ? 8.609 32.375 2.9 1 67.81 80 GLU B CA 1
ATOM 2973 C C . GLU B 1 80 ? 9.391 31.766 4.055 1 67.81 80 GLU B C 1
ATOM 2975 O O . GLU B 1 80 ? 9.906 32.469 4.918 1 67.81 80 GLU B O 1
ATOM 2980 N N . SER B 1 81 ? 9.344 30.438 4.043 1 66.38 81 SER B N 1
ATOM 2981 C CA . SER B 1 81 ? 9.953 29.719 5.16 1 66.38 81 SER B CA 1
ATOM 2982 C C . SER B 1 81 ? 11.453 29.531 4.941 1 66.38 81 SER B C 1
ATOM 2984 O O . SER B 1 81 ? 12.18 29.172 5.871 1 66.38 81 SER B O 1
ATOM 2986 N N . ALA B 1 82 ? 11.781 29.703 3.791 1 60.31 82 ALA B N 1
ATOM 2987 C CA . ALA B 1 82 ? 13.195 29.484 3.486 1 60.31 82 ALA B CA 1
ATOM 2988 C C . ALA B 1 82 ? 14.086 30.266 4.453 1 60.31 82 ALA B C 1
ATOM 2990 O O . ALA B 1 82 ? 15.234 29.875 4.703 1 60.31 82 ALA B O 1
ATOM 2991 N N . PHE B 1 83 ? 13.438 31.141 5.121 1 58.31 83 PHE B N 1
ATOM 2992 C CA . PHE B 1 83 ? 14.258 32 5.969 1 58.31 83 PHE B CA 1
ATOM 2993 C C . PHE B 1 83 ? 13.984 31.734 7.441 1 58.31 83 PHE B C 1
ATOM 2995 O O . PHE B 1 83 ? 14.547 32.375 8.312 1 58.31 83 PHE B O 1
ATOM 3002 N N . GLN B 1 84 ? 13.117 30.734 7.75 1 61.28 84 GLN B N 1
ATOM 3003 C CA . GLN B 1 84 ? 12.727 30.531 9.141 1 61.28 84 GLN B CA 1
ATOM 3004 C C . GLN B 1 84 ? 12.961 29.078 9.562 1 61.28 84 GLN B C 1
ATOM 3006 O O . GLN B 1 84 ? 12.008 28.312 9.719 1 61.28 84 GLN B O 1
ATOM 3011 N N . ASP B 1 85 ? 14.172 28.672 9.836 1 63.69 85 ASP B N 1
ATOM 3012 C CA . ASP B 1 85 ? 14.516 27.281 10.156 1 63.69 85 ASP B CA 1
ATOM 3013 C C . ASP B 1 85 ? 14.008 26.891 11.547 1 63.69 85 ASP B C 1
ATOM 3015 O O . ASP B 1 85 ? 13.82 25.719 11.836 1 63.69 85 ASP B O 1
ATOM 3019 N N . GLU B 1 86 ? 13.688 27.828 12.352 1 73.12 86 GLU B N 1
ATOM 3020 C CA . GLU B 1 86 ? 13.414 27.484 13.742 1 73.12 86 GLU B CA 1
ATOM 3021 C C . GLU B 1 86 ? 11.977 27 13.914 1 73.12 86 GLU B C 1
ATOM 3023 O O . GLU B 1 86 ? 11.695 26.203 14.812 1 73.12 86 GLU B O 1
ATOM 3028 N N . ASN B 1 87 ? 11.156 27.391 13.109 1 82.81 87 ASN B N 1
ATOM 3029 C CA . ASN B 1 87 ? 9.758 26.984 13.258 1 82.81 87 ASN B CA 1
ATOM 3030 C C . ASN B 1 87 ? 9.117 26.672 11.906 1 82.81 87 ASN B C 1
ATOM 3032 O O . ASN B 1 87 ? 8.195 27.375 11.484 1 82.81 87 ASN B O 1
ATOM 3036 N N . PRO B 1 88 ? 9.664 25.516 11.336 1 85.88 88 PRO B N 1
ATOM 3037 C CA . PRO B 1 88 ? 9.094 25.203 10.023 1 85.88 88 PRO B CA 1
ATOM 3038 C C . PRO B 1 88 ? 7.586 24.969 10.078 1 85.88 88 PRO B C 1
ATOM 3040 O O . PRO B 1 88 ? 7.082 24.391 11.047 1 85.88 88 PRO B O 1
ATOM 3043 N N . LYS B 1 89 ? 6.902 25.5 9.117 1 83.81 89 LYS B N 1
ATOM 3044 C CA . LYS B 1 89 ? 5.449 25.391 9.039 1 83.81 89 LYS B CA 1
ATOM 3045 C C . LYS B 1 89 ? 5.004 25 7.637 1 83.81 89 LYS B C 1
ATOM 3047 O O . LYS B 1 89 ? 5.703 25.266 6.66 1 83.81 89 LYS B O 1
ATOM 3052 N N . GLY B 1 90 ? 3.855 24.281 7.629 1 83.62 90 GLY B N 1
ATOM 3053 C CA . GLY B 1 90 ? 3.248 24 6.34 1 83.62 90 GLY B CA 1
ATOM 3054 C C . GLY B 1 90 ? 3.221 22.516 6 1 83.62 90 GLY B C 1
ATOM 3055 O O . GLY B 1 90 ? 3.566 21.672 6.836 1 83.62 90 GLY B O 1
ATOM 3056 N N . ALA B 1 91 ? 2.812 22.266 4.809 1 86.12 91 ALA B N 1
ATOM 3057 C CA . ALA B 1 91 ? 2.604 20.891 4.352 1 86.12 91 ALA B CA 1
ATOM 3058 C C . ALA B 1 91 ? 3.924 20.25 3.953 1 86.12 91 ALA B C 1
ATOM 3060 O O . ALA B 1 91 ? 4.746 20.859 3.271 1 86.12 91 ALA B O 1
ATOM 3061 N N . LEU B 1 92 ? 4.141 19.156 4.496 1 90.31 92 LEU B N 1
ATOM 3062 C CA . LEU B 1 92 ? 5.254 18.297 4.113 1 90.31 92 LEU B CA 1
ATOM 3063 C C . LEU B 1 92 ? 4.742 16.969 3.541 1 90.31 92 LEU B C 1
ATOM 3065 O O . LEU B 1 92 ? 4.059 16.219 4.234 1 90.31 92 LEU B O 1
ATOM 3069 N N . ARG B 1 93 ? 5.023 16.703 2.293 1 91.06 93 ARG B N 1
ATOM 3070 C CA . ARG B 1 93 ? 4.562 15.5 1.618 1 91.06 93 ARG B CA 1
ATOM 3071 C C . ARG B 1 93 ? 5.707 14.508 1.43 1 91.06 93 ARG B C 1
ATOM 3073 O O . ARG B 1 93 ? 6.672 14.789 0.716 1 91.06 93 ARG B O 1
ATOM 3080 N N . VAL B 1 94 ? 5.535 13.367 2.064 1 92 94 VAL B N 1
ATOM 3081 C CA . VAL B 1 94 ? 6.555 12.328 2.031 1 92 94 VAL B CA 1
ATOM 3082 C C . VAL B 1 94 ? 5.961 11.039 1.453 1 92 94 VAL B C 1
ATOM 3084 O O . VAL B 1 94 ? 4.875 10.617 1.855 1 92 94 VAL B O 1
ATOM 3087 N N . ASP B 1 95 ? 6.621 10.484 0.522 1 91.25 95 ASP B N 1
ATOM 3088 C CA . ASP B 1 95 ? 6.266 9.172 -0.008 1 91.25 95 ASP B CA 1
ATOM 3089 C C . ASP B 1 95 ? 7.301 8.117 0.386 1 91.25 95 ASP B C 1
ATOM 3091 O O . ASP B 1 95 ? 8.508 8.367 0.315 1 91.25 95 ASP B O 1
ATOM 3095 N N . ALA B 1 96 ? 6.828 7.078 0.939 1 90.19 96 ALA B N 1
ATOM 3096 C CA . ALA B 1 96 ? 7.746 6.031 1.384 1 90.19 96 ALA B CA 1
ATOM 3097 C C . ALA B 1 96 ? 7.102 4.652 1.27 1 90.19 96 ALA B C 1
ATOM 3099 O O . ALA B 1 96 ? 5.879 4.543 1.142 1 90.19 96 ALA B O 1
ATOM 3100 N N . HIS B 1 97 ? 7.965 3.652 1.248 1 87.44 97 HIS B N 1
ATOM 3101 C CA . HIS B 1 97 ? 7.469 2.285 1.36 1 87.44 97 HIS B CA 1
ATOM 3102 C C . HIS B 1 97 ? 6.699 2.082 2.66 1 87.44 97 HIS B C 1
ATOM 3104 O O . HIS B 1 97 ? 7.121 2.559 3.717 1 87.44 97 HIS B O 1
ATOM 3110 N N . GLY B 1 98 ? 5.582 1.41 2.58 1 89.25 98 GLY B N 1
ATOM 3111 C CA . GLY B 1 98 ? 4.676 1.285 3.713 1 89.25 98 GLY B CA 1
ATOM 3112 C C . GLY B 1 98 ? 5.32 0.643 4.926 1 89.25 98 GLY B C 1
ATOM 3113 O O . GLY B 1 98 ? 5.238 1.175 6.035 1 89.25 98 GLY B O 1
ATOM 3114 N N . SER B 1 99 ? 5.965 -0.468 4.723 1 88.81 99 SER B N 1
ATOM 3115 C CA . SER B 1 99 ? 6.57 -1.179 5.844 1 88.81 99 SER B CA 1
ATOM 3116 C C . SER B 1 99 ? 7.672 -0.349 6.492 1 88.81 99 SER B C 1
ATOM 3118 O O . SER B 1 99 ? 7.836 -0.371 7.715 1 88.81 99 SER B O 1
ATOM 3120 N N . PHE B 1 100 ? 8.43 0.379 5.691 1 90.06 100 PHE B N 1
ATOM 3121 C CA . PHE B 1 100 ? 9.469 1.253 6.223 1 90.06 100 PHE B CA 1
ATOM 3122 C C . PHE B 1 100 ? 8.867 2.328 7.117 1 90.06 100 PHE B C 1
ATOM 3124 O O . PHE B 1 100 ? 9.344 2.551 8.234 1 90.06 100 PHE B O 1
ATOM 3131 N N . SER B 1 101 ? 7.84 2.992 6.621 1 92.12 101 SER B N 1
ATOM 3132 C CA . SER B 1 101 ? 7.191 4.059 7.375 1 92.12 101 SER B CA 1
ATOM 3133 C C . SER B 1 101 ? 6.66 3.553 8.711 1 92.12 101 SER B C 1
ATOM 3135 O O . SER B 1 101 ? 6.871 4.184 9.75 1 92.12 101 SER B O 1
ATOM 3137 N N . ARG B 1 102 ? 6.008 2.441 8.703 1 91.69 102 ARG B N 1
ATOM 3138 C CA . ARG B 1 102 ? 5.344 1.912 9.891 1 91.69 102 ARG B CA 1
ATOM 3139 C C . ARG B 1 102 ? 6.363 1.43 10.914 1 91.69 102 ARG B C 1
ATOM 3141 O O . ARG B 1 102 ? 6.117 1.499 12.125 1 91.69 102 ARG B O 1
ATOM 3148 N N . HIS B 1 103 ? 7.543 1.015 10.453 1 90.06 103 HIS B N 1
ATOM 3149 C CA . HIS B 1 103 ? 8.539 0.462 11.359 1 90.06 103 HIS B CA 1
ATOM 3150 C C . HIS B 1 103 ? 9.508 1.539 11.836 1 90.06 103 HIS B C 1
ATOM 3152 O O . HIS B 1 103 ? 9.945 1.521 12.992 1 90.06 103 HIS B O 1
ATOM 3158 N N . PHE B 1 104 ? 9.82 2.488 10.945 1 90.94 104 PHE B N 1
ATOM 3159 C CA . PHE B 1 104 ? 10.922 3.391 11.273 1 90.94 104 PHE B CA 1
ATOM 3160 C C . PHE B 1 104 ? 10.414 4.809 11.492 1 90.94 104 PHE B C 1
ATOM 3162 O O . PHE B 1 104 ? 10.953 5.547 12.32 1 90.94 104 PHE B O 1
ATOM 3169 N N . ILE B 1 105 ? 9.375 5.281 10.844 1 92.88 105 ILE B N 1
ATOM 3170 C CA . ILE B 1 105 ? 8.945 6.676 10.883 1 92.88 105 ILE B CA 1
ATOM 3171 C C . ILE B 1 105 ? 7.863 6.859 11.938 1 92.88 105 ILE B C 1
ATOM 3173 O O . ILE B 1 105 ? 8.062 7.59 12.914 1 92.88 105 ILE B O 1
ATOM 3177 N N . LEU B 1 106 ? 6.805 6.102 11.875 1 93.31 106 LEU B N 1
ATOM 3178 C CA . LEU B 1 106 ? 5.605 6.336 12.672 1 93.31 106 LEU B CA 1
ATOM 3179 C C . LEU B 1 106 ? 5.906 6.176 14.156 1 93.31 106 LEU B C 1
ATOM 3181 O O . LEU B 1 106 ? 5.449 6.977 14.977 1 93.31 106 LEU B O 1
ATOM 3185 N N . PRO B 1 107 ? 6.805 5.207 14.539 1 92.38 107 PRO B N 1
ATOM 3186 C CA . PRO B 1 107 ? 7.062 5.039 15.969 1 92.38 107 PRO B CA 1
ATOM 3187 C C . PRO B 1 107 ? 7.777 6.242 16.594 1 92.38 107 PRO B C 1
ATOM 3189 O O . PRO B 1 107 ? 7.762 6.414 17.812 1 92.38 107 PRO B O 1
ATOM 3192 N N . ARG B 1 108 ? 8.328 7.055 15.727 1 92.38 108 ARG B N 1
ATOM 3193 C CA . ARG B 1 108 ? 9.125 8.18 16.203 1 92.38 108 ARG B CA 1
ATOM 3194 C C . ARG B 1 108 ? 8.492 9.508 15.805 1 92.38 108 ARG B C 1
ATOM 3196 O O . ARG B 1 108 ? 8.984 10.578 16.188 1 92.38 108 ARG B O 1
ATOM 3203 N N . LEU B 1 109 ? 7.445 9.422 15.109 1 94.19 109 LEU B N 1
ATOM 3204 C CA . LEU B 1 109 ? 6.879 10.594 14.461 1 94.19 109 LEU B CA 1
ATOM 3205 C C . LEU B 1 109 ? 6.27 11.547 15.484 1 94.19 109 LEU B C 1
ATOM 3207 O O . LEU B 1 109 ? 6.254 12.758 15.281 1 94.19 109 LEU B O 1
ATOM 3211 N N . GLY B 1 110 ? 5.723 10.984 16.609 1 92.38 110 GLY B N 1
ATOM 3212 C CA . GLY B 1 110 ? 5.16 11.82 17.656 1 92.38 110 GLY B CA 1
ATOM 3213 C C . GLY B 1 110 ? 6.121 12.891 18.156 1 92.38 110 GLY B C 1
ATOM 3214 O O . GLY B 1 110 ? 5.754 14.062 18.266 1 92.38 110 GLY B O 1
ATOM 3215 N N . ALA B 1 111 ? 7.375 12.477 18.391 1 91.06 111 ALA B N 1
ATOM 3216 C CA . ALA B 1 111 ? 8.398 13.398 18.859 1 91.06 111 ALA B CA 1
ATOM 3217 C C . ALA B 1 111 ? 8.711 14.469 17.828 1 91.06 111 ALA B C 1
ATOM 3219 O O . ALA B 1 111 ? 8.922 15.633 18.156 1 91.06 111 ALA B O 1
ATOM 3220 N N . PHE B 1 112 ? 8.766 14.086 16.609 1 93.75 112 PHE B N 1
ATOM 3221 C CA . PHE B 1 112 ? 9.031 15.031 15.531 1 93.75 112 PHE B CA 1
ATOM 3222 C C . PHE B 1 112 ? 7.922 16.078 15.438 1 93.75 112 PHE B C 1
ATOM 3224 O O . PHE B 1 112 ? 8.195 17.266 15.336 1 93.75 112 PHE B O 1
ATOM 3231 N N . LEU B 1 113 ? 6.656 15.602 15.477 1 93.12 113 LEU B N 1
ATOM 3232 C CA . LEU B 1 113 ? 5.52 16.5 15.328 1 93.12 113 LEU B CA 1
ATOM 3233 C C . LEU B 1 113 ? 5.359 17.391 16.562 1 93.12 113 LEU B C 1
ATOM 3235 O O . LEU B 1 113 ? 4.844 18.5 16.453 1 93.12 113 LEU B O 1
ATOM 3239 N N . GLN B 1 114 ? 5.797 16.891 17.688 1 91.12 114 GLN B N 1
ATOM 3240 C CA . GLN B 1 114 ? 5.82 17.719 18.891 1 91.12 114 GLN B CA 1
ATOM 3241 C C . GLN B 1 114 ? 6.871 18.812 18.781 1 91.12 114 GLN B C 1
ATOM 3243 O O . GLN B 1 114 ? 6.637 19.953 19.203 1 91.12 114 GLN B O 1
ATOM 3248 N N . ARG B 1 115 ? 8 18.469 18.219 1 91.62 115 ARG B N 1
ATOM 3249 C CA . ARG B 1 115 ? 9.086 19.422 18.047 1 91.62 115 ARG B CA 1
ATOM 3250 C C . ARG B 1 115 ? 8.734 20.469 17 1 91.62 115 ARG B C 1
ATOM 3252 O O . ARG B 1 115 ? 9.117 21.625 17.125 1 91.62 115 ARG B O 1
ATOM 3259 N N . TYR B 1 116 ? 8.039 20.062 16 1 92.5 116 TYR B N 1
ATOM 3260 C CA . TYR B 1 116 ? 7.668 20.953 14.914 1 92.5 116 TYR B CA 1
ATOM 3261 C C . TYR B 1 116 ? 6.156 20.953 14.703 1 92.5 116 TYR B C 1
ATOM 3263 O O . TYR B 1 116 ? 5.664 20.484 13.68 1 92.5 116 TYR B O 1
ATOM 3271 N N . PRO B 1 117 ? 5.43 21.562 15.562 1 91.44 117 PRO B N 1
ATOM 3272 C CA . PRO B 1 117 ? 3.967 21.5 15.555 1 91.44 117 PRO B CA 1
ATOM 3273 C C . PRO B 1 117 ? 3.352 22.219 14.359 1 91.44 117 PRO B C 1
ATOM 3275 O O . PRO B 1 117 ? 2.16 22.062 14.078 1 91.44 117 PRO B O 1
ATOM 3278 N N . GLY B 1 118 ? 4.133 22.984 13.688 1 88.12 118 GLY B N 1
ATOM 3279 C CA . GLY B 1 118 ? 3.639 23.703 12.523 1 88.12 118 GLY B CA 1
ATOM 3280 C C . GLY B 1 118 ? 3.629 22.875 11.258 1 88.12 118 GLY B C 1
ATOM 3281 O O . GLY B 1 118 ? 3.062 23.281 10.242 1 88.12 118 GLY B O 1
ATOM 3282 N N . ILE B 1 119 ? 4.211 21.703 11.289 1 89.75 119 ILE B N 1
ATOM 3283 C CA . ILE B 1 119 ? 4.316 20.859 10.109 1 89.75 119 ILE B CA 1
ATOM 3284 C C . ILE B 1 119 ? 3.068 19.969 9.992 1 89.75 119 ILE B C 1
ATOM 3286 O O . ILE B 1 119 ? 2.652 19.344 10.969 1 89.75 119 ILE B O 1
ATOM 3290 N N . ASN B 1 120 ? 2.41 20.031 8.805 1 90.06 120 ASN B N 1
ATOM 3291 C CA . ASN B 1 120 ? 1.375 19.094 8.406 1 90.06 120 ASN B CA 1
ATOM 3292 C C . ASN B 1 120 ? 1.931 18.016 7.484 1 90.06 120 ASN B C 1
ATOM 3294 O O . ASN B 1 120 ? 2.24 18.281 6.32 1 90.06 120 ASN B O 1
ATOM 3298 N N . LEU B 1 121 ? 2.012 16.781 8.039 1 94.06 121 LEU B N 1
ATOM 3299 C CA . LEU B 1 121 ? 2.717 15.734 7.324 1 94.06 121 LEU B CA 1
ATOM 3300 C C . LEU B 1 121 ? 1.74 14.852 6.551 1 94.06 121 LEU B C 1
ATOM 3302 O O . LEU B 1 121 ? 0.795 14.312 7.129 1 94.06 121 LEU B O 1
ATOM 3306 N N . PHE B 1 122 ? 1.937 14.789 5.297 1 92.19 122 PHE B N 1
ATOM 3307 C CA . PHE B 1 122 ? 1.263 13.82 4.434 1 92.19 122 PHE B CA 1
ATOM 3308 C C . PHE B 1 122 ? 2.189 12.664 4.082 1 92.19 122 PHE B C 1
ATOM 3310 O O . PHE B 1 122 ? 3.137 12.836 3.311 1 92.19 122 PHE B O 1
ATOM 3317 N N . LEU B 1 123 ? 1.93 11.547 4.676 1 93.62 123 LEU B N 1
ATOM 3318 C CA . LEU B 1 123 ? 2.736 10.352 4.473 1 93.62 123 LEU B CA 1
ATOM 3319 C C . LEU B 1 123 ? 2.018 9.359 3.564 1 93.62 123 LEU B C 1
ATOM 3321 O O . LEU B 1 123 ? 1.069 8.695 3.988 1 93.62 123 LEU B O 1
ATOM 3325 N N . SER B 1 124 ? 2.5 9.211 2.328 1 90.62 124 SER B N 1
ATOM 3326 C CA . SER B 1 124 ? 1.837 8.359 1.343 1 90.62 124 SER B CA 1
ATOM 3327 C C . SER B 1 124 ? 2.689 7.148 0.997 1 90.62 124 SER B C 1
ATOM 3329 O O . SER B 1 124 ? 3.896 7.137 1.253 1 90.62 124 SER B O 1
ATOM 3331 N N . GLU B 1 125 ? 1.996 6.09 0.555 1 88.25 125 GLU B N 1
ATOM 3332 C CA . GLU B 1 125 ? 2.572 4.883 -0.03 1 88.25 125 GLU B CA 1
ATOM 3333 C C . GLU B 1 125 ? 2.119 4.703 -1.476 1 88.25 125 GLU B C 1
ATOM 3335 O O . GLU B 1 125 ? 0.921 4.734 -1.765 1 88.25 125 GLU B O 1
ATOM 3340 N N . ALA B 1 126 ? 3.092 4.648 -2.385 1 79.88 126 ALA B N 1
ATOM 3341 C CA . ALA B 1 126 ? 2.713 4.551 -3.793 1 79.88 126 ALA B CA 1
ATOM 3342 C C . ALA B 1 126 ? 3.039 3.17 -4.352 1 79.88 126 ALA B C 1
ATOM 3344 O O . ALA B 1 126 ? 4.031 2.551 -3.955 1 79.88 126 ALA B O 1
ATOM 3345 N N . ASP B 1 127 ? 2.189 2.709 -5.266 1 71.06 127 ASP B N 1
ATOM 3346 C CA . ASP B 1 127 ? 2.379 1.433 -5.949 1 71.06 127 ASP B CA 1
ATOM 3347 C C . ASP B 1 127 ? 3.18 1.613 -7.234 1 71.06 127 ASP B C 1
ATOM 3349 O O . ASP B 1 127 ? 3.373 0.659 -7.992 1 71.06 127 ASP B O 1
ATOM 3353 N N . ARG B 1 128 ? 3.594 2.82 -7.398 1 72.06 128 ARG B N 1
ATOM 3354 C CA . ARG B 1 128 ? 4.344 3.17 -8.602 1 72.06 128 ARG B CA 1
ATOM 3355 C C . ARG B 1 128 ? 5.516 4.086 -8.266 1 72.06 128 ARG B C 1
ATOM 3357 O O . ARG B 1 128 ? 5.598 4.621 -7.16 1 72.06 128 ARG B O 1
ATOM 3364 N N . ARG B 1 129 ? 6.348 4.156 -9.289 1 71.12 129 ARG B N 1
ATOM 3365 C CA . ARG B 1 129 ? 7.422 5.129 -9.133 1 71.12 129 ARG B CA 1
ATOM 3366 C C . ARG B 1 129 ? 6.883 6.555 -9.172 1 71.12 129 ARG B C 1
ATOM 3368 O O . ARG B 1 129 ? 6.227 6.945 -10.141 1 71.12 129 ARG B O 1
ATOM 3375 N N . VAL B 1 130 ? 7.059 7.191 -8.102 1 71.25 130 VAL B N 1
ATOM 3376 C CA . VAL B 1 130 ? 6.543 8.555 -7.992 1 71.25 130 VAL B CA 1
ATOM 3377 C C . VAL B 1 130 ? 7.539 9.531 -8.609 1 71.25 130 VAL B C 1
ATOM 3379 O O . VAL B 1 130 ? 8.758 9.352 -8.5 1 71.25 130 VAL B O 1
ATOM 3382 N N . ASP B 1 131 ? 6.945 10.383 -9.398 1 70.06 131 ASP B N 1
ATOM 3383 C CA . ASP B 1 131 ? 7.715 11.555 -9.797 1 70.06 131 ASP B CA 1
ATOM 3384 C C . ASP B 1 131 ? 7.527 12.695 -8.797 1 70.06 131 ASP B C 1
ATOM 3386 O O . ASP B 1 131 ? 6.512 13.391 -8.828 1 70.06 131 ASP B O 1
ATOM 3390 N N . PRO B 1 132 ? 8.602 12.812 -8.031 1 71.44 132 PRO B N 1
ATOM 3391 C CA . PRO B 1 132 ? 8.43 13.797 -6.957 1 71.44 132 PRO B CA 1
ATOM 3392 C C . PRO B 1 132 ? 8.109 15.188 -7.488 1 71.44 132 PRO B C 1
ATOM 3394 O O . PRO B 1 132 ? 7.328 15.922 -6.875 1 71.44 132 PRO B O 1
ATOM 3397 N N . LEU B 1 133 ? 8.727 15.609 -8.531 1 66.31 133 LEU B N 1
ATOM 3398 C CA . LEU B 1 133 ? 8.516 16.938 -9.078 1 66.31 133 LEU B CA 1
ATOM 3399 C C . LEU B 1 133 ? 7.094 17.109 -9.602 1 66.31 133 LEU B C 1
ATOM 3401 O O . LEU B 1 133 ? 6.422 18.094 -9.289 1 66.31 133 LEU B O 1
ATOM 3405 N N . ARG B 1 134 ? 6.641 16.141 -10.195 1 66.19 134 ARG B N 1
ATOM 3406 C CA . ARG B 1 134 ? 5.352 16.25 -10.875 1 66.19 134 ARG B CA 1
ATOM 3407 C C . ARG B 1 134 ? 4.199 16 -9.898 1 66.19 134 ARG B C 1
ATOM 3409 O O . ARG B 1 134 ? 3.115 16.562 -10.07 1 66.19 134 ARG B O 1
ATOM 3416 N N . GLU B 1 135 ? 4.52 15.328 -8.906 1 74.38 135 GLU B N 1
ATOM 3417 C CA . GLU B 1 135 ? 3.428 14.906 -8.023 1 74.38 135 GLU B CA 1
ATOM 3418 C C . GLU B 1 135 ? 3.441 15.695 -6.719 1 74.38 135 GLU B C 1
ATOM 3420 O O . GLU B 1 135 ? 2.668 15.398 -5.805 1 74.38 135 GLU B O 1
ATOM 3425 N N . GLY B 1 136 ? 4.289 16.656 -6.68 1 77.88 136 GLY B N 1
ATOM 3426 C CA . GLY B 1 136 ? 4.316 17.531 -5.52 1 77.88 136 GLY B CA 1
ATOM 3427 C C . GLY B 1 136 ? 4.781 16.828 -4.258 1 77.88 136 GLY B C 1
ATOM 3428 O O . GLY B 1 136 ? 4.262 17.094 -3.17 1 77.88 136 GLY B O 1
ATOM 3429 N N . ILE B 1 137 ? 5.637 15.867 -4.422 1 85.94 137 ILE B N 1
ATOM 3430 C CA . ILE B 1 137 ? 6.23 15.164 -3.289 1 85.94 137 ILE B CA 1
ATOM 3431 C C . ILE B 1 137 ? 7.531 15.859 -2.883 1 85.94 137 ILE B C 1
ATOM 3433 O O . ILE B 1 137 ? 8.352 16.203 -3.736 1 85.94 137 ILE B O 1
ATOM 3437 N N . ASP B 1 138 ? 7.617 16.125 -1.564 1 87.25 138 ASP B N 1
ATOM 3438 C CA . ASP B 1 138 ? 8.773 16.859 -1.052 1 87.25 138 ASP B CA 1
ATOM 3439 C C . ASP B 1 138 ? 9.961 15.922 -0.842 1 87.25 138 ASP B C 1
ATOM 3441 O O . ASP B 1 138 ? 11.117 16.344 -0.981 1 87.25 138 ASP B O 1
ATOM 3445 N N . CYS B 1 139 ? 9.609 14.773 -0.433 1 89.81 139 CYS B N 1
ATOM 3446 C CA . CYS B 1 139 ? 10.641 13.797 -0.093 1 89.81 139 CYS B CA 1
ATOM 3447 C C . CYS B 1 139 ? 10.148 12.375 -0.343 1 89.81 139 CYS B C 1
ATOM 3449 O O . CYS B 1 139 ? 8.992 12.055 -0.078 1 89.81 139 CYS B O 1
ATOM 3451 N N . VAL B 1 140 ? 11.039 11.547 -0.869 1 89.81 140 VAL B N 1
ATOM 3452 C CA . VAL B 1 140 ? 10.727 10.141 -1.099 1 89.81 140 VAL B CA 1
ATOM 3453 C C . VAL B 1 140 ? 11.758 9.258 -0.394 1 89.81 140 VAL B C 1
ATOM 3455 O O . VAL B 1 140 ? 12.961 9.516 -0.463 1 89.81 140 VAL B O 1
ATOM 3458 N N . VAL B 1 141 ? 11.266 8.328 0.354 1 90.06 141 VAL B N 1
ATOM 3459 C CA . VAL B 1 141 ? 12.148 7.301 0.897 1 90.06 141 VAL B CA 1
ATOM 3460 C C . VAL B 1 141 ? 12.008 6.012 0.091 1 90.06 141 VAL B C 1
ATOM 3462 O O . VAL B 1 141 ? 10.906 5.48 -0.05 1 90.06 141 VAL B O 1
ATOM 3465 N N . ARG B 1 142 ? 13.109 5.547 -0.394 1 88.31 142 ARG B N 1
ATOM 3466 C CA . ARG B 1 142 ? 13.109 4.348 -1.227 1 88.31 142 ARG B CA 1
ATOM 3467 C C . ARG B 1 142 ? 14.086 3.309 -0.694 1 88.31 142 ARG B C 1
ATOM 3469 O O . ARG B 1 142 ? 15.125 3.66 -0.127 1 88.31 142 ARG B O 1
ATOM 3476 N N . ILE B 1 143 ? 13.641 2.168 -0.922 1 89.12 143 ILE B N 1
ATOM 3477 C CA . ILE B 1 143 ? 14.5 1.039 -0.595 1 89.12 143 ILE B CA 1
ATOM 3478 C C . ILE B 1 143 ? 14.922 0.325 -1.877 1 89.12 143 ILE B C 1
ATOM 3480 O O . ILE B 1 143 ? 14.094 0.054 -2.748 1 89.12 143 ILE B O 1
ATOM 3484 N N . GLY B 1 144 ? 16.172 0.055 -1.989 1 85.5 144 GLY B N 1
ATOM 3485 C CA . GLY B 1 144 ? 16.703 -0.661 -3.145 1 85.5 144 GLY B CA 1
ATOM 3486 C C . GLY B 1 144 ? 17.484 0.224 -4.09 1 85.5 144 GLY B C 1
ATOM 3487 O O . GLY B 1 144 ? 17.812 1.366 -3.756 1 85.5 144 GLY B O 1
ATOM 3488 N N . HIS B 1 145 ? 17.797 -0.31 -5.215 1 77.31 145 HIS B N 1
ATOM 3489 C CA . HIS B 1 145 ? 18.656 0.418 -6.148 1 77.31 145 HIS B CA 1
ATOM 3490 C C . HIS B 1 145 ? 17.859 1.451 -6.934 1 77.31 145 HIS B C 1
ATOM 3492 O O . HIS B 1 145 ? 16.734 1.174 -7.379 1 77.31 145 HIS B O 1
ATOM 3498 N N . LEU B 1 146 ? 18.406 2.656 -6.918 1 73.62 146 LEU B N 1
ATOM 3499 C CA . LEU B 1 146 ? 17.766 3.781 -7.586 1 73.62 146 LEU B CA 1
ATOM 3500 C C . LEU B 1 146 ? 17.984 3.727 -9.094 1 73.62 146 LEU B C 1
ATOM 3502 O O . LEU B 1 146 ? 19.078 3.352 -9.547 1 73.62 146 LEU B O 1
ATOM 3506 N N . GLN B 1 147 ? 16.891 3.857 -9.844 1 60.59 147 GLN B N 1
ATOM 3507 C CA . GLN B 1 147 ? 17.078 3.982 -11.281 1 60.59 147 GLN B CA 1
ATOM 3508 C C . GLN B 1 147 ? 17.016 5.441 -11.727 1 60.59 147 GLN B C 1
ATOM 3510 O O . GLN B 1 147 ? 17.234 5.758 -12.891 1 60.59 147 GLN B O 1
ATOM 3515 N N . GLN B 1 148 ? 16.828 6.414 -10.805 1 60.66 148 GLN B N 1
ATOM 3516 C CA . GLN B 1 148 ? 16.391 7.707 -11.312 1 60.66 148 GLN B CA 1
ATOM 3517 C C . GLN B 1 148 ? 17.516 8.742 -11.234 1 60.66 148 GLN B C 1
ATOM 3519 O O . GLN B 1 148 ? 18.297 8.742 -10.289 1 60.66 148 GLN B O 1
ATOM 3524 N N . ASP B 1 149 ? 17.484 9.617 -12.305 1 60.16 149 ASP B N 1
ATOM 3525 C CA . ASP B 1 149 ? 18.547 10.586 -12.586 1 60.16 149 ASP B CA 1
ATOM 3526 C C . ASP B 1 149 ? 18.188 11.969 -12.062 1 60.16 149 ASP B C 1
ATOM 3528 O O . ASP B 1 149 ? 19.062 12.766 -11.742 1 60.16 149 ASP B O 1
ATOM 3532 N N . ASP B 1 150 ? 16.984 12.312 -11.953 1 62.69 150 ASP B N 1
ATOM 3533 C CA . ASP B 1 150 ? 16.781 13.75 -11.844 1 62.69 150 ASP B CA 1
ATOM 3534 C C . ASP B 1 150 ? 16.406 14.141 -10.414 1 62.69 150 ASP B C 1
ATOM 3536 O O . ASP B 1 150 ? 15.742 15.148 -10.195 1 62.69 150 ASP B O 1
ATOM 3540 N N . VAL B 1 151 ? 16.875 13.391 -9.445 1 73.94 151 VAL B N 1
ATOM 3541 C CA . VAL B 1 151 ? 16.609 13.68 -8.047 1 73.94 151 VAL B CA 1
ATOM 3542 C C . VAL B 1 151 ? 17.906 13.562 -7.234 1 73.94 151 VAL B C 1
ATOM 3544 O O . VAL B 1 151 ? 18.844 12.883 -7.648 1 73.94 151 VAL B O 1
ATOM 3547 N N . VAL B 1 152 ? 18 14.516 -6.27 1 81.38 152 VAL B N 1
ATOM 3548 C CA . VAL B 1 152 ? 19.062 14.328 -5.301 1 81.38 152 VAL B CA 1
ATOM 3549 C C . VAL B 1 152 ? 18.797 13.078 -4.465 1 81.38 152 VAL B C 1
ATOM 3551 O O . VAL B 1 152 ? 17.688 12.898 -3.957 1 81.38 152 VAL B O 1
ATOM 3554 N N . ALA B 1 153 ? 19.75 12.258 -4.445 1 86.38 153 ALA B N 1
ATOM 3555 C CA . ALA B 1 153 ? 19.625 11.023 -3.674 1 86.38 153 ALA B CA 1
ATOM 3556 C C . ALA B 1 153 ? 20.703 10.938 -2.6 1 86.38 153 ALA B C 1
ATOM 3558 O O . ALA B 1 153 ? 21.875 11.188 -2.871 1 86.38 153 ALA B O 1
ATOM 3559 N N . ARG B 1 154 ? 20.234 10.703 -1.361 1 86.25 154 ARG B N 1
ATOM 3560 C CA . ARG B 1 154 ? 21.156 10.461 -0.248 1 86.25 154 ARG B CA 1
ATOM 3561 C C . ARG B 1 154 ? 20.875 9.102 0.392 1 86.25 154 ARG B C 1
ATOM 3563 O O . ARG B 1 154 ? 19.75 8.805 0.771 1 86.25 154 ARG B O 1
ATOM 3570 N N . GLN B 1 155 ? 21.922 8.336 0.461 1 89.12 155 GLN B N 1
ATOM 3571 C CA . GLN B 1 155 ? 21.766 7.066 1.16 1 89.12 155 GLN B CA 1
ATOM 3572 C C . GLN B 1 155 ? 21.781 7.27 2.674 1 89.12 155 GLN B C 1
ATOM 3574 O O . GLN B 1 155 ? 22.688 7.891 3.221 1 89.12 155 GLN B O 1
ATOM 3579 N N . ILE B 1 156 ? 20.797 6.727 3.312 1 88.69 156 ILE B N 1
ATOM 3580 C CA . ILE B 1 156 ? 20.703 6.996 4.742 1 88.69 156 ILE B CA 1
ATOM 3581 C C . ILE B 1 156 ? 20.859 5.695 5.523 1 88.69 156 ILE B C 1
ATOM 3583 O O . ILE B 1 156 ? 20.922 5.703 6.754 1 88.69 156 ILE B O 1
ATOM 3587 N N . GLY B 1 157 ? 20.953 4.621 4.82 1 89.75 157 GLY B N 1
ATOM 3588 C CA . GLY B 1 157 ? 21.141 3.367 5.531 1 89.75 157 GLY B CA 1
ATOM 3589 C C . GLY B 1 157 ? 21.219 2.164 4.609 1 89.75 157 GLY B C 1
ATOM 3590 O O . GLY B 1 157 ? 21.219 2.311 3.387 1 89.75 157 GLY B O 1
ATOM 3591 N N . LEU B 1 158 ? 21.484 1.017 5.273 1 92.06 158 LEU B N 1
ATOM 3592 C CA . LEU B 1 158 ? 21.516 -0.298 4.641 1 92.06 158 LEU B CA 1
ATOM 3593 C C . LEU B 1 158 ? 20.703 -1.308 5.449 1 92.06 158 LEU B C 1
ATOM 3595 O O . LEU B 1 158 ? 20.875 -1.416 6.664 1 92.06 158 LEU B O 1
ATOM 3599 N N . LEU B 1 159 ? 19.828 -1.95 4.719 1 94.12 159 LEU B N 1
ATOM 3600 C CA . LEU B 1 159 ? 18.984 -2.93 5.395 1 94.12 159 LEU B CA 1
ATOM 3601 C C . LEU B 1 159 ? 19.438 -4.352 5.07 1 94.12 159 LEU B C 1
ATOM 3603 O O . LEU B 1 159 ? 19.5 -4.734 3.898 1 94.12 159 LEU B O 1
ATOM 3607 N N . GLU B 1 160 ? 19.688 -5.062 6.141 1 95 160 GLU B N 1
ATOM 3608 C CA . GLU B 1 160 ? 19.969 -6.484 5.957 1 95 160 GLU B CA 1
ATOM 3609 C C . GLU B 1 160 ? 18.75 -7.219 5.414 1 95 160 GLU B C 1
ATOM 3611 O O . GLU B 1 160 ? 17.625 -6.965 5.844 1 95 160 GLU B O 1
ATOM 3616 N N . GLU B 1 161 ? 19.047 -8.086 4.445 1 96.44 161 GLU B N 1
ATOM 3617 C CA . GLU B 1 161 ? 17.984 -8.914 3.871 1 96.44 161 GLU B CA 1
ATOM 3618 C C . GLU B 1 161 ? 18.094 -10.352 4.363 1 96.44 161 GLU B C 1
ATOM 3620 O O . GLU B 1 161 ? 19.172 -10.82 4.723 1 96.44 161 GLU B O 1
ATOM 3625 N N . VAL B 1 162 ? 16.969 -11.039 4.34 1 98.06 162 VAL B N 1
ATOM 3626 C CA . VAL B 1 162 ? 16.922 -12.422 4.789 1 98.06 162 VAL B CA 1
ATOM 3627 C C . VAL B 1 162 ? 15.977 -13.234 3.908 1 98.06 162 VAL B C 1
ATOM 3629 O O . VAL B 1 162 ? 15 -12.695 3.383 1 98.06 162 VAL B O 1
ATOM 3632 N N . THR B 1 163 ? 16.328 -14.445 3.689 1 98.69 163 THR B N 1
ATOM 3633 C CA . THR B 1 163 ? 15.453 -15.414 3.037 1 98.69 163 THR B CA 1
ATOM 3634 C C . THR B 1 163 ? 14.672 -16.219 4.07 1 98.69 163 THR B C 1
ATOM 3636 O O . THR B 1 163 ? 15.25 -16.766 5.008 1 98.69 163 THR B O 1
ATOM 3639 N N . VAL B 1 164 ? 13.305 -16.266 3.881 1 98.81 164 VAL B N 1
ATOM 3640 C CA . VAL B 1 164 ? 12.523 -16.922 4.93 1 98.81 164 VAL B CA 1
ATOM 3641 C C . VAL B 1 164 ? 11.406 -17.75 4.309 1 98.81 164 VAL B C 1
ATOM 3643 O O . VAL B 1 164 ? 11.031 -17.531 3.152 1 98.81 164 VAL B O 1
ATOM 3646 N N . ALA B 1 165 ? 10.922 -18.672 5.039 1 98.75 165 ALA B N 1
ATOM 3647 C CA . ALA B 1 165 ? 9.711 -19.438 4.781 1 98.75 165 ALA B CA 1
ATOM 3648 C C . ALA B 1 165 ? 9.062 -19.891 6.086 1 98.75 165 ALA B C 1
ATOM 3650 O O . ALA B 1 165 ? 9.664 -19.797 7.156 1 98.75 165 ALA B O 1
ATOM 3651 N N . SER B 1 166 ? 7.816 -20.297 5.984 1 98.62 166 SER B N 1
ATOM 3652 C CA . SER B 1 166 ? 7.125 -20.781 7.172 1 98.62 166 SER B CA 1
ATOM 3653 C C . SER B 1 166 ? 7.543 -22.219 7.508 1 98.62 166 SER B C 1
ATOM 3655 O O . SER B 1 166 ? 7.934 -22.969 6.621 1 98.62 166 SER B O 1
ATOM 3657 N N . PRO B 1 167 ? 7.473 -22.594 8.797 1 98.56 167 PRO B N 1
ATOM 3658 C CA . PRO B 1 167 ? 7.754 -23.984 9.18 1 98.56 167 PRO B CA 1
ATOM 3659 C C . PRO B 1 167 ? 6.855 -24.984 8.461 1 98.56 167 PRO B C 1
ATOM 3661 O O . PRO B 1 167 ? 7.316 -26.062 8.07 1 98.56 167 PRO B O 1
ATOM 3664 N N . ALA B 1 168 ? 5.629 -24.688 8.273 1 97.69 168 ALA B N 1
ATOM 3665 C CA . ALA B 1 168 ? 4.691 -25.594 7.617 1 97.69 168 ALA B CA 1
ATOM 3666 C C . ALA B 1 168 ? 5.066 -25.812 6.152 1 97.69 168 ALA B C 1
ATOM 3668 O O . ALA B 1 168 ? 4.945 -26.922 5.629 1 97.69 168 ALA B O 1
ATOM 3669 N N . TYR B 1 169 ? 5.449 -24.75 5.5 1 97.44 169 TYR B N 1
ATOM 3670 C CA . TYR B 1 169 ? 5.957 -24.859 4.141 1 97.44 169 TYR B CA 1
ATOM 3671 C C . TYR B 1 169 ? 7.129 -25.844 4.078 1 97.44 169 TYR B C 1
ATOM 3673 O O . TYR B 1 169 ? 7.176 -26.703 3.207 1 97.44 169 TYR B O 1
ATOM 3681 N N . LEU B 1 170 ? 8.062 -25.656 5.004 1 97.94 170 LEU B N 1
ATOM 3682 C CA . LEU B 1 170 ? 9.273 -26.469 5.027 1 97.94 170 LEU B CA 1
ATOM 3683 C C . LEU B 1 170 ? 8.953 -27.922 5.41 1 97.94 170 LEU B C 1
ATOM 3685 O O . LEU B 1 170 ? 9.625 -28.844 4.945 1 97.94 170 LEU B O 1
ATOM 3689 N N . ALA B 1 171 ? 7.988 -28.078 6.258 1 97.62 171 ALA B N 1
ATOM 3690 C CA . ALA B 1 171 ? 7.566 -29.438 6.621 1 97.62 171 ALA B CA 1
ATOM 3691 C C . ALA B 1 171 ? 7.043 -30.188 5.406 1 97.62 171 ALA B C 1
ATOM 3693 O O . ALA B 1 171 ? 7.223 -31.406 5.305 1 97.62 171 ALA B O 1
ATOM 3694 N N . LYS B 1 172 ? 6.469 -29.5 4.496 1 95.56 172 LYS B N 1
ATOM 3695 C CA . LYS B 1 172 ? 5.859 -30.109 3.314 1 95.56 172 LYS B CA 1
ATOM 3696 C C . LYS B 1 172 ? 6.891 -30.344 2.217 1 95.56 172 LYS B C 1
ATOM 3698 O O . LYS B 1 172 ? 6.898 -31.391 1.575 1 95.56 172 LYS B O 1
ATOM 3703 N N . LEU B 1 173 ? 7.773 -29.375 1.978 1 96 173 LEU B N 1
ATOM 3704 C CA . LEU B 1 173 ? 8.633 -29.422 0.802 1 96 173 LEU B CA 1
ATOM 3705 C C . LEU B 1 173 ? 10.094 -29.625 1.203 1 96 173 LEU B C 1
ATOM 3707 O O . LEU B 1 173 ? 10.961 -29.781 0.343 1 96 173 LEU B O 1
ATOM 3711 N N . GLY B 1 174 ? 10.383 -29.703 2.521 1 96.81 174 GLY B N 1
ATOM 3712 C CA . GLY B 1 174 ? 11.75 -29.828 3.002 1 96.81 174 GLY B CA 1
ATOM 3713 C C . GLY B 1 174 ? 12.453 -28.5 3.156 1 96.81 174 GLY B C 1
ATOM 3714 O O . GLY B 1 174 ? 11.977 -27.469 2.646 1 96.81 174 GLY B O 1
ATOM 3715 N N . THR B 1 175 ? 13.531 -28.453 3.879 1 97.62 175 THR B N 1
ATOM 3716 C CA . THR B 1 175 ? 14.352 -27.25 4.062 1 97.62 175 THR B CA 1
ATOM 3717 C C . THR B 1 175 ? 15.516 -27.25 3.076 1 97.62 175 THR B C 1
ATOM 3719 O O . THR B 1 175 ? 16.359 -28.141 3.086 1 97.62 175 THR B O 1
ATOM 3722 N N . PRO B 1 176 ? 15.555 -26.266 2.201 1 97.56 176 PRO B N 1
ATOM 3723 C CA . PRO B 1 176 ? 16.703 -26.203 1.29 1 97.56 176 PRO B CA 1
ATOM 3724 C C . PRO B 1 176 ? 18.016 -25.891 2.01 1 97.56 176 PRO B C 1
ATOM 3726 O O . PRO B 1 176 ? 18.094 -24.891 2.721 1 97.56 176 PRO B O 1
ATOM 3729 N N . ARG B 1 177 ? 19 -26.672 1.771 1 94.88 177 ARG B N 1
ATOM 3730 C CA . ARG B 1 177 ? 20.281 -26.5 2.451 1 94.88 177 ARG B CA 1
ATOM 3731 C C . ARG B 1 177 ? 21.344 -26.016 1.482 1 94.88 177 ARG B C 1
ATOM 3733 O O . ARG B 1 177 ? 22.5 -25.781 1.881 1 94.88 177 ARG B O 1
ATOM 3740 N N . SER B 1 178 ? 21.031 -25.906 0.275 1 95.44 178 SER B N 1
ATOM 3741 C CA . SER B 1 178 ? 21.906 -25.375 -0.766 1 95.44 178 SER B CA 1
ATOM 3742 C C . SER B 1 178 ? 21.109 -24.594 -1.805 1 95.44 178 SER B C 1
ATOM 3744 O O . SER B 1 178 ? 19.875 -24.703 -1.873 1 95.44 178 SER B O 1
ATOM 3746 N N . LEU B 1 179 ? 21.797 -23.812 -2.555 1 95.81 179 LEU B N 1
ATOM 3747 C CA . LEU B 1 179 ? 21.141 -23.047 -3.607 1 95.81 179 LEU B CA 1
ATOM 3748 C C . LEU B 1 179 ? 20.531 -23.969 -4.656 1 95.81 179 LEU B C 1
ATOM 3750 O O . LEU B 1 179 ? 19.469 -23.672 -5.203 1 95.81 179 LEU B O 1
ATOM 3754 N N . ASN B 1 180 ? 21.172 -25.031 -4.91 1 94.75 180 ASN B N 1
ATOM 3755 C CA . ASN B 1 180 ? 20.688 -26 -5.891 1 94.75 180 ASN B CA 1
ATOM 3756 C C . ASN B 1 180 ? 19.375 -26.625 -5.441 1 94.75 180 ASN B C 1
ATOM 3758 O O . ASN B 1 180 ? 18.531 -26.984 -6.27 1 94.75 180 ASN B O 1
ATOM 3762 N N . ALA B 1 181 ? 19.219 -26.75 -4.121 1 95.94 181 ALA B N 1
ATOM 3763 C CA . ALA B 1 181 ? 18.016 -27.375 -3.564 1 95.94 181 ALA B CA 1
ATOM 3764 C C . ALA B 1 181 ? 16.781 -26.484 -3.789 1 95.94 181 ALA B C 1
ATOM 3766 O O . ALA B 1 181 ? 15.648 -26.938 -3.65 1 95.94 181 ALA B O 1
ATOM 3767 N N . LEU B 1 182 ? 16.938 -25.188 -4.188 1 96 182 LEU B N 1
ATOM 3768 C CA . LEU B 1 182 ? 15.844 -24.234 -4.363 1 96 182 LEU B CA 1
ATOM 3769 C C . LEU B 1 182 ? 15.016 -24.578 -5.594 1 96 182 LEU B C 1
ATOM 3771 O O . LEU B 1 182 ? 13.875 -24.125 -5.719 1 96 182 LEU B O 1
ATOM 3775 N N . LYS B 1 183 ? 15.578 -25.328 -6.508 1 90.75 183 LYS B N 1
ATOM 3776 C CA . LYS B 1 183 ? 14.898 -25.656 -7.758 1 90.75 183 LYS B CA 1
ATOM 3777 C C . LYS B 1 183 ? 13.586 -26.391 -7.5 1 90.75 183 LYS B C 1
ATOM 3779 O O . LYS B 1 183 ? 12.664 -26.328 -8.32 1 90.75 183 LYS B O 1
ATOM 3784 N N . ASP B 1 184 ? 13.469 -27.062 -6.355 1 93 184 ASP B N 1
ATOM 3785 C CA . ASP B 1 184 ? 12.281 -27.844 -6.008 1 93 184 ASP B CA 1
ATOM 3786 C C . ASP B 1 184 ? 11.328 -27.016 -5.141 1 93 184 ASP B C 1
ATOM 3788 O O . ASP B 1 184 ? 10.375 -27.562 -4.578 1 93 184 ASP B O 1
ATOM 3792 N N . HIS B 1 185 ? 11.594 -25.781 -4.969 1 96.62 185 HIS B N 1
ATOM 3793 C CA . HIS B 1 185 ? 10.812 -24.906 -4.102 1 96.62 185 HIS B CA 1
ATOM 3794 C C . HIS B 1 185 ? 10.094 -23.828 -4.906 1 96.62 185 HIS B C 1
ATOM 3796 O O . HIS B 1 185 ? 10.297 -23.719 -6.117 1 96.62 185 HIS B O 1
ATOM 3802 N N . GLN B 1 186 ? 9.164 -23.203 -4.234 1 95.12 186 GLN B N 1
ATOM 3803 C CA . GLN B 1 186 ? 8.422 -22.094 -4.816 1 95.12 186 GLN B CA 1
ATOM 3804 C C . GLN B 1 186 ? 8.664 -20.797 -4.043 1 95.12 186 GLN B C 1
ATOM 3806 O O . GLN B 1 186 ? 8.953 -20.828 -2.848 1 95.12 186 GLN B O 1
ATOM 3811 N N . MET B 1 187 ? 8.633 -19.719 -4.789 1 97.38 187 MET B N 1
ATOM 3812 C CA . MET B 1 187 ? 8.672 -18.422 -4.129 1 97.38 187 MET B CA 1
ATOM 3813 C C . MET B 1 187 ? 7.332 -17.703 -4.242 1 97.38 187 MET B C 1
ATOM 3815 O O . MET B 1 187 ? 6.441 -18.156 -4.965 1 97.38 187 MET B O 1
ATOM 3819 N N . VAL B 1 188 ? 7.086 -16.75 -3.447 1 97.19 188 VAL B N 1
ATOM 3820 C CA . VAL B 1 188 ? 6.07 -15.734 -3.721 1 97.19 188 VAL B CA 1
ATOM 3821 C C . VAL B 1 188 ? 6.688 -14.594 -4.527 1 97.19 188 VAL B C 1
ATOM 3823 O O . VAL B 1 188 ? 7.68 -14 -4.109 1 97.19 188 VAL B O 1
ATOM 3826 N N . GLY B 1 189 ? 6.125 -14.383 -5.703 1 94.75 189 GLY B N 1
ATOM 3827 C CA . GLY B 1 189 ? 6.668 -13.32 -6.535 1 94.75 189 GLY B CA 1
ATOM 3828 C C . GLY B 1 189 ? 6.383 -11.93 -5.992 1 94.75 189 GLY B C 1
ATOM 3829 O O . GLY B 1 189 ? 5.266 -11.648 -5.562 1 94.75 189 GLY B O 1
ATOM 3830 N N . TYR B 1 190 ? 7.43 -11.133 -5.914 1 93.94 190 TYR B N 1
ATOM 3831 C CA . TYR B 1 190 ? 7.27 -9.727 -5.547 1 93.94 190 TYR B CA 1
ATOM 3832 C C . TYR B 1 190 ? 7.527 -8.82 -6.742 1 93.94 190 TYR B C 1
ATOM 3834 O O . TYR B 1 190 ? 8.625 -8.812 -7.305 1 93.94 190 TYR B O 1
ATOM 3842 N N . CYS B 1 191 ? 6.559 -8.086 -7.117 1 86.62 191 CYS B N 1
ATOM 3843 C CA . CYS B 1 191 ? 6.707 -7.098 -8.18 1 86.62 191 CYS B CA 1
ATOM 3844 C C . CYS B 1 191 ? 6.852 -5.695 -7.594 1 86.62 191 CYS B C 1
ATOM 3846 O O . CYS B 1 191 ? 5.871 -5.113 -7.117 1 86.62 191 CYS B O 1
ATOM 3848 N N . ALA B 1 192 ? 8.031 -5.199 -7.656 1 80.5 192 ALA B N 1
ATOM 3849 C CA . ALA B 1 192 ? 8.297 -3.857 -7.141 1 80.5 192 ALA B CA 1
ATOM 3850 C C . ALA B 1 192 ? 7.5 -2.807 -7.91 1 80.5 192 ALA B C 1
ATOM 3852 O O . ALA B 1 192 ? 7.023 -3.068 -9.016 1 80.5 192 ALA B O 1
ATOM 3853 N N . SER B 1 193 ? 7.332 -1.651 -7.242 1 73.19 193 SER B N 1
ATOM 3854 C CA . SER B 1 193 ? 6.539 -0.576 -7.828 1 73.19 193 SER B CA 1
ATOM 3855 C C . SER B 1 193 ? 6.957 -0.305 -9.273 1 73.19 193 SER B C 1
ATOM 3857 O O . SER B 1 193 ? 8.141 -0.103 -9.555 1 73.19 193 SER B O 1
ATOM 3859 N N . GLY B 1 194 ? 5.977 -0.372 -10.086 1 66.25 194 GLY B N 1
ATOM 3860 C CA . GLY B 1 194 ? 6.211 -0.038 -11.484 1 66.25 194 GLY B CA 1
ATOM 3861 C C . GLY B 1 194 ? 6.777 -1.194 -12.289 1 66.25 194 GLY B C 1
ATOM 3862 O O . GLY B 1 194 ? 7.02 -1.062 -13.492 1 66.25 194 GLY B O 1
ATOM 3863 N N . GLN B 1 195 ? 6.992 -2.279 -11.68 1 72.12 195 GLN B N 1
ATOM 3864 C CA . GLN B 1 195 ? 7.539 -3.436 -12.383 1 72.12 195 GLN B CA 1
ATOM 3865 C C . GLN B 1 195 ? 6.465 -4.496 -12.609 1 72.12 195 GLN B C 1
ATOM 3867 O O . GLN B 1 195 ? 5.621 -4.73 -11.742 1 72.12 195 GLN B O 1
ATOM 3872 N N . SER B 1 196 ? 6.578 -5.039 -13.797 1 72.12 196 SER B N 1
ATOM 3873 C CA . SER B 1 196 ? 5.59 -6.059 -14.141 1 72.12 196 SER B CA 1
ATOM 3874 C C . SER B 1 196 ? 6.117 -7.457 -13.836 1 72.12 196 SER B C 1
ATOM 3876 O O . SER B 1 196 ? 5.348 -8.422 -13.805 1 72.12 196 SER B O 1
ATOM 3878 N N . VAL B 1 197 ? 7.418 -7.543 -13.656 1 77.81 197 VAL B N 1
ATOM 3879 C CA . VAL B 1 197 ? 8.016 -8.852 -13.414 1 77.81 197 VAL B CA 1
ATOM 3880 C C . VAL B 1 197 ? 8.523 -8.93 -11.977 1 77.81 197 VAL B C 1
ATOM 3882 O O . VAL B 1 197 ? 9.008 -7.941 -11.43 1 77.81 197 VAL B O 1
ATOM 3885 N N . ALA B 1 198 ? 8.383 -10.125 -11.43 1 87.69 198 ALA B N 1
ATOM 3886 C CA . ALA B 1 198 ? 8.805 -10.344 -10.047 1 87.69 198 ALA B CA 1
ATOM 3887 C C . ALA B 1 198 ? 10.328 -10.25 -9.914 1 87.69 198 ALA B C 1
ATOM 3889 O O . ALA B 1 198 ? 11.062 -10.703 -10.797 1 87.69 198 ALA B O 1
ATOM 3890 N N . MET B 1 199 ? 10.75 -9.727 -8.844 1 88.31 199 MET B N 1
ATOM 3891 C CA . MET B 1 199 ? 12.164 -9.727 -8.5 1 88.31 199 MET B CA 1
ATOM 3892 C C . MET B 1 199 ? 12.664 -11.141 -8.242 1 88.31 199 MET B C 1
ATOM 3894 O O . MET B 1 199 ? 11.969 -11.953 -7.629 1 88.31 199 MET B O 1
ATOM 3898 N N . PRO B 1 200 ? 13.898 -11.438 -8.695 1 90.44 200 PRO B N 1
ATOM 3899 C CA . PRO B 1 200 ? 14.469 -12.734 -8.328 1 90.44 200 PRO B CA 1
ATOM 3900 C C . PRO B 1 200 ? 14.945 -12.781 -6.879 1 90.44 200 PRO B C 1
ATOM 3902 O O . PRO B 1 200 ? 15.086 -11.742 -6.234 1 90.44 200 PRO B O 1
ATOM 3905 N N . LEU B 1 201 ? 15.102 -14.023 -6.434 1 95.44 201 LEU B N 1
ATOM 3906 C CA . LEU B 1 201 ? 15.836 -14.164 -5.18 1 95.44 201 LEU B CA 1
ATOM 3907 C C . LEU B 1 201 ? 17.328 -13.914 -5.391 1 95.44 201 LEU B C 1
ATOM 3909 O O . LEU B 1 201 ? 17.891 -14.328 -6.402 1 95.44 201 LEU B O 1
ATOM 3913 N N . GLU B 1 202 ? 17.891 -13.242 -4.484 1 95.88 202 GLU B N 1
ATOM 3914 C CA . GLU B 1 202 ? 19.312 -12.93 -4.555 1 95.88 202 GLU B CA 1
ATOM 3915 C C . GLU B 1 202 ? 20.078 -13.641 -3.441 1 95.88 202 GLU B C 1
ATOM 3917 O O . GLU B 1 202 ? 19.609 -13.727 -2.307 1 95.88 202 GLU B O 1
ATOM 3922 N N . PHE B 1 203 ? 21.281 -14.109 -3.865 1 96.81 203 PHE B N 1
ATOM 3923 C CA . PHE B 1 203 ? 22.188 -14.75 -2.908 1 96.81 203 PHE B CA 1
ATOM 3924 C C . PHE B 1 203 ? 23.625 -14.305 -3.133 1 96.81 203 PHE B C 1
ATOM 3926 O O . PHE B 1 203 ? 24.062 -14.188 -4.277 1 96.81 203 PHE B O 1
ATOM 3933 N N . GLN B 1 204 ? 24.25 -14.031 -2.029 1 95.69 204 GLN B N 1
ATOM 3934 C CA . GLN B 1 204 ? 25.672 -13.734 -2.109 1 95.69 204 GLN B CA 1
ATOM 3935 C C . GLN B 1 204 ? 26.5 -15.016 -1.975 1 95.69 204 GLN B C 1
ATOM 3937 O O . GLN B 1 204 ? 26.422 -15.703 -0.959 1 95.69 204 GLN B O 1
ATOM 3942 N N . VAL B 1 205 ? 27.281 -15.297 -3.004 1 93.94 205 VAL B N 1
ATOM 3943 C CA . VAL B 1 205 ? 28.203 -16.422 -3.043 1 93.94 205 VAL B CA 1
ATOM 3944 C C . VAL B 1 205 ? 29.609 -15.938 -3.352 1 93.94 205 VAL B C 1
ATOM 3946 O O . VAL B 1 205 ? 29.859 -15.406 -4.438 1 93.94 205 VAL B O 1
ATOM 3949 N N . ASN B 1 206 ? 30.516 -16.141 -2.408 1 91.5 206 ASN B N 1
ATOM 3950 C CA . ASN B 1 206 ? 31.891 -15.656 -2.594 1 91.5 206 ASN B CA 1
ATOM 3951 C C . ASN B 1 206 ? 31.922 -14.188 -3 1 91.5 206 ASN B C 1
ATOM 3953 O O . ASN B 1 206 ? 32.594 -13.82 -3.969 1 91.5 206 ASN B O 1
ATOM 3957 N N . ARG B 1 207 ? 31.219 -13.414 -2.443 1 86.12 207 ARG B N 1
ATOM 3958 C CA . ARG B 1 207 ? 31.156 -11.961 -2.58 1 86.12 207 ARG B CA 1
ATOM 3959 C C . ARG B 1 207 ? 30.578 -11.562 -3.934 1 86.12 207 ARG B C 1
ATOM 3961 O O . ARG B 1 207 ? 30.781 -10.445 -4.402 1 86.12 207 ARG B O 1
ATOM 3968 N N . LYS B 1 208 ? 29.953 -12.508 -4.523 1 93.88 208 LYS B N 1
ATOM 3969 C CA . LYS B 1 208 ? 29.25 -12.227 -5.773 1 93.88 208 LYS B CA 1
ATOM 3970 C C . LYS B 1 208 ? 27.766 -12.523 -5.641 1 93.88 208 LYS B C 1
ATOM 3972 O O . LYS B 1 208 ? 27.375 -13.516 -5.023 1 93.88 208 LYS B O 1
ATOM 3977 N N . VAL B 1 209 ? 27.016 -11.656 -6.289 1 92.81 209 VAL B N 1
ATOM 3978 C CA . VAL B 1 209 ? 25.578 -11.828 -6.219 1 92.81 209 VAL B CA 1
ATOM 3979 C C . VAL B 1 209 ? 25.109 -12.789 -7.316 1 92.81 209 VAL B C 1
ATOM 3981 O O . VAL B 1 209 ? 25.484 -12.625 -8.484 1 92.81 209 VAL B O 1
ATOM 3984 N N . THR B 1 210 ? 24.391 -13.805 -6.891 1 92.31 210 THR B N 1
ATOM 3985 C CA . THR B 1 210 ? 23.719 -14.727 -7.805 1 92.31 210 THR B CA 1
ATOM 3986 C C . THR B 1 210 ? 22.203 -14.672 -7.609 1 92.31 210 THR B C 1
ATOM 3988 O O . THR B 1 210 ? 21.719 -14.445 -6.496 1 92.31 210 THR B O 1
ATOM 3991 N N . THR B 1 211 ? 21.422 -14.828 -8.688 1 92.12 211 THR B N 1
ATOM 3992 C CA . THR B 1 211 ? 19.969 -14.75 -8.594 1 92.12 211 THR B CA 1
ATOM 3993 C C . THR B 1 211 ? 19.344 -16.094 -8.906 1 92.12 211 THR B C 1
ATOM 3995 O O . THR B 1 211 ? 19.922 -16.922 -9.617 1 92.12 211 THR B O 1
ATOM 3998 N N . GLN B 1 212 ? 18.219 -16.328 -8.273 1 90.94 212 GLN B N 1
ATOM 3999 C CA . GLN B 1 212 ? 17.391 -17.5 -8.508 1 90.94 212 GLN B CA 1
ATOM 4000 C C . GLN B 1 212 ? 15.945 -17.109 -8.773 1 90.94 212 GLN B C 1
ATOM 4002 O O . GLN B 1 212 ? 15.375 -16.297 -8.039 1 90.94 212 GLN B O 1
ATOM 4007 N N . HIS B 1 213 ? 15.438 -17.641 -9.859 1 88.25 213 HIS B N 1
ATOM 4008 C CA . HIS B 1 213 ? 14.016 -17.484 -10.148 1 88.25 213 HIS B CA 1
ATOM 4009 C C . HIS B 1 213 ? 13.266 -18.797 -9.906 1 88.25 213 HIS B C 1
ATOM 4011 O O . HIS B 1 213 ? 13.383 -19.734 -10.695 1 88.25 213 HIS B O 1
ATOM 4017 N N . LEU B 1 214 ? 12.516 -18.781 -8.891 1 90.88 214 LEU B N 1
ATOM 4018 C CA . LEU B 1 214 ? 11.75 -19.969 -8.562 1 90.88 214 LEU B CA 1
ATOM 4019 C C . LEU B 1 214 ? 10.352 -19.906 -9.156 1 90.88 214 LEU B C 1
ATOM 4021 O O . LEU B 1 214 ? 9.875 -18.828 -9.508 1 90.88 214 LEU B O 1
ATOM 4025 N N . ALA B 1 215 ? 9.766 -21.094 -9.273 1 87.88 215 ALA B N 1
ATOM 4026 C CA . ALA B 1 215 ? 8.359 -21.125 -9.641 1 87.88 215 ALA B CA 1
ATOM 4027 C C . ALA B 1 215 ? 7.5 -20.391 -8.617 1 87.88 215 ALA B C 1
ATOM 4029 O O . ALA B 1 215 ? 7.852 -20.344 -7.434 1 87.88 215 ALA B O 1
ATOM 4030 N N . ALA B 1 216 ? 6.43 -19.781 -9.109 1 91.88 216 ALA B N 1
ATOM 4031 C CA . ALA B 1 216 ? 5.492 -19.094 -8.234 1 91.88 216 ALA B CA 1
ATOM 4032 C C . ALA B 1 216 ? 4.055 -19.25 -8.727 1 91.88 216 ALA B C 1
ATOM 4034 O O . ALA B 1 216 ? 3.814 -19.391 -9.922 1 91.88 216 ALA B O 1
ATOM 4035 N N . SER B 1 217 ? 3.141 -19.281 -7.766 1 91.88 217 SER B N 1
ATOM 4036 C CA . SER B 1 217 ? 1.719 -19.281 -8.094 1 91.88 217 SER B CA 1
ATOM 4037 C C . SER B 1 217 ? 1.039 -18 -7.633 1 91.88 217 SER B C 1
ATOM 4039 O O . SER B 1 217 ? -0.108 -17.734 -7.996 1 91.88 217 SER B O 1
ATOM 4041 N N . LEU B 1 218 ? 1.79 -17.25 -6.879 1 95 218 LEU B N 1
ATOM 4042 C CA . LEU B 1 218 ? 1.289 -15.984 -6.336 1 95 218 LEU B CA 1
ATOM 4043 C C . LEU B 1 218 ? 2.311 -14.867 -6.523 1 95 218 LEU B C 1
ATOM 4045 O O . LEU B 1 218 ? 3.502 -15.062 -6.27 1 95 218 LEU B O 1
ATOM 4049 N N . TRP B 1 219 ? 1.832 -13.766 -7.062 1 93.94 219 TRP B N 1
ATOM 4050 C CA . TRP B 1 219 ? 2.609 -12.531 -7.145 1 93.94 219 TRP B CA 1
ATOM 4051 C C . TRP B 1 219 ? 1.899 -11.391 -6.422 1 93.94 219 TRP B C 1
ATOM 4053 O O . TRP B 1 219 ? 0.675 -11.258 -6.504 1 93.94 219 TRP B O 1
ATOM 4063 N N . VAL B 1 220 ? 2.688 -10.602 -5.676 1 94.31 220 VAL B N 1
ATOM 4064 C CA . VAL B 1 220 ? 2.15 -9.445 -4.957 1 94.31 220 VAL B CA 1
ATOM 4065 C C . VAL B 1 220 ? 3.029 -8.227 -5.211 1 94.31 220 VAL B C 1
ATOM 4067 O O . VAL B 1 220 ? 4.164 -8.352 -5.676 1 94.31 220 VAL B O 1
ATOM 4070 N N . ASN B 1 221 ? 2.482 -7.02 -4.922 1 90.56 221 ASN B N 1
ATOM 4071 C CA . ASN B 1 221 ? 3.268 -5.801 -5.07 1 90.56 221 ASN B CA 1
ATOM 4072 C C . ASN B 1 221 ? 3.4 -5.059 -3.744 1 90.56 221 ASN B C 1
ATOM 4074 O O . ASN B 1 221 ? 3.789 -3.887 -3.719 1 90.56 221 ASN B O 1
ATOM 4078 N N . SER B 1 222 ? 2.994 -5.676 -2.682 1 91.62 222 SER B N 1
ATOM 4079 C CA . SER B 1 222 ? 3.135 -5.121 -1.338 1 91.62 222 SER B CA 1
ATOM 4080 C C . SER B 1 222 ? 4.062 -5.98 -0.481 1 91.62 222 SER B C 1
ATOM 4082 O O . SER B 1 222 ? 3.889 -7.195 -0.397 1 91.62 222 SER B O 1
ATOM 4084 N N . ALA B 1 223 ? 4.992 -5.309 0.142 1 91.56 223 ALA B N 1
ATOM 4085 C CA . ALA B 1 223 ? 5.91 -6.035 1.02 1 91.56 223 ALA B CA 1
ATOM 4086 C C . ALA B 1 223 ? 5.16 -6.68 2.18 1 91.56 223 ALA B C 1
ATOM 4088 O O . ALA B 1 223 ? 5.527 -7.766 2.641 1 91.56 223 ALA B O 1
ATOM 4089 N N . GLU B 1 224 ? 4.125 -6.051 2.609 1 92.38 224 GLU B N 1
ATOM 4090 C CA . GLU B 1 224 ? 3.318 -6.613 3.689 1 92.38 224 GLU B CA 1
ATOM 4091 C C . GLU B 1 224 ? 2.605 -7.887 3.238 1 92.38 224 GLU B C 1
ATOM 4093 O O . GLU B 1 224 ? 2.545 -8.867 3.982 1 92.38 224 GLU B O 1
ATOM 4098 N N . SER B 1 225 ? 2.059 -7.824 2.049 1 94 225 SER B N 1
ATOM 4099 C CA . SER B 1 225 ? 1.385 -9.008 1.517 1 94 225 SER B CA 1
ATOM 4100 C C . SER B 1 225 ? 2.375 -10.133 1.254 1 94 225 SER B C 1
ATOM 4102 O O . SER B 1 225 ? 2.039 -11.312 1.406 1 94 225 SER B O 1
ATOM 4104 N N . LEU B 1 226 ? 3.561 -9.734 0.854 1 96.69 226 LEU B N 1
ATOM 4105 C CA . LEU B 1 226 ? 4.617 -10.719 0.638 1 96.69 226 LEU B CA 1
ATOM 4106 C C . LEU B 1 226 ? 4.898 -11.5 1.914 1 96.69 226 LEU B C 1
ATOM 4108 O O . LEU B 1 226 ? 4.902 -12.734 1.902 1 96.69 226 LEU B O 1
ATOM 4112 N N . VAL B 1 227 ? 5.059 -10.797 2.998 1 97.19 227 VAL B N 1
ATOM 4113 C CA . VAL B 1 227 ? 5.359 -11.422 4.285 1 97.19 227 VAL B CA 1
ATOM 4114 C C . VAL B 1 227 ? 4.176 -12.266 4.742 1 97.19 227 VAL B C 1
ATOM 4116 O O . VAL B 1 227 ? 4.352 -13.398 5.203 1 97.19 227 VAL B O 1
ATOM 4119 N N . GLU B 1 228 ? 2.971 -11.703 4.574 1 96.12 228 GLU B N 1
ATOM 4120 C CA . GLU B 1 228 ? 1.792 -12.461 4.98 1 96.12 228 GLU B CA 1
ATOM 4121 C C . GLU B 1 228 ? 1.666 -13.758 4.184 1 96.12 228 GLU B C 1
ATOM 4123 O O . GLU B 1 228 ? 1.329 -14.805 4.742 1 96.12 228 GLU B O 1
ATOM 4128 N N . ALA B 1 229 ? 1.932 -13.727 2.91 1 97.12 229 ALA B N 1
ATOM 4129 C CA . ALA B 1 229 ? 1.88 -14.914 2.062 1 97.12 229 ALA B CA 1
ATOM 4130 C C . ALA B 1 229 ? 2.854 -15.984 2.553 1 97.12 229 ALA B C 1
ATOM 4132 O O . ALA B 1 229 ? 2.514 -17.172 2.602 1 97.12 229 ALA B O 1
ATOM 4133 N N . ALA B 1 230 ? 4.055 -15.555 2.902 1 98.31 230 ALA B N 1
ATOM 4134 C CA . ALA B 1 230 ? 5.047 -16.5 3.412 1 98.31 230 ALA B CA 1
ATOM 4135 C C . ALA B 1 230 ? 4.57 -17.156 4.707 1 98.31 230 ALA B C 1
ATOM 4137 O O . ALA B 1 230 ? 4.715 -18.359 4.891 1 98.31 230 ALA B O 1
ATOM 4138 N N . LYS B 1 231 ? 3.977 -16.328 5.586 1 97.81 231 LYS B N 1
ATOM 4139 C CA . LYS B 1 231 ? 3.463 -16.844 6.848 1 97.81 231 LYS B CA 1
ATOM 4140 C C . LYS B 1 231 ? 2.361 -17.875 6.609 1 97.81 231 LYS B C 1
ATOM 4142 O O . LYS B 1 231 ? 2.117 -18.734 7.457 1 97.81 231 LYS B O 1
ATOM 4147 N N . ARG B 1 232 ? 1.725 -17.766 5.449 1 96.31 232 ARG B N 1
ATOM 4148 C CA . ARG B 1 232 ? 0.609 -18.641 5.121 1 96.31 232 ARG B CA 1
ATOM 4149 C C . ARG B 1 232 ? 1.072 -19.812 4.254 1 96.31 232 ARG B C 1
ATOM 4151 O O . ARG B 1 232 ? 0.298 -20.344 3.457 1 96.31 232 ARG B O 1
ATOM 4158 N N . ASP B 1 233 ? 2.277 -20.078 4.277 1 96.94 233 ASP B N 1
ATOM 4159 C CA . ASP B 1 233 ? 2.852 -21.297 3.711 1 96.94 233 ASP B CA 1
ATOM 4160 C C . ASP B 1 233 ? 2.855 -21.234 2.186 1 96.94 233 ASP B C 1
ATOM 4162 O O . ASP B 1 233 ? 2.787 -22.281 1.523 1 96.94 233 ASP B O 1
ATOM 4166 N N . LEU B 1 234 ? 2.908 -20.031 1.602 1 96.94 234 LEU B N 1
ATOM 4167 C CA . LEU B 1 234 ? 2.67 -19.953 0.165 1 96.94 234 LEU B CA 1
ATOM 4168 C C . LEU B 1 234 ? 3.988 -19.891 -0.601 1 96.94 234 LEU B C 1
ATOM 4170 O O . LEU B 1 234 ? 3.996 -19.906 -1.834 1 96.94 234 LEU B O 1
ATOM 4174 N N . GLY B 1 235 ? 5.137 -19.766 0.133 1 97.75 235 GLY B N 1
ATOM 4175 C CA . GLY B 1 235 ? 6.402 -19.828 -0.585 1 97.75 235 GLY B CA 1
ATOM 4176 C C . GLY B 1 235 ? 7.535 -19.141 0.153 1 97.75 235 GLY B C 1
ATOM 4177 O O . GLY B 1 235 ? 7.324 -18.547 1.217 1 97.75 235 GLY B O 1
ATOM 4178 N N . ILE B 1 236 ? 8.719 -19.203 -0.456 1 98.5 236 ILE B N 1
ATOM 4179 C CA . ILE B 1 236 ? 9.945 -18.562 0.026 1 98.5 236 ILE B CA 1
ATOM 4180 C C . ILE B 1 236 ? 9.969 -17.109 -0.401 1 98.5 236 ILE B C 1
ATOM 4182 O O . ILE B 1 236 ? 9.609 -16.766 -1.533 1 98.5 236 ILE B O 1
ATOM 4186 N N . ILE B 1 237 ? 10.375 -16.281 0.478 1 98.56 237 ILE B N 1
ATOM 4187 C CA . ILE B 1 237 ? 10.477 -14.867 0.127 1 98.56 237 ILE B CA 1
ATOM 4188 C C . ILE B 1 237 ? 11.797 -14.305 0.65 1 98.56 237 ILE B C 1
ATOM 4190 O O . ILE B 1 237 ? 12.477 -14.945 1.459 1 98.56 237 ILE B O 1
ATOM 4194 N N . GLN B 1 238 ? 12.211 -13.156 0.128 1 97.94 238 GLN B N 1
ATOM 4195 C CA . GLN B 1 238 ? 13.281 -12.328 0.659 1 97.94 238 GLN B CA 1
ATOM 4196 C C . GLN B 1 238 ? 12.781 -10.93 1.002 1 97.94 238 GLN B C 1
ATOM 4198 O O . GLN B 1 238 ? 12.008 -10.336 0.244 1 97.94 238 GLN B O 1
ATOM 4203 N N . VAL B 1 239 ? 13.125 -10.5 2.172 1 96.88 239 VAL B N 1
ATOM 4204 C CA . VAL B 1 239 ? 12.719 -9.18 2.641 1 96.88 239 VAL B CA 1
ATOM 4205 C C . VAL B 1 239 ? 13.773 -8.625 3.6 1 96.88 239 VAL B C 1
ATOM 4207 O O . VAL B 1 239 ? 14.578 -9.383 4.148 1 96.88 239 VAL B O 1
ATOM 4210 N N . PRO B 1 240 ? 13.773 -7.254 3.803 1 95.81 240 PRO B N 1
ATOM 4211 C CA . PRO B 1 240 ? 14.586 -6.754 4.91 1 95.81 240 PRO B CA 1
ATOM 4212 C C . PRO B 1 240 ? 14.273 -7.441 6.234 1 95.81 240 PRO B C 1
ATOM 4214 O O . PRO B 1 240 ? 13.102 -7.645 6.566 1 95.81 240 PRO B O 1
ATOM 4217 N N . ARG B 1 241 ? 15.273 -7.754 6.977 1 95.94 241 ARG B N 1
ATOM 4218 C CA . ARG B 1 241 ? 15.148 -8.57 8.18 1 95.94 241 ARG B CA 1
ATOM 4219 C C . ARG B 1 241 ? 14.211 -7.922 9.195 1 95.94 241 ARG B C 1
ATOM 4221 O O . ARG B 1 241 ? 13.461 -8.609 9.883 1 95.94 241 ARG B O 1
ATOM 4228 N N . TYR B 1 242 ? 14.242 -6.574 9.258 1 93.31 242 TYR B N 1
ATOM 4229 C CA . TYR B 1 242 ? 13.406 -5.883 10.234 1 93.31 242 TYR B CA 1
ATOM 4230 C C . TYR B 1 242 ? 11.938 -6.227 10.031 1 93.31 242 TYR B C 1
ATOM 4232 O O . TYR B 1 242 ? 11.164 -6.25 10.992 1 93.31 242 TYR B O 1
ATOM 4240 N N . HIS B 1 243 ? 11.578 -6.484 8.812 1 94.12 243 HIS B N 1
ATOM 4241 C CA . HIS B 1 243 ? 10.188 -6.703 8.445 1 94.12 243 HIS B CA 1
ATOM 4242 C C . HIS B 1 243 ? 9.664 -8.016 9.023 1 94.12 243 HIS B C 1
ATOM 4244 O O . HIS B 1 243 ? 8.453 -8.172 9.219 1 94.12 243 HIS B O 1
ATOM 4250 N N . VAL B 1 244 ? 10.578 -8.93 9.266 1 97 244 VAL B N 1
ATOM 4251 C CA . VAL B 1 244 ? 10.148 -10.25 9.719 1 97 244 VAL B CA 1
ATOM 4252 C C . VAL B 1 244 ? 10.812 -10.578 11.055 1 97 244 VAL B C 1
ATOM 4254 O O . VAL B 1 244 ? 10.852 -11.734 11.469 1 97 244 VAL B O 1
ATOM 4257 N N . ALA B 1 245 ? 11.32 -9.602 11.75 1 95.56 245 ALA B N 1
ATOM 4258 C CA . ALA B 1 245 ? 12.031 -9.828 13 1 95.56 245 ALA B CA 1
ATOM 4259 C C . ALA B 1 245 ? 11.133 -10.508 14.031 1 95.56 245 ALA B C 1
ATOM 4261 O O . ALA B 1 245 ? 11.523 -11.5 14.648 1 95.56 245 ALA B O 1
ATOM 4262 N N . ASN B 1 246 ? 9.961 -9.992 14.164 1 94.25 246 ASN B N 1
ATOM 4263 C CA . ASN B 1 246 ? 9.016 -10.578 15.117 1 94.25 246 ASN B CA 1
ATOM 4264 C C . ASN B 1 246 ? 8.617 -11.992 14.719 1 94.25 246 ASN B C 1
ATOM 4266 O O . ASN B 1 246 ? 8.539 -12.883 15.57 1 94.25 246 ASN B O 1
ATOM 4270 N N . ALA B 1 247 ? 8.359 -12.172 13.438 1 96.69 247 ALA B N 1
ATOM 4271 C CA . ALA B 1 247 ? 7.957 -13.492 12.945 1 96.69 247 ALA B CA 1
ATOM 4272 C C . ALA B 1 247 ? 9.07 -14.516 13.148 1 96.69 247 ALA B C 1
ATOM 4274 O O . ALA B 1 247 ? 8.805 -15.68 13.43 1 96.69 247 ALA B O 1
ATOM 4275 N N . LEU B 1 248 ? 10.312 -14.086 12.977 1 97.81 248 LEU B N 1
ATOM 4276 C CA . LEU B 1 248 ? 11.461 -14.953 13.211 1 97.81 248 LEU B CA 1
ATOM 4277 C C . LEU B 1 248 ? 11.594 -15.305 14.688 1 97.81 248 LEU B C 1
ATOM 4279 O O . LEU B 1 248 ? 11.789 -16.469 15.031 1 97.81 248 LEU B O 1
ATOM 4283 N N . SER B 1 249 ? 11.359 -14.344 15.523 1 97.31 249 SER B N 1
ATOM 4284 C CA . SER B 1 249 ? 11.5 -14.547 16.969 1 97.31 249 SER B CA 1
ATOM 4285 C C . SER B 1 249 ? 10.406 -15.461 17.5 1 97.31 249 SER B C 1
ATOM 4287 O O . SER B 1 249 ? 10.641 -16.234 18.422 1 97.31 249 SER B O 1
ATOM 4289 N N . GLN B 1 250 ? 9.242 -15.398 16.891 1 96.56 250 GLN B N 1
ATOM 4290 C CA . GLN B 1 250 ? 8.094 -16.172 17.344 1 96.56 250 GLN B CA 1
ATOM 4291 C C . GLN B 1 250 ? 8.023 -17.531 16.641 1 96.56 250 GLN B C 1
ATOM 4293 O O . GLN B 1 250 ? 7.141 -18.328 16.938 1 96.56 250 GLN B O 1
ATOM 4298 N N . GLY B 1 251 ? 8.844 -17.703 15.711 1 97.31 251 GLY B N 1
ATOM 4299 C CA . GLY B 1 251 ? 8.906 -18.984 15.023 1 97.31 251 GLY B CA 1
ATOM 4300 C C . GLY B 1 251 ? 7.863 -19.125 13.93 1 97.31 251 GLY B C 1
ATOM 4301 O O . GLY B 1 251 ? 7.602 -20.219 13.453 1 97.31 251 GLY B O 1
ATOM 4302 N N . GLU B 1 252 ? 7.227 -18.047 13.57 1 97.75 252 GLU B N 1
ATOM 4303 C CA . GLU B 1 252 ? 6.273 -18.062 12.461 1 97.75 252 GLU B CA 1
ATOM 4304 C C . GLU B 1 252 ? 6.98 -18.219 11.125 1 97.75 252 GLU B C 1
ATOM 4306 O O . GLU B 1 252 ? 6.398 -18.734 10.164 1 97.75 252 GLU B O 1
ATOM 4311 N N . LEU B 1 253 ? 8.188 -17.688 11.062 1 98.62 253 LEU B N 1
ATOM 4312 C CA . LEU B 1 253 ? 9.07 -17.828 9.906 1 98.62 253 LEU B CA 1
ATOM 4313 C C . LEU B 1 253 ? 10.445 -18.328 10.336 1 98.62 253 LEU B C 1
ATOM 4315 O O . LEU B 1 253 ? 10.852 -18.141 11.484 1 98.62 253 LEU B O 1
ATOM 4319 N N . VAL B 1 254 ? 11.109 -18.953 9.406 1 98.56 254 VAL B N 1
ATOM 4320 C CA . VAL B 1 254 ? 12.445 -19.5 9.625 1 98.56 254 VAL B CA 1
ATOM 4321 C C . VAL B 1 254 ? 13.406 -18.953 8.562 1 98.56 254 VAL B C 1
ATOM 4323 O O . VAL B 1 254 ? 13.062 -18.922 7.379 1 98.56 254 VAL B O 1
ATOM 4326 N N . ALA B 1 255 ? 14.609 -18.562 9.031 1 98.56 255 ALA B N 1
ATOM 4327 C CA . ALA B 1 255 ? 15.633 -18.094 8.102 1 98.56 255 ALA B CA 1
ATOM 4328 C C . ALA B 1 255 ? 16.266 -19.266 7.34 1 98.56 255 ALA B C 1
ATOM 4330 O O . ALA B 1 255 ? 16.516 -20.328 7.914 1 98.56 255 ALA B O 1
ATOM 4331 N N . LEU B 1 256 ? 16.453 -19.062 6.074 1 98.5 256 LEU B N 1
ATOM 4332 C CA . LEU B 1 256 ? 17.016 -20.078 5.188 1 98.5 256 LEU B CA 1
ATOM 4333 C C . LEU B 1 256 ? 18.344 -19.625 4.602 1 98.5 256 LEU B C 1
ATOM 4335 O O . LEU B 1 256 ? 18.547 -18.438 4.375 1 98.5 256 LEU B O 1
ATOM 4339 N N . LEU B 1 257 ? 19.25 -20.594 4.41 1 97.94 257 LEU B N 1
ATOM 4340 C CA . LEU B 1 257 ? 20.469 -20.375 3.631 1 97.94 257 LEU B CA 1
ATOM 4341 C C . LEU B 1 257 ? 21.234 -19.156 4.145 1 97.94 257 LEU B C 1
ATOM 4343 O O . LEU B 1 257 ? 21.625 -18.297 3.365 1 97.94 257 LEU B O 1
ATOM 4347 N N . GLU B 1 258 ? 21.344 -19.031 5.41 1 96.38 258 GLU B N 1
ATOM 4348 C CA . GLU B 1 258 ? 21.953 -17.875 6.07 1 96.38 258 GLU B CA 1
ATOM 4349 C C . GLU B 1 258 ? 23.406 -17.719 5.68 1 96.38 258 GLU B C 1
ATOM 4351 O O . GLU B 1 258 ? 23.984 -16.641 5.84 1 96.38 258 GLU B O 1
ATOM 4356 N N . ALA B 1 259 ? 24 -18.781 5.125 1 96 259 ALA B N 1
ATOM 4357 C CA . ALA B 1 259 ? 25.375 -18.703 4.633 1 96 259 ALA B CA 1
ATOM 4358 C C . ALA B 1 259 ? 25.438 -17.891 3.338 1 96 259 ALA B C 1
ATOM 4360 O O . ALA B 1 259 ? 26.531 -17.469 2.922 1 96 259 ALA B O 1
ATOM 4361 N N . TYR B 1 260 ? 24.328 -17.734 2.705 1 96.69 260 TYR B N 1
ATOM 4362 C CA . TYR B 1 260 ? 24.234 -17 1.442 1 96.69 260 TYR B CA 1
ATOM 4363 C C . TYR B 1 260 ? 23.234 -15.859 1.551 1 96.69 260 TYR B C 1
ATOM 4365 O O . TYR B 1 260 ? 22.234 -15.82 0.823 1 96.69 260 TYR B O 1
ATOM 4373 N N . PRO B 1 261 ? 23.5 -14.883 2.342 1 95.88 261 PRO B N 1
ATOM 4374 C CA . PRO B 1 261 ? 22.516 -13.812 2.512 1 95.88 261 PRO B CA 1
ATOM 4375 C C . PRO B 1 261 ? 22.312 -12.992 1.242 1 95.88 261 PRO B C 1
ATOM 4377 O O . PRO B 1 261 ? 23.25 -12.828 0.455 1 95.88 261 PRO B O 1
ATOM 4380 N N . PRO B 1 262 ? 21.016 -12.555 1.003 1 96.38 262 PRO B N 1
ATOM 4381 C CA . PRO B 1 262 ? 20.844 -11.594 -0.092 1 96.38 262 PRO B CA 1
ATOM 4382 C C . PRO B 1 262 ? 21.656 -10.32 0.097 1 96.38 262 PRO B C 1
ATOM 4384 O O . PRO B 1 262 ? 22.141 -10.047 1.201 1 96.38 262 PRO B O 1
ATOM 4387 N N . GLU B 1 263 ? 21.797 -9.586 -1.025 1 93.75 263 GLU B N 1
ATOM 4388 C CA . GLU B 1 263 ? 22.438 -8.273 -0.923 1 93.75 263 GLU B CA 1
ATOM 4389 C C . GLU B 1 263 ? 21.609 -7.324 -0.065 1 93.75 263 GLU B C 1
ATOM 4391 O O . GLU B 1 263 ? 20.391 -7.266 -0.194 1 93.75 263 GLU B O 1
ATOM 4396 N N . PRO B 1 264 ? 22.375 -6.641 0.851 1 94 264 PRO B N 1
ATOM 4397 C CA . PRO B 1 264 ? 21.641 -5.641 1.621 1 94 264 PRO B CA 1
ATOM 4398 C C . PRO B 1 264 ? 21 -4.57 0.739 1 94 264 PRO B C 1
ATOM 4400 O O . PRO B 1 264 ? 21.547 -4.227 -0.314 1 94 264 PRO B O 1
ATOM 4403 N N . SER B 1 265 ? 19.859 -4.082 1.17 1 93.12 265 SER B N 1
ATOM 4404 C CA . SER B 1 265 ? 19.141 -3.062 0.412 1 93.12 265 SER B CA 1
ATOM 4405 C C . SER B 1 265 ? 19.469 -1.663 0.924 1 93.12 265 SER B C 1
ATOM 4407 O O . SER B 1 265 ? 19.234 -1.359 2.098 1 93.12 265 SER B O 1
ATOM 4409 N N . PRO B 1 266 ? 19.953 -0.811 0.077 1 92.56 266 PRO B N 1
ATOM 4410 C CA . PRO B 1 266 ? 20.156 0.572 0.51 1 92.56 266 PRO B CA 1
ATOM 4411 C C . PRO B 1 266 ? 18.859 1.334 0.709 1 92.56 266 PRO B C 1
ATOM 4413 O O . PRO B 1 266 ? 17.859 1.059 0.024 1 92.56 266 PRO B O 1
ATOM 4416 N N . VAL B 1 267 ? 18.875 2.207 1.648 1 91.38 267 VAL B N 1
ATOM 4417 C CA . VAL B 1 267 ? 17.781 3.133 1.883 1 91.38 267 VAL B CA 1
ATOM 4418 C C . VAL B 1 267 ? 18.172 4.539 1.447 1 91.38 267 VAL B C 1
ATOM 4420 O O . VAL B 1 267 ? 19.234 5.043 1.85 1 91.38 267 VAL B O 1
ATOM 4423 N N . TRP B 1 268 ? 17.266 5.105 0.604 1 89.19 268 TRP B N 1
ATOM 4424 C CA . TRP B 1 268 ? 17.562 6.422 0.048 1 89.19 268 TRP B CA 1
ATOM 4425 C C . TRP B 1 268 ? 16.5 7.438 0.434 1 89.19 268 TRP B C 1
ATOM 4427 O O . TRP B 1 268 ? 15.312 7.098 0.521 1 89.19 268 TRP B O 1
ATOM 4437 N N . VAL B 1 269 ? 16.969 8.617 0.681 1 89.06 269 VAL B N 1
ATOM 4438 C CA . VAL B 1 269 ? 16.062 9.773 0.698 1 89.06 269 VAL B CA 1
ATOM 4439 C C . VAL B 1 269 ? 16.266 10.602 -0.567 1 89.06 269 VAL B C 1
ATOM 4441 O O . VAL B 1 269 ? 17.391 10.984 -0.892 1 89.06 269 VAL B O 1
ATOM 4444 N N . LEU B 1 270 ? 15.203 10.758 -1.326 1 88.12 270 LEU B N 1
ATOM 4445 C CA . LEU B 1 270 ? 15.227 11.523 -2.566 1 88.12 270 LEU B CA 1
ATOM 4446 C C . LEU B 1 270 ? 14.398 12.797 -2.432 1 88.12 270 LEU B C 1
ATOM 4448 O O . LEU B 1 270 ? 13.32 12.781 -1.823 1 88.12 270 LEU B O 1
ATOM 4452 N N . PHE B 1 271 ? 14.859 13.828 -2.961 1 85.62 271 PHE B N 1
ATOM 4453 C CA . PHE B 1 271 ? 14.109 15.078 -2.98 1 85.62 271 PHE B CA 1
ATOM 4454 C C . PHE B 1 271 ? 14.562 15.961 -4.133 1 85.62 271 PHE B C 1
ATOM 4456 O O . PHE B 1 271 ? 15.703 15.875 -4.582 1 85.62 271 PHE B O 1
ATOM 4463 N N . PRO B 1 272 ? 13.633 16.719 -4.645 1 78.25 272 PRO B N 1
ATOM 4464 C CA . PRO B 1 272 ? 14.031 17.656 -5.703 1 78.25 272 PRO B CA 1
ATOM 4465 C C . PRO B 1 272 ? 15.109 18.641 -5.254 1 78.25 272 PRO B C 1
ATOM 4467 O O . PRO B 1 272 ? 15.094 19.094 -4.105 1 78.25 272 PRO B O 1
ATOM 4470 N N . PRO B 1 273 ? 16 18.953 -6.152 1 73.88 273 PRO B N 1
ATOM 4471 C CA . PRO B 1 273 ? 17.109 19.844 -5.805 1 73.88 273 PRO B CA 1
ATOM 4472 C C . PRO B 1 273 ? 16.641 21.188 -5.27 1 73.88 273 PRO B C 1
ATOM 4474 O O . PRO B 1 273 ? 17.281 21.766 -4.375 1 73.88 273 PRO B O 1
ATOM 4477 N N . HIS B 1 274 ? 15.625 21.672 -5.77 1 70 274 HIS B N 1
ATOM 4478 C CA . HIS B 1 274 ? 15.195 23.016 -5.395 1 70 274 HIS B CA 1
ATOM 4479 C C . HIS B 1 274 ? 14.5 23.016 -4.035 1 70 274 HIS B C 1
ATOM 4481 O O . HIS B 1 274 ? 14.25 24.062 -3.455 1 70 274 HIS B O 1
ATOM 4487 N N . ARG B 1 275 ? 14.188 21.828 -3.525 1 65.44 275 ARG B N 1
ATOM 4488 C CA . ARG B 1 275 ? 13.453 21.719 -2.271 1 65.44 275 ARG B CA 1
ATOM 4489 C C . ARG B 1 275 ? 14.398 21.766 -1.075 1 65.44 275 ARG B C 1
ATOM 4491 O O . ARG B 1 275 ? 13.953 21.828 0.073 1 65.44 275 ARG B O 1
ATOM 4498 N N . GLN B 1 276 ? 15.539 21.75 -1.347 1 62.41 276 GLN B N 1
ATOM 4499 C CA . GLN B 1 276 ? 16.5 21.844 -0.255 1 62.41 276 GLN B CA 1
ATOM 4500 C C . GLN B 1 276 ? 16.328 23.141 0.529 1 62.41 276 GLN B C 1
ATOM 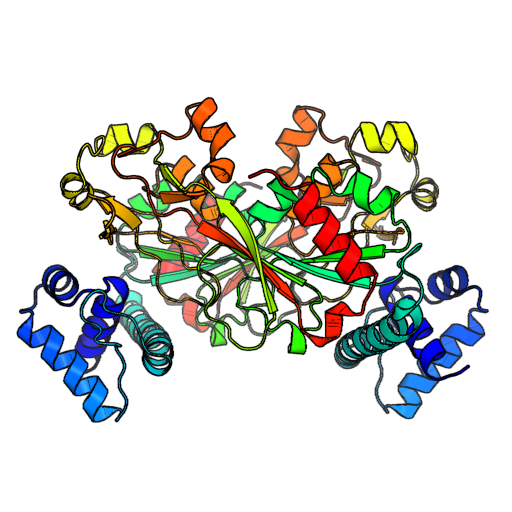4502 O O . GLN B 1 276 ? 16.688 23.219 1.709 1 62.41 276 GLN B O 1
ATOM 4507 N N . ALA B 1 277 ? 15.719 23.875 -0.056 1 62.47 277 ALA B N 1
ATOM 4508 C CA . ALA B 1 277 ? 15.586 25.203 0.559 1 62.47 277 ALA B CA 1
ATOM 4509 C C . ALA B 1 277 ? 14.438 25.219 1.568 1 62.47 277 ALA B C 1
ATOM 4511 O O . ALA B 1 277 ? 14.406 26.062 2.463 1 62.47 277 ALA B O 1
ATOM 4512 N N . SER B 1 278 ? 13.586 24.312 1.521 1 79.31 278 SER B N 1
ATOM 4513 C CA . SER B 1 278 ? 12.469 24.328 2.457 1 79.31 278 SER B CA 1
ATOM 4514 C C . SER B 1 278 ? 12.891 23.812 3.832 1 79.31 278 SER B C 1
ATOM 4516 O O . SER B 1 278 ? 13.453 22.719 3.953 1 79.31 278 SER B O 1
ATOM 4518 N N . SER B 1 279 ? 12.688 24.594 4.852 1 84.81 279 SER B N 1
ATOM 4519 C CA . SER B 1 279 ? 13.086 24.234 6.211 1 84.81 279 SER B CA 1
ATOM 4520 C C . SER B 1 279 ? 12.383 22.969 6.68 1 84.81 279 SER B C 1
ATOM 4522 O O . SER B 1 279 ? 12.984 22.141 7.375 1 84.81 279 SER B O 1
ATOM 4524 N N . ARG B 1 280 ? 11.141 22.797 6.285 1 87.81 280 ARG B N 1
ATOM 4525 C CA . ARG B 1 280 ? 10.406 21.609 6.73 1 87.81 280 ARG B CA 1
ATOM 4526 C C . ARG B 1 280 ? 10.992 20.344 6.133 1 87.81 280 ARG B C 1
ATOM 4528 O O . ARG B 1 280 ? 11.055 19.312 6.801 1 87.81 280 ARG B O 1
ATOM 4535 N N . VAL B 1 281 ? 11.469 20.453 4.918 1 87.69 281 VAL B N 1
ATOM 4536 C CA . VAL B 1 281 ? 12.086 19.312 4.273 1 87.69 281 VAL B CA 1
ATOM 4537 C C . VAL B 1 281 ? 13.438 19.016 4.926 1 87.69 281 VAL B C 1
ATOM 4539 O O . VAL B 1 281 ? 13.742 17.859 5.227 1 87.69 281 VAL B O 1
ATOM 4542 N N . ARG B 1 282 ? 14.148 20.047 5.18 1 86.69 282 ARG B N 1
ATOM 4543 C CA . ARG B 1 282 ? 15.469 19.906 5.773 1 86.69 282 ARG B CA 1
ATOM 4544 C C . ARG B 1 282 ? 15.391 19.281 7.16 1 86.69 282 ARG B C 1
ATOM 4546 O O . ARG B 1 282 ? 16.094 18.312 7.453 1 86.69 282 ARG B O 1
ATOM 4553 N N . VAL B 1 283 ? 14.508 19.797 7.992 1 89.25 283 VAL B N 1
ATOM 4554 C CA . VAL B 1 283 ? 14.445 19.312 9.359 1 89.25 283 VAL B CA 1
ATOM 4555 C C . VAL B 1 283 ? 13.945 17.859 9.367 1 89.25 283 VAL B C 1
ATOM 4557 O O . VAL B 1 283 ? 14.344 17.062 10.219 1 89.25 283 VAL B O 1
ATOM 4560 N N . PHE B 1 284 ? 13.094 17.516 8.445 1 92.81 284 PHE B N 1
ATOM 4561 C CA . PHE B 1 284 ? 12.594 16.156 8.359 1 92.81 284 PHE B CA 1
ATOM 4562 C C . PHE B 1 284 ? 13.711 15.195 7.957 1 92.81 284 PHE B C 1
ATOM 4564 O O . PHE B 1 284 ? 13.875 14.133 8.562 1 92.81 284 PHE B O 1
ATOM 4571 N N . ILE B 1 285 ? 14.461 15.562 6.93 1 88.5 285 ILE B N 1
ATOM 4572 C CA . ILE B 1 285 ? 15.555 14.734 6.445 1 88.5 285 ILE B CA 1
ATOM 4573 C C . ILE B 1 285 ? 16.609 14.562 7.547 1 88.5 285 ILE B C 1
ATOM 4575 O O . ILE B 1 285 ? 17.125 13.469 7.762 1 88.5 285 ILE B O 1
ATOM 4579 N N . GLU B 1 286 ? 16.891 15.648 8.227 1 86.69 286 GLU B N 1
ATOM 4580 C CA . GLU B 1 286 ? 17.844 15.586 9.336 1 86.69 286 GLU B CA 1
ATOM 4581 C C . GLU B 1 286 ? 17.328 14.664 10.445 1 86.69 286 GLU B C 1
ATOM 4583 O O . GLU B 1 286 ? 18.109 13.883 11 1 86.69 286 GLU B O 1
ATOM 4588 N N . TRP B 1 287 ? 16.094 14.852 10.688 1 89.56 287 TRP B N 1
ATOM 4589 C CA . TRP B 1 287 ? 15.461 14.016 11.703 1 89.56 287 TRP B CA 1
ATOM 4590 C C . TRP B 1 287 ? 15.523 12.539 11.305 1 89.56 287 TRP B C 1
ATOM 4592 O O . TRP B 1 287 ? 15.836 11.68 12.133 1 89.56 287 TRP B O 1
ATOM 4602 N N . LEU B 1 288 ? 15.227 12.148 10.086 1 88.06 288 LEU B N 1
ATOM 4603 C CA . LEU B 1 288 ? 15.297 10.773 9.594 1 88.06 288 LEU B CA 1
ATOM 4604 C C . LEU B 1 288 ? 16.703 10.203 9.781 1 88.06 288 LEU B C 1
ATOM 4606 O O . LEU B 1 288 ? 16.859 9.078 10.258 1 88.06 288 LEU B O 1
ATOM 4610 N N . GLN B 1 289 ? 17.609 11 9.445 1 84.69 289 GLN B N 1
ATOM 4611 C CA . GLN B 1 289 ? 19 10.555 9.484 1 84.69 289 GLN B CA 1
ATOM 4612 C C . GLN B 1 289 ? 19.469 10.344 10.922 1 84.69 289 GLN B C 1
ATOM 4614 O O . GLN B 1 289 ? 20.25 9.43 11.195 1 84.69 289 GLN B O 1
ATOM 4619 N N . GLN B 1 290 ? 18.969 11.109 11.812 1 83.19 290 GLN B N 1
ATOM 4620 C CA . GLN B 1 290 ? 19.406 11.055 13.203 1 83.19 290 GLN B CA 1
ATOM 4621 C C . GLN B 1 290 ? 18.688 9.945 13.969 1 83.19 290 GLN B C 1
ATOM 4623 O O . GLN B 1 290 ? 19.25 9.352 14.891 1 83.19 290 GLN B O 1
ATOM 4628 N N . THR B 1 291 ? 17.531 9.727 13.555 1 79.5 291 THR B N 1
ATOM 4629 C CA . THR B 1 291 ? 16.672 8.883 14.375 1 79.5 291 THR B CA 1
ATOM 4630 C C . THR B 1 291 ? 16.672 7.445 13.867 1 79.5 291 THR B C 1
ATOM 4632 O O . THR B 1 291 ? 16.516 6.504 14.641 1 79.5 291 THR B O 1
ATOM 4635 N N . LEU B 1 292 ? 16.922 7.305 12.609 1 76.25 292 LEU B N 1
ATOM 4636 C CA . LEU B 1 292 ? 16.75 5.969 12.062 1 76.25 292 LEU B CA 1
ATOM 4637 C C . LEU B 1 292 ? 18.031 5.148 12.203 1 76.25 292 LEU B C 1
ATOM 4639 O O . LEU B 1 292 ? 19.109 5.625 11.867 1 76.25 292 LEU B O 1
ATOM 4643 N N . GLU B 1 293 ? 17.859 4.176 13.055 1 76.12 293 GLU B N 1
ATOM 4644 C CA . GLU B 1 293 ? 18.891 3.15 13.203 1 76.12 293 GLU B CA 1
ATOM 4645 C C . GLU B 1 293 ? 18.469 1.848 12.531 1 76.12 293 GLU B C 1
ATOM 4647 O O . GLU B 1 293 ? 17.359 1.371 12.727 1 76.12 293 GLU B O 1
ATOM 4652 N N . PHE B 1 294 ? 19.281 1.597 11.547 1 72.94 294 PHE B N 1
ATOM 4653 C CA . PHE B 1 294 ? 18.953 0.396 10.789 1 72.94 294 PHE B CA 1
ATOM 4654 C C . PHE B 1 294 ? 19.703 -0.812 11.328 1 72.94 294 PHE B C 1
ATOM 4656 O O . PHE B 1 294 ? 20.797 -0.674 11.859 1 72.94 294 PHE B O 1
#

Sequence (588 aa):
MDRIDAMRVFTRVLERRSFTLAATDLGLPRSTVTDAVKKWETRLGVRLLERTTRHVSPTLDGDNFYARCVQILRDIDDAESAFQDENPKGALRVDAHGSFSRHFILPRLGAFLQRYPGINLFLSEADRRVDPLREGIDCVVRIGHLQQDDVVARQIGLLEEVTVASPAYLAKLGTPRSLNALKDHQMVGYCASGQSVAMPLEFQVNRKVTTQHLAASLWVNSAESLVEAAKRDLGIIQVPRYHVANALSQGELVALLEAYPPEPSPVWVLFPPHRQASSRVRVFIEWLQQTLEFMDRIDAMRVFTRVLERRSFTLAATDLGLPRSTVTDAVKKWETRLGVRLLERTTRHVSPTLDGDNFYARCVQILRDIDDAESAFQDENPKGALRVDAHGSFSRHFILPRLGAF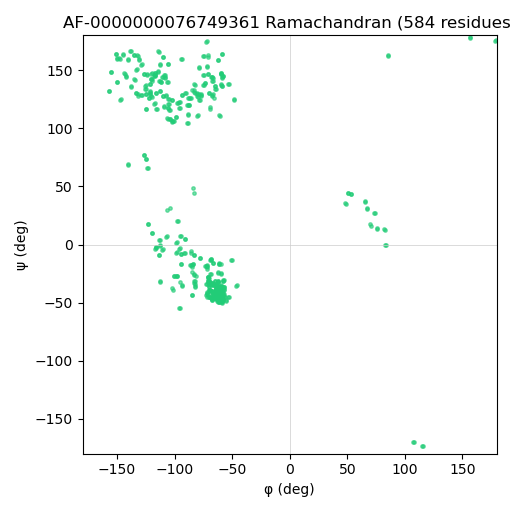LQRYPGINLFLSEADRRVDPLREGIDCVVRIGHLQQDDVVARQIGLLEEVTVASPAYLAKLGTPRSLNALKDHQMVGYCASGQSVAMPLEFQVNRKVTTQHLAASLWVNSAESLVEAAKRDLGIIQVPRYHVANALSQGELVALLEAYPPEPSPVWVLFPPHRQASSRVRVFIEWLQQTLEF

InterPro domains:
  IPR000847 LysR, HTH, N-terminal domain [PF00126] (5-62)
  IPR000847 LysR, HTH, N-terminal domain [PS50931] (1-59)
  IPR005119 LysR, substrate-binding [PF03466] (87-292)
  IPR036388 Winged helix-like DNA-binding domain superfamily [G3DSA:1.10.10.10] (3-89)
  IPR036390 Winged helix DNA-binding domain superfamily [SSF46785] (4-87)
  IPR058163 LysR-type transcriptional regulator, proteobacterial-type [PTHR30537] (1-292)

pLDDT: mean 87.12, std 10.05, range [50.06, 98.81]

Foldseek 3Di:
DDPLVLLQLLLLCAVVQHLVVSCVVVVHDSVVSVVSQVVVCVVVVHHQWDPDPPTTHGDPVVVVSSQVSLLVNVVVLLVVCLPPLQAFADEAEEEEAPLCCVQFPVVCVVVVCVRHVRYDYHYHYDLADDDCVVNVHFKYKDKADDPDDQWDKDWQDWFFKFKKAFPVLCVVQNADQDPVSCQSFEAAFEAERPGPGGDFDWWQDPNDIDTDDYHAPHYDHHPLVRVVCRLVSRGMDMDGCSSCVVVCVVRSMDTGPVVITGGIMIMMMIGGPVSCSRSVSVVVVVCSSVRGDD/DDPLVLLQLLLLCAVVQHLVVSCVVVVHPSVVSVVSQVVVCVVVVHHQWDPDPPTTHGDPVVVVSSQVSLLVNVVVLLVVCLPPLQAFAHEAEEEEAPLCCVQFPPVCVVVVCVRHVRYDYHYHYDLADDDCVVNVHFKYKDKADDPDDQWDKDWQDWFFKFKKAFPVLCVVQNADQDPVSCQSFEAAFEAERPGPGGDFDWWQDPNDIDTDDYHADHYDHHPLVRVVCRLVSRGMDMDGCSSCVVVCVVRSMDTGPVVITGGIMIMMMIGGPVSCSRSVSVVVVVCSSVRGDD

Organism: NCBI:txid190893